Protein AF-A0A484MAP8-F1 (afdb_monomer)

pLDDT: mean 85.82, std 18.71, range [21.94, 98.81]

Secondary structure (DSSP, 8-state):
-HHHHHHHH-SS--EEEE----HHHHHHHHHHHHTTS-SS-TTHHHHHHHHHHHHHHTTPEEEE-TTTT-HHHHHHHHHHHHHHHT----EEEE-PPPPPGGGGTTT-S-TT-EEEE-B-SHHHHHHHHHH--SEEEESSB-HHHHHHHHHHHHHT--TT-HHHHHHHHHHHHHH-STTTTTTTTT--TT-SSS---TGGGTTBPPPEEEE-TT--EEEE--TTSBS--SHHHHHHHHTTT-S-TTSEE-SS-EEE-TT-EEEEEETTEEEEE--EE-SS-S-SS--EEEE--------------STTHHHHHHHHHHHHSSTT--------PPP-------------------PPPP-----PPP--SPPPPPSSSEEEGGGTEE--EEEETTEEEEEEEESSGGGHHHHTTT--HHHHHHHHGGGG-SSSS--HHHHHHHHHHHHHH--EEEEEEGGGTEEEEEETT-SSSHHHH--SSSTT-TTHHHHHHTSEEE---

Sequence (501 aa):
MAALKLLQRVKELDYLVLECLAERTLAEHYRSMTSGGKGYDPRISEWMQLLLPLAVERGVCIITNMGAKNPCGARNEVLRIASRLGISITVGLAYQHKVLKSDLKDVLRDDDADVSVYLGAAPIVECLERYRPNIVITSRVADASLFLGPMVYELGWNWDETKLLAQGSLAGHLLECGCQLTGGYYMHPGDKYRDMSFQDLLDLSLPFVEIKYDGSVCVAKDDSSGGLLNSSTCAEQLLYEVGDPGKYITPDVIVDFQDVVFQPMSKNKVLCTGAKPHVEVIPDMLLLLASKDHGWKGWGEISYGGYECVKRAEAAEFLVRREDVQWGISAMGVITSSAQTASLHKTVGASISPSISKDEETIKEPQLYSSPAPSGTKVPLYNIAHSRAGDKGNDLNFSIIPHFPPDIERIKTFITPDWVKQALSPLLNHTSFPSPTDIEQRNKWIAENVKVEIYEVRGIRSLNVVVRDILDGGVNCSRRIDRHGKTISDLILSQHVLLPP

Nearest PDB structures (foldseek):
  1e51-assembly1_B  TM=2.250E-01  e=6.991E+00  Homo sapiens
  5fo1-assembly1_A  TM=1.207E-01  e=1.566E+00  Corynebacterium ammoniagenes

Mean predicted aligned error: 8.25 Å

Organism: NCBI:txid132261

InterPro domains:
  IPR010839 Acyclic terpene utilisation, N-terminal [PF07287] (3-323)
  IPR056362 AtuA-like, ferredoxin-fold domain [PF23544] (379-497)

Foldseek 3Di:
DQQLVCLVQVLPAQEREDEDDDLVVLLVLVVLVVLVHQSFQPCLLVCLLRPVVSLVVSNYAYEYQRCARNVVSSVVSSVVSCVVVVHDWFEAEQEDDDDDLVVCVVPDPDSPWDKDFAAALVSLLVRCVPPVTSYYYYHHHPQLRSQLNVVCNVLVDDLVPLFLSQLSSLLSLCQPDFLQQQCLPVADDPDPLRHFDLVLNLFRHRKDWDAHSVSWIKIFGRPPHGGFHFLQSSVQSLQAPADALCFRAHQSWGKRQLQWAWDDPDRTIITIDDIGGHPRTHDPDTDMRIHDDDDDDDDDDDDFDADPSVVVVVSVVVNCPDPPHDDDDDDDDSDDDDDDDDDDDDDDDDDDDDDDDDDDDDDDDDPQADDADDAPDWDQLLNFFAKWWFDDFQKIKMKTAGSHLVLLVQVVVPPDFVNLLVLLLVLQQPDPDDDPVSSVVSSVCSVVPKDWDWHRSNNRSMIMIMIPRSLCRADVHHPDDPSRCRCVSSSNSNDIDHGHD

Radius of gyration: 23.87 Å; Cα contacts (8 Å, |Δi|>4): 903; chains: 1; bounding box: 60×69×73 Å

Structure (mmCIF, N/CA/C/O backbone):
data_AF-A0A484MAP8-F1
#
_entry.id   AF-A0A484MAP8-F1
#
loop_
_atom_site.group_PDB
_atom_site.id
_atom_site.type_symbol
_atom_site.label_atom_id
_atom_site.label_alt_id
_atom_site.label_comp_id
_atom_site.label_asym_id
_atom_site.label_entity_id
_atom_site.label_seq_id
_atom_site.pdbx_PDB_ins_code
_atom_site.Cartn_x
_atom_site.Cartn_y
_atom_site.Cartn_z
_atom_site.occupancy
_atom_site.B_iso_or_equiv
_atom_site.auth_seq_id
_atom_site.auth_comp_id
_atom_site.auth_asym_id
_atom_site.auth_atom_id
_atom_site.pdbx_PDB_model_num
ATOM 1 N N . MET A 1 1 ? 2.158 11.199 13.907 1.00 82.25 1 MET A N 1
ATOM 2 C CA . MET A 1 1 ? 1.235 12.362 13.893 1.00 82.25 1 MET A CA 1
ATOM 3 C C . MET A 1 1 ? 0.272 12.399 12.706 1.00 82.25 1 MET A C 1
ATOM 5 O O . MET A 1 1 ? -0.810 12.939 12.882 1.00 82.25 1 MET A O 1
ATOM 9 N N . ALA A 1 2 ? 0.595 11.840 11.530 1.00 89.06 2 ALA A N 1
ATOM 10 C CA . ALA A 1 2 ? -0.269 11.944 10.342 1.00 89.06 2 ALA A CA 1
ATOM 11 C C . ALA A 1 2 ? -1.719 11.447 10.556 1.00 89.06 2 ALA A C 1
ATOM 13 O O . ALA A 1 2 ? -2.651 12.148 10.183 1.00 89.06 2 ALA A O 1
ATOM 14 N N . ALA A 1 3 ? -1.922 10.321 11.256 1.00 93.75 3 ALA A N 1
ATOM 15 C CA . ALA A 1 3 ? -3.265 9.824 11.589 1.00 93.75 3 ALA A CA 1
ATOM 16 C C . ALA A 1 3 ? -4.075 10.794 12.469 1.00 93.75 3 ALA A C 1
ATOM 18 O O . ALA A 1 3 ? -5.257 11.008 12.222 1.00 93.75 3 ALA A O 1
ATOM 19 N N . LEU A 1 4 ? -3.434 11.443 13.453 1.00 94.94 4 LEU A N 1
ATOM 20 C CA . LEU A 1 4 ? -4.098 12.469 14.263 1.00 94.94 4 LEU A CA 1
ATOM 21 C C . LEU A 1 4 ? -4.475 13.683 13.407 1.00 94.94 4 LEU A C 1
ATOM 23 O O . LEU A 1 4 ? -5.577 14.196 13.547 1.00 94.94 4 LEU A O 1
ATOM 27 N N . LYS A 1 5 ? -3.588 14.125 12.506 1.00 94.38 5 LYS A N 1
ATOM 28 C CA . LYS A 1 5 ? -3.882 15.238 11.590 1.00 94.38 5 LYS A CA 1
ATOM 29 C C . LYS A 1 5 ? -5.070 14.911 10.685 1.00 94.38 5 LYS A C 1
ATOM 31 O O . LYS A 1 5 ? -5.965 15.741 10.569 1.00 94.38 5 LYS A O 1
ATOM 36 N N . LEU A 1 6 ? -5.126 13.702 10.122 1.00 95.50 6 LEU A N 1
ATOM 37 C CA . LEU A 1 6 ? -6.275 13.239 9.339 1.00 95.50 6 LEU A CA 1
ATOM 38 C C . LEU A 1 6 ? -7.565 13.310 10.173 1.00 95.50 6 LEU A C 1
ATOM 40 O O . LEU A 1 6 ? -8.523 13.971 9.776 1.00 95.50 6 LEU A O 1
ATOM 44 N N . LEU A 1 7 ? -7.535 12.742 11.384 1.00 96.69 7 LEU A N 1
ATOM 45 C CA . LEU A 1 7 ? -8.643 12.776 12.343 1.00 96.69 7 LEU A CA 1
ATOM 46 C C . LEU A 1 7 ? -8.984 14.191 12.845 1.00 96.69 7 LEU A C 1
ATOM 48 O O . LEU A 1 7 ? -10.057 14.400 13.390 1.00 96.69 7 LEU A O 1
ATOM 52 N N . GLN A 1 8 ? -8.122 15.193 12.703 1.00 95.75 8 GLN A N 1
ATOM 53 C CA . GLN A 1 8 ? -8.434 16.579 13.075 1.00 95.75 8 GLN A CA 1
ATOM 54 C C . GLN A 1 8 ? -9.044 17.367 11.915 1.00 95.75 8 GLN A C 1
ATOM 56 O O . GLN A 1 8 ? -9.938 18.197 12.128 1.00 95.75 8 GLN A O 1
ATOM 61 N N . ARG A 1 9 ? -8.538 17.129 10.703 1.00 95.19 9 ARG A N 1
ATOM 62 C CA . ARG A 1 9 ? -8.799 17.961 9.526 1.00 95.19 9 ARG A CA 1
ATOM 63 C C . ARG A 1 9 ? -9.981 17.465 8.698 1.00 95.19 9 ARG A C 1
ATOM 65 O O . ARG A 1 9 ? -10.815 18.279 8.318 1.00 95.19 9 ARG A O 1
ATOM 72 N N . VAL A 1 10 ? -10.131 16.152 8.522 1.00 95.25 10 VAL A N 1
ATOM 73 C CA . VAL A 1 10 ? -11.264 15.564 7.787 1.00 95.25 10 VAL A CA 1
ATOM 74 C C . VAL A 1 10 ? -12.455 15.439 8.730 1.00 95.25 10 VAL A C 1
ATOM 76 O O . VAL A 1 10 ? -12.430 14.608 9.636 1.00 95.25 10 VAL A O 1
ATOM 79 N N . LYS A 1 11 ? -13.470 16.301 8.581 1.00 91.44 11 LYS A N 1
ATOM 80 C CA . LYS A 1 11 ? -14.602 16.434 9.528 1.00 91.44 11 LYS A CA 1
ATOM 81 C C . LYS A 1 11 ? -15.672 15.347 9.411 1.00 91.44 11 LYS A C 1
ATOM 83 O O . LYS A 1 11 ? -16.312 15.038 10.412 1.00 91.44 11 LYS A O 1
ATOM 88 N N . GLU A 1 12 ? -15.792 14.726 8.251 1.00 92.56 12 GLU A N 1
ATOM 89 C CA . GLU A 1 12 ? -16.757 13.659 7.964 1.00 92.56 12 GLU A CA 1
ATOM 90 C C . GLU A 1 12 ? -15.995 12.340 7.795 1.00 92.56 12 GLU A C 1
ATOM 92 O O . GLU A 1 12 ? -15.876 11.808 6.701 1.00 92.56 12 GLU A O 1
ATOM 97 N N . LEU A 1 13 ? -15.351 11.884 8.872 1.00 96.75 13 LEU A N 1
ATOM 98 C CA . LEU A 1 13 ? -14.604 10.628 8.881 1.00 96.75 13 LEU A CA 1
ATOM 99 C C . LEU A 1 13 ? -15.348 9.640 9.773 1.00 96.75 13 LEU A C 1
ATOM 101 O O . LEU A 1 13 ? -15.434 9.885 10.971 1.00 96.75 13 LEU A O 1
ATOM 105 N N . ASP A 1 14 ? -15.839 8.544 9.206 1.00 97.62 14 ASP A N 1
ATOM 106 C CA . ASP A 1 14 ? -16.573 7.517 9.957 1.00 97.62 14 ASP A CA 1
ATOM 107 C C . ASP A 1 14 ? -15.626 6.477 10.579 1.00 97.62 14 ASP A C 1
ATOM 109 O O . ASP A 1 14 ? -15.803 6.038 11.719 1.00 97.62 14 ASP A O 1
ATOM 113 N N . TYR A 1 15 ? -14.556 6.136 9.853 1.00 98.50 15 TYR A N 1
ATOM 114 C CA . TYR A 1 15 ? -13.580 5.117 10.239 1.00 98.50 15 TYR A CA 1
ATOM 115 C C . TYR A 1 15 ? -12.145 5.618 10.103 1.00 98.50 15 TYR A C 1
ATOM 117 O O . TYR A 1 15 ? -11.784 6.278 9.130 1.00 98.50 15 TYR A O 1
ATOM 125 N N . LEU A 1 16 ? -11.294 5.239 11.058 1.00 98.31 16 LEU A N 1
ATOM 126 C CA . LEU A 1 16 ? -9.846 5.412 10.980 1.00 98.31 16 LEU A CA 1
ATOM 127 C C . LEU A 1 16 ? -9.163 4.045 11.054 1.00 98.31 16 LEU A C 1
ATOM 129 O O . LEU A 1 16 ? -9.132 3.408 12.107 1.00 98.31 16 LEU A O 1
ATOM 133 N N . VAL A 1 17 ? -8.582 3.610 9.940 1.00 98.12 17 VAL A N 1
ATOM 134 C CA . VAL A 1 17 ? -7.862 2.336 9.862 1.00 98.12 17 VAL A CA 1
ATOM 135 C C . VAL A 1 17 ? -6.373 2.558 10.132 1.00 98.12 17 VAL A C 1
ATOM 137 O O . VAL A 1 17 ? -5.731 3.408 9.517 1.00 98.12 17 VAL A O 1
ATOM 140 N N . LEU A 1 18 ? -5.818 1.783 11.061 1.00 96.88 18 LEU A N 1
ATOM 141 C CA . LEU A 1 18 ? -4.392 1.714 11.370 1.00 96.88 18 LEU A CA 1
ATOM 142 C C . LEU A 1 18 ? -3.864 0.334 10.957 1.00 96.88 18 LEU A C 1
ATOM 144 O O . LEU A 1 18 ? -3.799 -0.588 11.779 1.00 96.88 18 LEU A O 1
ATOM 148 N N . GLU A 1 19 ? -3.505 0.206 9.680 1.00 93.81 19 GLU A N 1
ATOM 149 C CA . GLU A 1 19 ? -2.725 -0.917 9.145 1.00 93.81 19 GLU A CA 1
ATOM 150 C C . GLU A 1 19 ? -1.271 -0.743 9.610 1.00 93.81 19 GLU A C 1
ATOM 152 O O . GLU A 1 19 ? -0.644 0.290 9.368 1.00 93.81 19 GLU A O 1
ATOM 157 N N . CYS A 1 20 ? -0.776 -1.682 10.412 1.00 92.19 20 CYS A N 1
ATOM 158 C CA . CYS A 1 20 ? 0.509 -1.583 11.096 1.00 92.19 20 CYS A CA 1
ATOM 159 C C . CYS A 1 20 ? 1.302 -2.896 11.122 1.00 92.19 20 CYS A C 1
ATOM 161 O O . CYS A 1 20 ? 2.307 -2.972 11.840 1.00 92.19 20 CYS A O 1
ATOM 163 N N . LEU A 1 21 ? 0.889 -3.915 10.363 1.00 90.12 21 LEU A N 1
ATOM 164 C CA . LEU A 1 21 ? 1.568 -5.203 10.296 1.00 90.12 21 LEU A CA 1
ATOM 165 C C . LEU A 1 21 ? 2.075 -5.516 8.891 1.00 90.12 21 LEU A C 1
ATOM 167 O O . LEU A 1 21 ? 1.310 -5.647 7.947 1.00 90.12 21 LEU A O 1
ATOM 171 N N . ALA A 1 22 ? 3.363 -5.825 8.807 1.00 84.00 22 ALA A N 1
ATOM 172 C CA . ALA A 1 22 ? 3.962 -6.498 7.664 1.00 84.00 22 ALA A CA 1
ATOM 173 C C . ALA A 1 22 ? 4.368 -7.927 8.057 1.00 84.00 22 ALA A C 1
ATOM 175 O O . ALA A 1 22 ? 4.431 -8.270 9.243 1.00 84.00 22 ALA A O 1
ATOM 176 N N . GLU A 1 23 ? 4.730 -8.755 7.078 1.00 80.25 23 GLU A N 1
ATOM 177 C CA . GLU A 1 23 ? 5.228 -10.120 7.291 1.00 80.25 23 GLU A CA 1
ATOM 178 C C . GLU A 1 23 ? 6.354 -10.151 8.345 1.00 80.25 23 GLU A C 1
ATOM 180 O O . GLU A 1 23 ? 6.374 -11.007 9.233 1.00 80.25 23 GLU A O 1
ATOM 185 N N . ARG A 1 24 ? 7.265 -9.167 8.299 1.00 79.06 24 ARG A N 1
ATOM 186 C CA . ARG A 1 24 ? 8.387 -9.044 9.242 1.00 79.06 24 ARG A CA 1
ATOM 187 C C . ARG A 1 24 ? 7.932 -8.742 10.670 1.00 79.06 24 ARG A C 1
ATOM 189 O O . ARG A 1 24 ? 8.397 -9.393 11.604 1.00 79.06 24 ARG A O 1
ATOM 196 N N . THR A 1 25 ? 7.044 -7.764 10.855 1.00 82.06 25 THR A N 1
ATOM 197 C CA . THR A 1 25 ? 6.624 -7.359 12.207 1.00 82.06 25 THR A CA 1
ATOM 198 C C . THR A 1 25 ? 5.842 -8.479 12.886 1.00 82.06 25 THR A C 1
ATOM 200 O O . THR A 1 25 ? 5.966 -8.684 14.091 1.00 82.06 25 THR A O 1
ATOM 203 N N . LEU A 1 26 ? 5.119 -9.298 12.118 1.00 82.19 26 LEU A N 1
ATOM 204 C CA . LEU A 1 26 ? 4.427 -10.465 12.652 1.00 82.19 26 LEU A CA 1
ATOM 205 C C . LEU A 1 26 ? 5.394 -11.518 13.222 1.00 82.19 26 LEU A C 1
ATOM 207 O O . LEU A 1 26 ? 5.143 -12.050 14.308 1.00 82.19 26 LEU A O 1
ATOM 211 N N . ALA A 1 27 ? 6.515 -11.773 12.538 1.00 79.69 27 ALA A N 1
ATOM 212 C CA . ALA A 1 27 ? 7.577 -12.649 13.037 1.00 79.69 27 ALA A CA 1
ATOM 213 C C . ALA A 1 27 ? 8.265 -12.068 14.289 1.00 79.69 27 ALA A C 1
ATOM 215 O O . ALA A 1 27 ? 8.540 -12.794 15.248 1.00 79.69 27 ALA A O 1
ATOM 216 N N . GLU A 1 28 ? 8.488 -10.749 14.329 1.00 81.31 28 GLU A N 1
ATOM 217 C CA . GLU A 1 28 ? 9.017 -10.050 15.510 1.00 81.31 28 GLU A CA 1
ATOM 218 C C . GLU A 1 28 ? 8.080 -10.183 16.723 1.00 81.31 28 GLU A C 1
ATOM 220 O O . GLU A 1 28 ? 8.532 -10.470 17.835 1.00 81.31 28 GLU A O 1
ATOM 225 N N . HIS A 1 29 ? 6.767 -10.031 16.525 1.00 84.88 29 HIS A N 1
ATOM 226 C CA . HIS A 1 29 ? 5.775 -10.169 17.592 1.00 84.88 29 HIS A CA 1
ATOM 227 C C . HIS A 1 29 ? 5.636 -11.612 18.083 1.00 84.88 29 HIS A C 1
ATOM 229 O O . HIS A 1 29 ? 5.525 -11.822 19.293 1.00 84.88 29 HIS A O 1
ATOM 235 N N . TYR A 1 30 ? 5.715 -12.601 17.187 1.00 81.31 30 TYR A N 1
ATOM 236 C CA . TYR A 1 30 ? 5.795 -14.010 17.580 1.00 81.31 30 TYR A CA 1
ATOM 237 C C . TYR A 1 30 ? 6.999 -14.260 18.489 1.00 81.31 30 TYR A C 1
ATOM 239 O O . TYR A 1 30 ? 6.860 -14.758 19.609 1.00 81.31 30 TYR A O 1
ATOM 247 N N . ARG A 1 31 ? 8.183 -13.825 18.054 1.00 80.81 31 ARG A N 1
ATOM 248 C CA . ARG A 1 31 ? 9.405 -13.960 18.841 1.00 80.81 31 ARG A CA 1
ATOM 249 C C . ARG A 1 31 ? 9.283 -13.279 20.203 1.00 80.81 31 ARG A C 1
ATOM 251 O O . ARG A 1 31 ? 9.608 -13.887 21.221 1.00 80.81 31 ARG A O 1
ATOM 258 N N . SER A 1 32 ? 8.769 -12.048 20.228 1.00 83.12 32 SER A N 1
ATOM 259 C CA . SER A 1 32 ? 8.511 -11.316 21.468 1.00 83.12 32 SER A CA 1
ATOM 260 C C . SER A 1 32 ? 7.633 -12.139 22.411 1.00 83.12 32 SER A C 1
ATOM 262 O O . SER A 1 32 ? 8.017 -12.341 23.557 1.00 83.12 32 SER A O 1
ATOM 264 N N . MET A 1 33 ? 6.517 -12.689 21.923 1.00 83.25 33 MET A N 1
ATOM 265 C CA . MET A 1 33 ? 5.597 -13.515 22.711 1.00 83.25 33 MET A CA 1
ATOM 266 C C . MET A 1 33 ? 6.269 -14.772 23.278 1.00 83.25 33 MET A C 1
ATOM 268 O O . MET A 1 33 ? 6.156 -15.037 24.472 1.00 83.25 33 MET A O 1
ATOM 272 N N . THR A 1 34 ? 7.005 -15.525 22.452 1.00 81.81 34 THR A N 1
ATOM 273 C CA . THR A 1 34 ? 7.694 -16.756 22.897 1.00 81.81 34 THR A CA 1
ATOM 274 C C . THR A 1 34 ? 8.772 -16.495 23.950 1.00 81.81 34 THR A C 1
ATOM 276 O O . THR A 1 34 ? 9.048 -17.358 24.776 1.00 81.81 34 THR A O 1
ATOM 279 N N . SER A 1 35 ? 9.336 -15.284 23.974 1.00 82.56 35 SER A N 1
ATOM 280 C CA . SER A 1 35 ? 10.298 -14.833 24.987 1.00 82.56 35 SER A CA 1
ATOM 281 C C . SER A 1 35 ? 9.640 -14.113 26.179 1.00 82.56 35 SER A C 1
ATOM 283 O O . SER A 1 35 ? 10.321 -13.405 26.918 1.00 82.56 35 SER A O 1
ATOM 285 N N . GLY A 1 36 ? 8.321 -14.256 26.371 1.00 83.94 36 GLY A N 1
ATOM 286 C CA . GLY A 1 36 ? 7.572 -13.663 27.491 1.00 83.94 36 GLY A CA 1
ATOM 287 C C . GLY A 1 36 ? 7.184 -12.188 27.316 1.00 83.94 36 GLY A C 1
ATOM 288 O O . GLY A 1 36 ? 6.768 -11.538 28.273 1.00 83.94 36 GLY A O 1
ATOM 289 N N . GLY A 1 37 ? 7.333 -11.639 26.111 1.00 87.88 37 GLY A N 1
ATOM 290 C CA . GLY A 1 37 ? 6.906 -10.294 25.732 1.00 87.88 37 GLY A CA 1
ATOM 291 C C . GLY A 1 37 ? 5.414 -10.188 25.393 1.00 87.88 37 GLY A C 1
ATOM 292 O O . GLY A 1 37 ? 4.619 -11.095 25.625 1.00 87.88 37 GLY A O 1
ATOM 293 N N . LYS A 1 38 ? 5.014 -9.039 24.833 1.00 90.12 38 LYS A N 1
ATOM 294 C CA . LYS A 1 38 ? 3.599 -8.652 24.664 1.00 90.12 38 LYS A CA 1
ATOM 295 C C . LYS A 1 38 ? 2.843 -9.461 23.602 1.00 90.12 38 LYS A C 1
ATOM 297 O O . LYS A 1 38 ? 1.657 -9.734 23.784 1.00 90.12 38 LYS A O 1
ATOM 302 N N . GLY A 1 39 ? 3.494 -9.802 22.488 1.00 90.00 39 GLY A N 1
ATOM 303 C CA . GLY A 1 39 ? 2.880 -10.497 21.343 1.00 90.00 39 GLY A CA 1
ATOM 304 C C . GLY A 1 39 ? 1.925 -9.663 20.473 1.00 90.00 39 GLY A C 1
ATOM 305 O O . GLY A 1 39 ? 1.517 -10.123 19.411 1.00 90.00 39 GLY A O 1
ATOM 306 N N . TYR A 1 40 ? 1.594 -8.441 20.887 1.00 94.12 40 TYR A N 1
ATOM 307 C CA . TYR A 1 40 ? 0.884 -7.429 20.100 1.00 94.12 40 TYR A CA 1
ATOM 308 C C . TYR A 1 40 ? 1.808 -6.236 19.811 1.00 94.12 40 TYR A C 1
ATOM 310 O O . TYR A 1 40 ? 2.866 -6.111 20.440 1.00 94.12 40 TYR A O 1
ATOM 318 N N . ASP A 1 41 ? 1.414 -5.350 18.895 1.00 94.38 41 ASP A N 1
ATOM 319 C CA . ASP A 1 41 ? 2.207 -4.165 18.563 1.00 94.38 41 ASP A CA 1
ATOM 320 C C . ASP A 1 41 ? 2.215 -3.165 19.738 1.00 94.38 41 ASP A C 1
ATOM 322 O O . ASP A 1 41 ? 1.166 -2.624 20.106 1.00 94.38 41 ASP A O 1
ATOM 326 N N . PRO A 1 42 ? 3.378 -2.877 20.352 1.00 91.69 42 PRO A N 1
ATOM 327 C CA . PRO A 1 42 ? 3.452 -1.998 21.515 1.00 91.69 42 PRO A CA 1
ATOM 328 C C . PRO A 1 42 ? 3.033 -0.551 21.216 1.00 91.69 42 PRO A C 1
ATOM 330 O O . PRO A 1 42 ? 2.605 0.145 22.143 1.00 91.69 42 PRO A O 1
ATOM 333 N N . ARG A 1 43 ? 3.094 -0.109 19.950 1.00 92.69 43 ARG A N 1
ATOM 334 C CA . ARG A 1 43 ? 2.695 1.240 19.516 1.00 92.69 43 ARG A CA 1
ATOM 335 C C . ARG A 1 43 ? 1.198 1.482 19.673 1.00 92.69 43 ARG A C 1
ATOM 337 O O . ARG A 1 43 ? 0.785 2.640 19.695 1.00 92.69 43 ARG A O 1
ATOM 344 N N . ILE A 1 44 ? 0.389 0.431 19.860 1.00 96.25 44 ILE A N 1
ATOM 345 C CA . ILE A 1 44 ? -1.040 0.576 20.164 1.00 96.25 44 ILE A CA 1
ATOM 346 C C . ILE A 1 44 ? -1.258 1.499 21.365 1.00 96.25 44 ILE A C 1
ATOM 348 O O . ILE A 1 44 ? -2.212 2.270 21.381 1.00 96.25 44 ILE A O 1
ATOM 352 N N . SER A 1 45 ? -0.340 1.496 22.341 1.00 95.94 45 SER A N 1
ATOM 353 C CA . SER A 1 45 ? -0.479 2.363 23.505 1.00 95.94 45 SER A CA 1
ATOM 354 C C . SER A 1 45 ? -0.360 3.843 23.156 1.00 95.94 45 SER A C 1
ATOM 356 O O . SER A 1 45 ? -1.141 4.661 23.641 1.00 95.94 45 SER A O 1
ATOM 358 N N . GLU A 1 46 ? 0.634 4.193 22.346 1.00 94.56 46 GLU A N 1
ATOM 359 C CA . GLU A 1 46 ? 0.906 5.575 21.947 1.00 94.56 46 GLU A CA 1
ATOM 360 C C . GLU A 1 46 ? -0.202 6.096 21.035 1.00 94.56 46 GLU A C 1
ATOM 362 O O . GLU A 1 46 ? -0.733 7.184 21.261 1.00 94.56 46 GLU A O 1
ATOM 367 N N . TRP A 1 47 ? -0.621 5.284 20.060 1.00 96.56 47 TRP A N 1
ATOM 368 C CA . TRP A 1 47 ? -1.715 5.643 19.165 1.00 96.56 47 TRP A CA 1
ATOM 369 C C . TRP A 1 47 ? -3.034 5.810 19.897 1.00 96.56 47 TRP A C 1
ATOM 371 O O . TRP A 1 47 ? -3.711 6.809 19.678 1.00 96.56 47 TRP A O 1
ATOM 381 N N . MET A 1 48 ? -3.393 4.891 20.796 1.00 97.88 48 MET A N 1
ATOM 382 C CA . MET A 1 48 ? -4.641 5.022 21.543 1.00 97.88 48 MET A CA 1
ATOM 383 C C . MET A 1 48 ? -4.605 6.217 22.489 1.00 97.88 48 MET A C 1
ATOM 385 O O . MET A 1 48 ? -5.599 6.922 22.596 1.00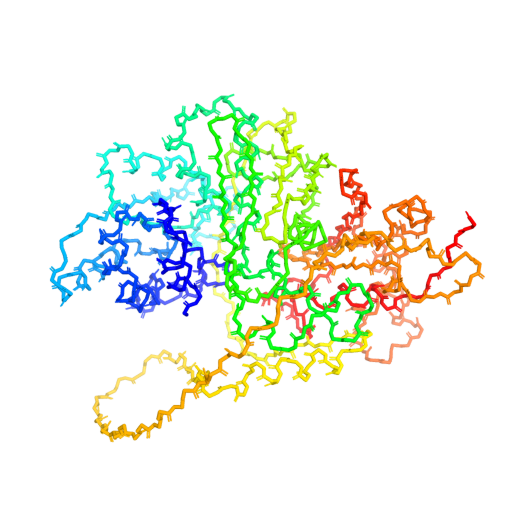 97.88 48 MET A O 1
ATOM 389 N N . GLN A 1 49 ? -3.466 6.513 23.123 1.00 97.56 49 GLN A N 1
ATOM 390 C CA . GLN A 1 49 ? -3.341 7.719 23.943 1.00 97.56 49 GLN A CA 1
ATOM 391 C C . GLN A 1 49 ? -3.550 9.004 23.127 1.00 97.56 49 GLN A C 1
ATOM 393 O O . GLN A 1 49 ? -4.104 9.970 23.647 1.00 97.56 49 GLN A O 1
ATOM 398 N N . LEU A 1 50 ? -3.118 9.004 21.865 1.00 97.00 50 LEU A N 1
ATOM 399 C CA . LEU A 1 50 ? -3.212 10.149 20.967 1.00 97.00 50 LEU A CA 1
ATOM 400 C C . LEU A 1 50 ? -4.596 10.298 20.312 1.00 97.00 50 LEU A C 1
ATOM 402 O O . LEU A 1 50 ? -5.086 11.414 20.168 1.00 97.00 50 LEU A O 1
ATOM 406 N N . LEU A 1 51 ? -5.197 9.191 19.873 1.00 98.25 51 LEU A N 1
ATOM 407 C CA . LEU A 1 51 ? -6.356 9.188 18.976 1.00 98.25 51 LEU A CA 1
ATOM 408 C C . LEU A 1 51 ? -7.688 9.000 19.707 1.00 98.25 51 LEU A C 1
ATOM 410 O O . LEU A 1 51 ? -8.676 9.599 19.289 1.00 98.25 51 LEU A O 1
ATOM 414 N N . LEU A 1 52 ? -7.730 8.212 20.793 1.00 98.06 52 LEU A N 1
ATOM 415 C CA . LEU A 1 52 ? -8.985 7.867 21.477 1.00 98.06 52 LEU A CA 1
ATOM 416 C C . LEU A 1 52 ? -9.837 9.073 21.885 1.00 98.06 52 LEU A C 1
ATOM 418 O O . LEU A 1 52 ? -11.041 9.010 21.639 1.00 98.06 52 LEU A O 1
ATOM 422 N N . PRO A 1 53 ? -9.278 10.147 22.490 1.00 98.12 53 PRO A N 1
ATOM 423 C CA . PRO A 1 53 ? -10.095 11.272 22.937 1.00 98.12 53 PRO A CA 1
ATOM 424 C C . PRO A 1 53 ? -10.924 11.871 21.802 1.00 98.12 53 PRO A C 1
ATOM 426 O O . PRO A 1 53 ? -12.140 11.987 21.919 1.00 98.12 53 PRO A O 1
ATOM 429 N N . LEU A 1 54 ? -10.268 12.164 20.677 1.00 98.19 54 LEU A N 1
ATOM 430 C CA . LEU A 1 54 ? -10.912 12.796 19.532 1.00 98.19 54 LEU A CA 1
ATOM 431 C C . LEU A 1 54 ? -11.768 11.809 18.730 1.00 98.19 54 LEU A C 1
ATOM 433 O O . LEU A 1 54 ? -12.817 12.192 18.225 1.00 98.19 54 LEU A O 1
ATOM 437 N N . ALA A 1 55 ? -11.347 10.545 18.616 1.00 98.31 55 ALA A N 1
ATOM 438 C CA . ALA A 1 55 ? -12.115 9.525 17.906 1.00 98.31 55 ALA A CA 1
ATOM 439 C C . ALA A 1 55 ? -13.466 9.276 18.589 1.00 98.31 55 ALA A C 1
ATOM 441 O O . ALA A 1 55 ? -14.494 9.280 17.922 1.00 98.31 55 ALA A O 1
ATOM 442 N N . VAL A 1 56 ? -13.485 9.152 19.921 1.00 98.12 56 VAL A N 1
ATOM 443 C CA . VAL A 1 56 ? -14.727 8.951 20.683 1.00 98.12 56 VAL A CA 1
ATOM 444 C C . VAL A 1 56 ? -15.609 10.197 20.660 1.00 98.12 56 VAL A C 1
ATOM 446 O O . VAL A 1 56 ? -16.808 10.068 20.431 1.00 98.12 56 VAL A O 1
ATOM 449 N N . GLU A 1 57 ? -15.034 11.392 20.837 1.00 97.50 57 GLU A N 1
ATOM 450 C CA . GLU A 1 57 ? -15.771 12.663 20.734 1.00 97.50 57 GLU A CA 1
ATOM 451 C C . GLU A 1 57 ? -16.494 12.795 19.387 1.00 97.50 57 GLU A C 1
ATOM 453 O O . GLU A 1 57 ? -17.638 13.241 19.328 1.00 97.50 57 GLU A O 1
ATOM 458 N N . ARG A 1 58 ? -15.830 12.378 18.307 1.00 97.56 58 ARG A N 1
ATOM 459 C CA . ARG A 1 58 ? -16.341 12.477 16.940 1.00 97.56 58 ARG 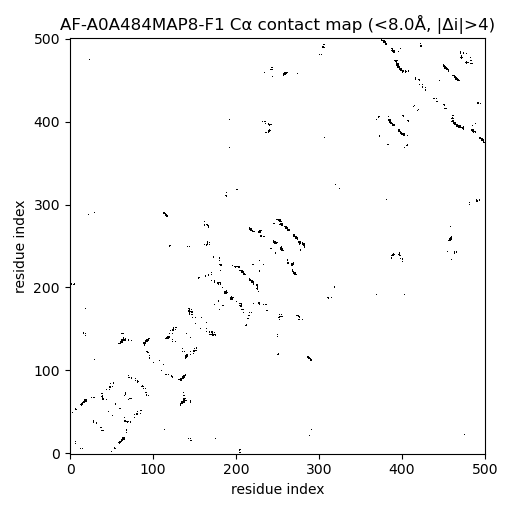A CA 1
ATOM 460 C C . ARG A 1 58 ? -17.135 11.260 16.465 1.00 97.56 58 ARG A C 1
ATOM 462 O O . ARG A 1 58 ? -17.622 11.282 15.342 1.00 97.56 58 ARG A O 1
ATOM 469 N N . GLY A 1 59 ? -17.243 10.209 17.277 1.00 97.31 59 GLY A N 1
ATOM 470 C CA . GLY A 1 59 ? -17.891 8.959 16.879 1.00 97.31 59 GLY A CA 1
ATOM 471 C C . GLY A 1 59 ? -17.147 8.163 15.797 1.00 97.31 59 GLY A C 1
ATOM 472 O O . GLY A 1 59 ? -17.764 7.329 15.150 1.00 97.31 59 GLY A O 1
ATOM 473 N N . VAL A 1 60 ? -15.843 8.392 15.607 1.00 98.56 60 VAL A N 1
ATOM 474 C CA . VAL A 1 60 ? -15.020 7.668 14.624 1.00 98.56 60 VAL A CA 1
ATOM 475 C C . VAL A 1 60 ? -14.614 6.307 15.181 1.00 98.56 60 VAL A C 1
ATOM 477 O O . VAL A 1 60 ? -13.986 6.230 16.242 1.00 98.56 60 VAL A O 1
ATOM 480 N N . CYS A 1 61 ? -14.916 5.231 14.455 1.00 98.69 61 CYS A N 1
ATOM 481 C CA . CYS A 1 61 ? -14.471 3.887 14.819 1.00 98.69 61 CYS A CA 1
ATOM 482 C C . CYS A 1 61 ? -13.018 3.660 14.373 1.00 98.69 61 CYS A C 1
ATOM 484 O O . CYS A 1 61 ? -12.666 3.893 13.215 1.00 98.69 61 CYS A O 1
ATOM 486 N N . ILE A 1 62 ? -12.156 3.188 15.278 1.00 98.81 62 ILE A N 1
ATOM 487 C CA . ILE A 1 62 ? -10.774 2.825 14.930 1.00 98.81 62 ILE A CA 1
ATOM 488 C C . ILE A 1 62 ? -10.698 1.329 14.618 1.00 98.81 62 ILE A C 1
ATOM 490 O O . ILE A 1 62 ? -11.095 0.504 15.436 1.00 98.81 62 ILE A O 1
ATOM 494 N N . ILE A 1 63 ? -10.109 0.958 13.483 1.00 98.69 63 ILE A N 1
ATOM 495 C CA . ILE A 1 63 ? -9.845 -0.444 13.126 1.00 98.69 63 ILE A CA 1
ATOM 496 C C . ILE A 1 63 ? -8.337 -0.643 13.014 1.00 98.69 63 ILE A C 1
ATOM 498 O O . ILE A 1 63 ? -7.653 0.158 12.386 1.00 98.69 63 ILE A O 1
ATOM 502 N N . THR A 1 64 ? -7.781 -1.688 13.627 1.00 98.25 64 THR A N 1
ATOM 503 C CA . THR A 1 64 ? -6.333 -1.929 13.564 1.00 98.25 64 THR A CA 1
ATOM 504 C C . THR A 1 64 ? -5.951 -3.398 13.645 1.00 98.25 64 THR A C 1
ATOM 506 O O . THR A 1 64 ? -6.524 -4.150 14.429 1.00 98.25 64 THR A O 1
ATOM 509 N N . ASN A 1 65 ? -4.908 -3.789 12.910 1.00 96.81 65 ASN A N 1
ATOM 510 C CA . ASN A 1 65 ? -4.300 -5.119 12.991 1.00 96.81 65 ASN A CA 1
ATOM 511 C C . ASN A 1 65 ? -3.189 -5.238 14.047 1.00 96.81 65 ASN A C 1
ATOM 513 O O . ASN A 1 65 ? -2.571 -6.291 14.186 1.00 96.81 65 ASN A O 1
ATOM 517 N N . MET A 1 66 ? -2.979 -4.211 14.876 1.00 96.94 66 MET A N 1
ATOM 518 C CA . MET A 1 66 ? -1.985 -4.208 15.959 1.00 96.94 66 MET A CA 1
ATOM 519 C C . MET A 1 66 ? -2.158 -5.317 17.013 1.00 96.94 66 MET A C 1
ATOM 521 O O . MET A 1 66 ? -1.279 -5.490 17.859 1.00 96.94 66 MET A O 1
ATOM 525 N N . GLY A 1 67 ? -3.250 -6.089 16.987 1.00 95.81 67 GLY A N 1
ATOM 526 C CA . GLY A 1 67 ? -3.412 -7.267 17.838 1.00 95.81 67 GLY A CA 1
ATOM 527 C C . GLY A 1 67 ? -2.382 -8.363 17.556 1.00 95.81 67 GLY A C 1
ATOM 528 O O . GLY A 1 67 ? -2.015 -9.087 18.480 1.00 95.81 67 GLY A O 1
ATOM 529 N N . ALA A 1 68 ? -1.873 -8.452 16.322 1.00 93.75 68 ALA A N 1
ATOM 530 C CA . ALA A 1 68 ? -0.841 -9.401 15.897 1.00 93.75 68 ALA A CA 1
ATOM 531 C C . ALA A 1 68 ? -1.078 -10.830 16.430 1.00 93.75 68 ALA A C 1
ATOM 533 O O . ALA A 1 68 ? -2.055 -11.472 16.041 1.00 93.75 68 ALA A O 1
ATOM 534 N N . LYS A 1 69 ? -0.204 -11.329 17.317 1.00 90.75 69 LYS A N 1
ATOM 535 C CA . LYS A 1 69 ? -0.292 -12.667 17.928 1.00 90.75 69 LYS A CA 1
ATOM 536 C C . LYS A 1 69 ? -1.054 -12.681 19.256 1.00 90.75 69 LYS A C 1
ATOM 538 O O . LYS A 1 69 ? -1.426 -13.750 19.726 1.00 90.75 69 LYS A O 1
ATOM 543 N N . ASN A 1 70 ? -1.318 -11.519 19.856 1.00 93.44 70 ASN A N 1
ATOM 544 C CA . ASN A 1 70 ? -2.045 -11.402 21.119 1.00 93.44 70 ASN A CA 1
ATOM 545 C C . ASN A 1 70 ? -3.131 -10.300 21.098 1.00 93.44 70 ASN A C 1
ATOM 547 O O . ASN A 1 70 ? -3.024 -9.309 21.834 1.00 93.44 70 ASN A O 1
ATOM 551 N N . PRO A 1 71 ? -4.219 -10.471 20.319 1.00 95.50 71 PRO A N 1
ATOM 552 C CA . PRO A 1 71 ? -5.316 -9.499 20.265 1.00 95.50 71 PRO A CA 1
ATOM 553 C C . PRO A 1 71 ? -5.970 -9.232 21.631 1.00 95.50 71 PRO A C 1
ATOM 555 O O . PRO A 1 71 ? -6.336 -8.099 21.943 1.00 95.50 71 PRO A O 1
ATOM 558 N N . CYS A 1 72 ? -6.060 -10.246 22.497 1.00 95.94 72 CYS A N 1
ATOM 559 C CA . CYS A 1 72 ? -6.580 -10.095 23.860 1.00 95.94 72 CYS A CA 1
ATOM 560 C C . CYS A 1 72 ? -5.697 -9.185 24.730 1.00 95.94 72 CYS A C 1
ATOM 562 O O . CYS A 1 72 ? -6.214 -8.363 25.489 1.00 95.94 72 CYS A O 1
ATOM 564 N N . GLY A 1 73 ? -4.372 -9.312 24.618 1.00 96.62 73 GLY A N 1
ATOM 565 C CA . GLY A 1 73 ? -3.415 -8.433 25.290 1.00 96.62 73 GLY A CA 1
ATOM 566 C C . GLY A 1 73 ? -3.530 -6.990 24.805 1.00 96.62 73 GLY A C 1
ATOM 567 O O . GLY A 1 73 ? -3.602 -6.077 25.628 1.00 96.62 73 GLY A O 1
ATOM 568 N N . ALA A 1 74 ? -3.652 -6.798 23.489 1.00 97.75 74 ALA A N 1
ATOM 569 C CA . ALA A 1 74 ? -3.892 -5.489 22.889 1.00 97.75 74 ALA A CA 1
ATOM 570 C C . ALA A 1 74 ? -5.179 -4.847 23.431 1.00 97.75 74 ALA A C 1
ATOM 572 O O . ALA A 1 74 ? -5.140 -3.719 23.916 1.00 97.75 74 ALA A O 1
ATOM 573 N N . ARG A 1 75 ? -6.300 -5.585 23.461 1.00 98.25 75 ARG A N 1
ATOM 574 C CA . ARG A 1 75 ? -7.569 -5.121 24.051 1.00 98.25 75 ARG A CA 1
ATOM 575 C C . ARG A 1 75 ? -7.399 -4.642 25.488 1.00 98.25 75 ARG A C 1
ATOM 577 O O . ARG A 1 75 ? -7.879 -3.567 25.836 1.00 98.25 75 ARG A O 1
ATOM 584 N N . ASN A 1 76 ? -6.745 -5.439 26.330 1.00 98.38 76 ASN A N 1
ATOM 585 C CA . ASN A 1 76 ? -6.560 -5.093 27.739 1.00 98.38 76 ASN A CA 1
ATOM 586 C C . ASN A 1 76 ? -5.740 -3.801 27.889 1.00 98.38 76 ASN A C 1
ATOM 588 O O . ASN A 1 76 ? -6.055 -2.970 28.738 1.00 98.38 76 ASN A O 1
ATOM 592 N N . GLU A 1 77 ? -4.731 -3.606 27.038 1.00 98.44 77 GLU A N 1
ATOM 593 C CA . GLU A 1 77 ? -3.936 -2.379 27.017 1.00 98.44 77 GLU A CA 1
ATOM 594 C C . GLU A 1 77 ? -4.756 -1.162 26.572 1.00 98.44 77 GLU A C 1
ATOM 596 O O . GLU A 1 77 ? -4.697 -0.111 27.211 1.00 98.44 77 GLU A O 1
ATOM 601 N N . VAL A 1 78 ? -5.580 -1.310 25.533 1.00 98.56 78 VAL A N 1
ATOM 602 C CA . VAL A 1 78 ? -6.502 -0.259 25.077 1.00 98.56 78 VAL A CA 1
ATOM 603 C C . VAL A 1 78 ? -7.492 0.131 26.180 1.00 98.56 78 VAL A C 1
ATOM 605 O O . VAL A 1 78 ? -7.645 1.317 26.472 1.00 98.56 78 VAL A O 1
ATOM 608 N N . LEU A 1 79 ? -8.104 -0.846 26.858 1.00 98.62 79 LEU A N 1
ATOM 609 C CA . LEU A 1 79 ? -9.016 -0.596 27.982 1.00 98.62 79 LEU A CA 1
ATOM 610 C C . LEU A 1 79 ? -8.313 0.109 29.152 1.00 98.62 79 LEU A C 1
ATOM 612 O O . LEU A 1 79 ? -8.872 1.028 29.751 1.00 98.62 79 LEU A O 1
ATOM 616 N N . ARG A 1 80 ? -7.064 -0.268 29.455 1.00 98.56 80 ARG A N 1
ATOM 617 C CA . ARG A 1 80 ? -6.245 0.400 30.478 1.00 98.56 80 ARG A CA 1
ATOM 618 C C . ARG A 1 80 ? -5.997 1.870 30.129 1.00 98.56 80 ARG A C 1
ATOM 620 O O . ARG A 1 80 ? -6.069 2.733 31.004 1.00 98.56 80 ARG A O 1
ATOM 627 N N . ILE A 1 81 ? -5.698 2.169 28.865 1.00 98.50 81 ILE A N 1
ATOM 628 C CA . ILE A 1 81 ? -5.463 3.540 28.391 1.00 98.50 81 ILE A CA 1
ATOM 629 C C . ILE A 1 81 ? -6.745 4.358 28.441 1.00 98.50 81 ILE A C 1
ATOM 631 O O . ILE A 1 81 ? -6.712 5.473 28.954 1.00 98.50 81 ILE A O 1
ATOM 635 N N . ALA A 1 82 ? -7.861 3.800 27.974 1.00 98.44 82 ALA A N 1
ATOM 636 C CA . ALA A 1 82 ? -9.161 4.455 28.025 1.00 98.44 82 ALA A CA 1
ATOM 637 C C . ALA A 1 82 ? -9.564 4.795 29.468 1.00 98.44 82 ALA A C 1
ATOM 639 O O . ALA A 1 82 ? -9.905 5.940 29.756 1.00 98.44 82 ALA A O 1
ATOM 640 N N . SER A 1 83 ? -9.382 3.854 30.404 1.00 98.31 83 SER A N 1
ATOM 641 C CA . SER A 1 83 ? -9.602 4.089 31.837 1.00 98.31 83 SER A CA 1
ATOM 642 C C . SER A 1 83 ? -8.737 5.232 32.383 1.00 98.31 83 SER A C 1
ATOM 644 O O . SER A 1 83 ? -9.251 6.109 33.074 1.00 98.31 83 SER A O 1
ATOM 646 N N . ARG A 1 84 ? -7.447 5.287 32.023 1.00 98.31 84 ARG A N 1
ATOM 647 C CA . ARG A 1 84 ? -6.540 6.383 32.416 1.00 98.31 84 ARG A CA 1
ATOM 648 C C . ARG A 1 84 ? -6.956 7.740 31.836 1.00 98.31 84 ARG A C 1
ATOM 650 O O . ARG A 1 84 ? -6.715 8.761 32.469 1.00 98.31 84 ARG A O 1
ATOM 657 N N . LEU A 1 85 ? -7.540 7.748 30.641 1.00 98.12 85 LEU A N 1
ATOM 658 C CA . LEU A 1 85 ? -8.070 8.951 29.995 1.00 98.12 85 LEU A CA 1
ATOM 659 C C . LEU A 1 85 ? -9.468 9.337 30.510 1.00 98.12 85 LEU A C 1
ATOM 661 O O . LEU A 1 85 ? -9.967 10.395 30.144 1.00 98.12 85 LEU A O 1
ATOM 665 N N . GLY A 1 86 ? -10.103 8.504 31.343 1.00 98.12 86 GLY A N 1
ATOM 666 C CA . GLY A 1 86 ? -11.472 8.721 31.812 1.00 98.12 86 GLY A CA 1
ATOM 667 C C . GLY A 1 86 ? -12.537 8.490 30.734 1.00 98.12 86 GLY A C 1
ATOM 668 O O . GLY A 1 86 ? -13.630 9.039 30.837 1.00 98.12 86 GLY A O 1
ATOM 669 N N . ILE A 1 87 ? -12.229 7.700 29.701 1.00 97.75 87 ILE A N 1
ATOM 670 C CA . ILE A 1 87 ? -13.113 7.439 28.559 1.00 97.75 87 ILE A CA 1
ATOM 671 C C . ILE A 1 87 ? -13.660 6.014 28.666 1.00 97.75 87 ILE A C 1
ATOM 673 O O . ILE A 1 87 ? -12.900 5.057 28.821 1.00 97.75 87 ILE A O 1
ATOM 677 N N . SER A 1 88 ? -14.980 5.865 28.557 1.00 97.25 88 SER A N 1
ATOM 678 C CA . SER A 1 88 ? -15.626 4.555 28.431 1.00 97.25 88 SER A CA 1
ATOM 679 C C . SER A 1 88 ? -15.690 4.158 26.961 1.00 97.25 88 SER A C 1
ATOM 681 O O . SER A 1 88 ? -16.160 4.942 26.140 1.00 97.25 88 SER A O 1
ATOM 683 N N . ILE A 1 89 ? -15.224 2.954 26.633 1.00 98.25 89 ILE A N 1
ATOM 684 C CA . ILE A 1 89 ? -15.204 2.438 25.261 1.00 98.25 89 ILE A CA 1
ATOM 685 C C . ILE A 1 89 ? -15.593 0.962 25.210 1.00 98.25 89 ILE A C 1
ATOM 687 O O . ILE A 1 89 ? -15.388 0.215 26.169 1.00 98.25 89 ILE A O 1
ATOM 691 N N . THR A 1 90 ? -16.059 0.532 24.042 1.00 98.38 90 THR A N 1
ATOM 692 C CA . THR A 1 90 ? -16.207 -0.880 23.675 1.00 98.38 90 THR A CA 1
ATOM 693 C C . THR A 1 90 ? -15.113 -1.270 22.685 1.00 98.38 90 THR A C 1
ATOM 695 O O . THR A 1 90 ? -14.861 -0.545 21.721 1.00 98.38 90 THR A O 1
ATOM 698 N N . VAL A 1 91 ? -14.472 -2.421 22.910 1.00 98.56 91 VAL A N 1
ATOM 699 C CA . VAL A 1 91 ? -13.419 -2.962 22.036 1.00 98.56 91 VAL A CA 1
ATOM 700 C C . VAL A 1 91 ? -13.852 -4.322 21.487 1.00 98.56 91 VAL A C 1
ATOM 702 O O . VAL A 1 91 ? -14.009 -5.275 22.251 1.00 98.56 91 VAL A O 1
ATOM 705 N N . GLY A 1 92 ? -14.027 -4.406 20.169 1.00 98.19 92 GLY A N 1
ATOM 706 C CA . GLY A 1 92 ? -14.287 -5.638 19.426 1.00 98.19 92 GLY A CA 1
ATOM 707 C C . GLY A 1 92 ? -12.991 -6.339 19.018 1.00 98.19 92 GLY A C 1
ATOM 708 O O . GLY A 1 92 ? -11.968 -5.690 18.795 1.00 98.19 92 GLY A O 1
ATOM 709 N N . LEU A 1 93 ? -13.029 -7.670 18.927 1.00 97.81 93 LEU A N 1
ATOM 710 C CA . LEU A 1 93 ? -11.891 -8.495 18.524 1.00 97.81 93 LEU A CA 1
ATOM 711 C C . LEU A 1 93 ? -12.257 -9.371 17.327 1.00 97.81 93 LEU A C 1
ATOM 713 O O . LEU A 1 93 ? -13.115 -10.240 17.455 1.00 97.81 93 LEU A O 1
ATOM 717 N N . ALA A 1 94 ? -11.543 -9.199 16.217 1.00 96.44 94 ALA A N 1
ATOM 718 C CA . ALA A 1 94 ? -11.709 -9.975 14.988 1.00 96.44 94 ALA A CA 1
ATOM 719 C C . ALA A 1 94 ? -10.400 -10.712 14.669 1.00 96.44 94 ALA A C 1
ATOM 721 O O . ALA A 1 94 ? -9.487 -10.155 14.063 1.00 96.44 94 ALA A O 1
ATOM 722 N N . TYR A 1 95 ? -10.250 -11.947 15.148 1.00 94.44 95 TYR A N 1
ATOM 723 C CA . TYR A 1 95 ? -8.963 -12.640 15.097 1.00 94.44 95 TYR A CA 1
ATOM 724 C C . TYR A 1 95 ? -9.074 -14.125 14.781 1.00 94.44 95 TYR A C 1
ATOM 726 O O . TYR A 1 95 ? -10.099 -14.763 15.013 1.00 94.44 95 TYR A O 1
ATOM 734 N N . GLN A 1 96 ? -7.971 -14.665 14.269 1.00 88.12 96 GLN A N 1
ATOM 735 C CA . GLN A 1 96 ? -7.821 -16.075 13.940 1.00 88.12 96 GLN A CA 1
ATOM 736 C C . GLN A 1 96 ? -8.041 -16.944 15.186 1.00 88.12 96 GLN A C 1
ATOM 738 O O . GLN A 1 96 ? -7.357 -16.791 16.202 1.00 88.12 96 GLN A O 1
ATOM 743 N N . HIS A 1 97 ? -8.961 -17.905 15.083 1.00 80.00 97 HIS A N 1
ATOM 744 C CA . HIS A 1 97 ? -9.064 -18.985 16.059 1.00 80.00 97 HIS A CA 1
ATOM 745 C C . HIS A 1 97 ? -7.909 -19.982 15.887 1.00 80.00 97 HIS A C 1
ATOM 747 O O . HIS A 1 97 ? -7.289 -20.059 14.827 1.00 80.00 97 HIS A O 1
ATOM 753 N N . LYS A 1 98 ? -7.606 -20.767 16.927 1.00 72.62 98 LYS A N 1
ATOM 754 C CA . LYS A 1 98 ? -6.508 -21.741 16.894 1.00 72.62 98 LYS A CA 1
ATOM 755 C C . LYS A 1 98 ? -6.658 -22.684 15.692 1.00 72.62 98 LYS A C 1
ATOM 757 O O . LYS A 1 98 ? -7.628 -23.431 15.621 1.00 72.62 98 LYS A O 1
ATOM 762 N N . VAL A 1 99 ? -5.682 -22.661 14.783 1.00 70.50 99 VAL A N 1
ATOM 763 C CA . VAL A 1 99 ? -5.627 -23.581 13.637 1.00 70.50 99 VAL A CA 1
ATOM 764 C C . VAL A 1 99 ? -5.139 -24.938 14.134 1.00 70.50 99 VAL A C 1
ATOM 766 O O . VAL A 1 99 ? -4.145 -25.016 14.866 1.00 70.50 99 VAL A O 1
ATOM 769 N N . LEU A 1 100 ? -5.859 -26.010 13.800 1.00 64.62 100 LEU A N 1
ATOM 770 C CA . LEU A 1 100 ? -5.472 -27.359 14.195 1.00 64.62 100 LEU A CA 1
ATOM 771 C C . LEU A 1 100 ? -4.342 -27.847 13.287 1.00 64.62 100 LEU A C 1
ATOM 773 O O . LEU A 1 100 ? -4.401 -27.727 12.068 1.00 64.62 100 LEU A O 1
ATOM 777 N N . LYS A 1 101 ? -3.306 -28.444 13.884 1.00 62.25 101 LYS A N 1
ATOM 778 C CA . LYS A 1 101 ? -2.142 -28.963 13.143 1.00 62.25 101 LYS A CA 1
ATOM 779 C C . LYS A 1 101 ? -2.517 -30.036 12.112 1.00 62.25 101 LYS A C 1
ATOM 781 O O . LYS A 1 101 ? -1.795 -30.213 11.140 1.00 62.25 101 LYS A O 1
ATOM 786 N N . SER A 1 102 ? -3.631 -30.748 12.315 1.00 60.28 102 SER A N 1
ATOM 787 C CA . SER A 1 102 ? -4.179 -31.712 11.349 1.00 60.28 102 SER A CA 1
ATOM 788 C C . SER A 1 102 ? -4.458 -31.093 9.987 1.00 60.28 102 SER A C 1
ATOM 790 O O . SER A 1 102 ? -4.281 -31.772 8.983 1.00 60.28 102 SER A O 1
ATOM 792 N N . ASP A 1 103 ? -4.835 -29.818 9.972 1.00 63.00 103 ASP A N 1
ATOM 793 C CA . ASP A 1 103 ? -5.344 -29.129 8.790 1.00 63.00 103 ASP A CA 1
ATOM 794 C C . ASP A 1 103 ? -4.197 -28.578 7.927 1.00 63.00 103 ASP A C 1
ATOM 796 O O . ASP A 1 103 ? -4.415 -28.119 6.812 1.00 63.00 103 ASP A O 1
ATOM 800 N N . LEU A 1 104 ? -2.959 -28.635 8.441 1.00 67.06 104 LEU A N 1
ATOM 801 C CA . LEU A 1 104 ? -1.758 -28.073 7.818 1.00 67.06 104 LEU A CA 1
ATOM 802 C C . LEU A 1 104 ? -0.670 -29.115 7.520 1.00 67.06 104 LEU A C 1
ATOM 804 O O . LEU A 1 104 ? 0.418 -28.735 7.089 1.00 67.06 104 LEU A O 1
ATOM 808 N N . LYS A 1 105 ? -0.933 -30.413 7.735 1.00 60.34 105 LYS A N 1
ATOM 809 C CA . LYS A 1 105 ? 0.070 -31.487 7.577 1.00 60.34 105 LYS A CA 1
ATOM 810 C C . LYS A 1 105 ? 0.690 -31.556 6.181 1.00 60.34 105 LYS A C 1
ATOM 812 O O . LYS A 1 105 ? 1.858 -31.906 6.059 1.00 60.34 105 LYS A O 1
ATOM 817 N N . ASP A 1 106 ? -0.071 -31.192 5.153 1.00 61.06 106 ASP A N 1
ATOM 818 C CA . ASP A 1 106 ? 0.400 -31.201 3.763 1.00 61.06 106 ASP A CA 1
ATOM 819 C C . ASP A 1 106 ? 1.116 -29.894 3.364 1.00 61.06 106 ASP A C 1
ATOM 821 O O . ASP A 1 106 ? 1.763 -29.830 2.319 1.00 61.06 106 ASP A O 1
ATO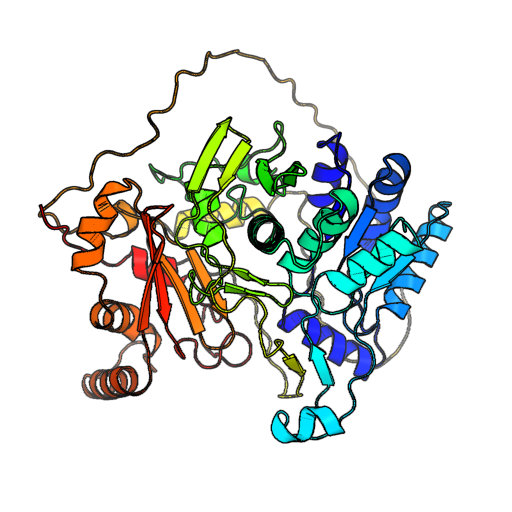M 825 N N . VAL A 1 107 ? 1.025 -28.849 4.198 1.00 62.41 107 VAL A N 1
ATOM 826 C CA . VAL A 1 107 ? 1.539 -27.495 3.918 1.00 62.41 107 VAL A CA 1
ATOM 827 C C . VAL A 1 107 ? 2.800 -27.185 4.730 1.00 62.41 107 VAL A C 1
ATOM 829 O O . VAL A 1 107 ? 3.718 -26.529 4.235 1.00 62.41 107 VAL A O 1
ATOM 832 N N . LEU A 1 108 ? 2.886 -27.670 5.970 1.00 62.53 108 LEU A N 1
ATOM 833 C CA . LEU A 1 108 ? 4.025 -27.445 6.856 1.00 62.53 108 LEU A CA 1
ATOM 834 C C . LEU A 1 108 ? 4.907 -28.692 6.932 1.00 62.53 108 LEU A C 1
ATOM 836 O O . LEU A 1 108 ? 4.461 -29.769 7.304 1.00 62.53 108 LEU A O 1
ATOM 840 N N . ARG A 1 109 ? 6.199 -28.526 6.627 1.00 57.88 109 ARG A N 1
ATOM 841 C CA . ARG A 1 109 ? 7.216 -29.586 6.774 1.00 57.88 109 ARG A CA 1
ATOM 842 C C . ARG A 1 109 ? 7.744 -29.732 8.208 1.00 57.88 109 ARG A C 1
ATOM 844 O O . ARG A 1 109 ? 8.559 -30.614 8.455 1.00 57.88 109 ARG A O 1
ATOM 851 N N . ASP A 1 110 ? 7.353 -28.834 9.109 1.00 57.47 110 ASP A N 1
ATOM 852 C CA . ASP A 1 110 ? 7.911 -28.688 10.453 1.00 57.47 110 ASP A CA 1
ATOM 853 C C . ASP A 1 110 ? 6.777 -28.492 11.470 1.00 57.47 110 ASP A C 1
ATOM 855 O O . ASP A 1 110 ? 5.937 -27.604 11.303 1.00 57.47 110 ASP A O 1
ATOM 859 N N . ASP A 1 111 ? 6.752 -29.332 12.505 1.00 53.62 111 ASP A N 1
ATOM 860 C CA . ASP A 1 111 ? 5.661 -29.424 13.481 1.00 53.62 111 ASP A CA 1
ATOM 861 C C . ASP A 1 111 ? 5.623 -28.245 14.477 1.00 53.62 111 ASP A C 1
ATOM 863 O O . ASP A 1 111 ? 4.613 -28.071 15.170 1.00 53.62 111 ASP A O 1
ATOM 867 N N . ASP A 1 112 ? 6.675 -27.420 14.543 1.00 55.09 112 ASP A N 1
ATOM 868 C CA . ASP A 1 112 ? 6.839 -26.346 15.540 1.00 55.09 112 ASP A CA 1
ATOM 869 C C . ASP A 1 112 ? 6.586 -24.918 15.009 1.00 55.09 112 ASP A C 1
ATOM 871 O O . ASP A 1 112 ? 6.777 -23.939 15.736 1.00 55.09 112 ASP A O 1
ATOM 875 N N . ALA A 1 113 ? 6.138 -24.760 13.759 1.00 62.22 113 ALA A N 1
ATOM 876 C CA . ALA A 1 113 ? 5.927 -23.437 13.169 1.00 62.22 113 ALA A CA 1
ATOM 877 C C . ALA A 1 113 ? 4.635 -22.759 13.669 1.00 62.22 113 ALA A C 1
ATOM 879 O O . ALA A 1 113 ? 3.542 -23.320 13.581 1.00 62.22 113 ALA A O 1
ATOM 880 N N . ASP A 1 114 ? 4.751 -21.517 14.148 1.00 74.94 114 ASP A N 1
ATOM 881 C CA . ASP A 1 114 ? 3.598 -20.661 14.437 1.00 74.94 114 ASP A CA 1
ATOM 882 C C . ASP A 1 114 ? 3.063 -20.016 13.161 1.00 74.94 114 ASP A C 1
ATOM 884 O O . ASP A 1 114 ? 3.827 -19.572 12.298 1.00 74.94 114 ASP A O 1
ATOM 888 N N . VAL A 1 115 ? 1.738 -19.952 13.062 1.00 81.81 115 VAL A N 1
ATOM 889 C CA . VAL A 1 115 ? 1.026 -19.710 11.811 1.00 81.81 115 VAL A CA 1
ATOM 890 C C . VAL A 1 115 ? 0.094 -18.518 11.935 1.00 81.81 115 VAL A C 1
ATOM 892 O O . VAL A 1 115 ? -0.703 -18.424 12.868 1.00 81.81 115 VAL A O 1
ATOM 895 N N . SER A 1 116 ? 0.134 -17.636 10.943 1.00 87.25 116 SER A N 1
ATOM 896 C CA . SER A 1 116 ? -0.877 -16.604 10.741 1.00 87.25 116 SER A CA 1
ATOM 897 C C . SER A 1 116 ? -1.479 -16.689 9.354 1.00 87.25 116 SER A C 1
ATOM 899 O O . SER A 1 116 ? -0.766 -16.631 8.358 1.00 87.25 116 SER A O 1
ATOM 901 N N . VAL A 1 117 ? -2.800 -16.781 9.309 1.00 89.06 117 VAL A N 1
ATOM 902 C CA . VAL A 1 117 ? -3.587 -16.746 8.081 1.00 89.06 117 VAL A CA 1
ATOM 903 C C . VAL A 1 117 ? -4.009 -15.307 7.811 1.00 89.06 117 VAL A C 1
ATOM 905 O O . VAL A 1 117 ? -4.362 -14.570 8.732 1.00 89.06 117 VAL A O 1
ATOM 908 N N . TYR A 1 118 ? -3.961 -14.898 6.548 1.00 91.88 118 TYR A N 1
ATOM 909 C CA . TYR A 1 118 ? -4.488 -13.614 6.103 1.00 91.88 118 TYR A CA 1
ATOM 910 C C . TYR A 1 118 ? -6.007 -13.742 5.997 1.00 91.88 118 TYR A C 1
ATOM 912 O O . TYR A 1 118 ? -6.527 -14.273 5.019 1.00 91.88 118 TYR A O 1
ATOM 920 N N . LEU A 1 119 ? -6.710 -13.314 7.045 1.00 94.56 119 LEU A N 1
ATOM 921 C CA . LEU A 1 119 ? -8.171 -13.309 7.068 1.00 94.56 119 LEU A CA 1
ATOM 922 C C . LEU A 1 119 ? -8.740 -12.208 6.163 1.00 94.56 119 LEU A C 1
ATOM 924 O O . LEU A 1 119 ? -8.059 -11.221 5.885 1.00 94.56 119 LEU A O 1
ATOM 928 N N . GLY A 1 120 ? -9.994 -12.380 5.746 1.00 96.44 120 GLY A N 1
ATOM 929 C CA . GLY A 1 120 ? -10.772 -11.357 5.047 1.00 96.44 120 GLY A CA 1
ATOM 930 C C . GLY A 1 120 ? -11.499 -10.390 5.982 1.00 96.44 120 GLY A C 1
ATOM 931 O O . GLY A 1 120 ? -11.270 -10.360 7.193 1.00 96.44 120 GLY A O 1
ATOM 932 N N . ALA A 1 121 ? -12.410 -9.619 5.402 1.00 98.00 121 ALA A N 1
ATOM 933 C CA . ALA A 1 121 ? -13.189 -8.568 6.042 1.00 98.00 121 ALA A CA 1
ATOM 934 C C . ALA A 1 121 ? -14.347 -9.099 6.910 1.00 98.00 121 ALA A C 1
ATOM 936 O O . ALA A 1 121 ? -14.783 -8.415 7.838 1.00 98.00 121 ALA A O 1
ATOM 937 N N . ALA A 1 122 ? -14.833 -10.320 6.665 1.00 97.19 122 ALA A N 1
ATOM 938 C CA . ALA A 1 122 ? -16.027 -10.856 7.331 1.00 97.19 122 ALA A CA 1
ATOM 939 C C . ALA A 1 122 ? -15.990 -10.827 8.878 1.00 97.19 122 ALA A C 1
ATOM 941 O O . ALA A 1 122 ? -16.969 -10.381 9.479 1.00 97.19 122 ALA A O 1
ATOM 942 N N . PRO A 1 123 ? -14.884 -11.191 9.562 1.00 97.25 123 PRO A N 1
ATOM 943 C CA . PRO A 1 123 ? -14.817 -11.102 11.024 1.00 97.25 123 PRO A CA 1
ATOM 944 C C . PRO A 1 123 ? -14.902 -9.664 11.565 1.00 97.25 123 PRO A C 1
ATOM 946 O O . PRO A 1 123 ? -15.338 -9.452 12.699 1.00 97.25 123 PRO A O 1
ATOM 949 N N . ILE A 1 124 ? -14.478 -8.669 10.775 1.00 98.50 124 ILE A N 1
ATOM 950 C CA . ILE A 1 124 ? -14.602 -7.246 11.121 1.00 98.50 124 ILE A CA 1
ATOM 951 C C . ILE A 1 124 ? -16.071 -6.835 11.032 1.00 98.50 124 ILE A C 1
ATOM 953 O O . ILE A 1 124 ? -16.585 -6.248 11.982 1.00 98.50 124 ILE A O 1
ATOM 957 N N . VAL A 1 125 ? -16.753 -7.202 9.941 1.00 98.56 125 VAL A N 1
ATOM 958 C CA . VAL A 1 125 ? -18.191 -6.946 9.748 1.00 98.56 125 VAL A CA 1
ATOM 959 C C . VAL A 1 125 ? -19.006 -7.551 10.892 1.00 98.56 125 VAL A C 1
ATOM 961 O O . VAL A 1 125 ? -19.772 -6.836 11.530 1.00 98.56 125 VAL A O 1
ATOM 964 N N . GLU A 1 126 ? -18.753 -8.813 11.261 1.00 97.50 126 GLU A N 1
ATOM 965 C CA . GLU A 1 126 ? -19.440 -9.472 12.386 1.00 97.50 126 GLU A CA 1
ATOM 966 C C . GLU A 1 126 ? -19.248 -8.713 13.716 1.00 97.50 126 GLU A C 1
ATOM 968 O O . GLU A 1 126 ? -20.176 -8.603 14.525 1.00 97.50 126 GLU A O 1
ATOM 973 N N . CYS A 1 127 ? -18.054 -8.158 13.958 1.00 97.06 127 CYS A N 1
ATOM 974 C CA . CYS A 1 127 ? -17.801 -7.328 15.137 1.00 97.06 127 CYS A CA 1
ATOM 975 C C . CYS A 1 127 ? -18.598 -6.018 15.113 1.00 97.06 127 CYS A C 1
ATOM 977 O O . CYS A 1 127 ? -19.144 -5.619 16.147 1.00 97.06 127 CYS A O 1
ATOM 979 N N . LEU A 1 128 ? -18.645 -5.346 13.961 1.00 98.38 128 LEU A N 1
ATOM 980 C CA . LEU A 1 128 ? -19.360 -4.083 13.783 1.00 98.38 128 LEU A CA 1
ATOM 981 C C . LEU A 1 128 ? -20.873 -4.279 13.951 1.00 98.38 128 LEU A C 1
ATOM 983 O O . LEU A 1 128 ? -21.487 -3.569 14.750 1.00 98.38 128 LEU A O 1
ATOM 987 N N . GLU A 1 129 ? -21.444 -5.299 13.308 1.00 97.50 129 GLU A N 1
ATOM 988 C CA . GLU A 1 129 ? -22.872 -5.636 13.375 1.00 97.50 129 GLU A CA 1
ATOM 989 C C . GLU A 1 129 ? -23.347 -5.927 14.798 1.00 97.50 129 GLU A C 1
ATOM 991 O O . GLU A 1 129 ? -24.400 -5.449 15.224 1.00 97.50 129 GLU A O 1
ATOM 996 N N . ARG A 1 130 ? -22.576 -6.719 15.551 1.00 96.31 130 ARG A N 1
ATOM 997 C CA . ARG A 1 130 ? -22.999 -7.183 16.877 1.00 96.31 130 ARG A CA 1
ATOM 998 C C . ARG A 1 130 ? -22.806 -6.152 17.973 1.00 96.31 130 ARG A C 1
ATOM 1000 O O . ARG A 1 130 ? -23.586 -6.136 18.924 1.00 96.31 130 ARG A O 1
ATOM 1007 N N . TYR A 1 131 ? -21.748 -5.348 17.887 1.00 95.69 131 TYR A N 1
ATOM 1008 C CA . TYR A 1 131 ? -21.283 -4.579 19.042 1.00 95.69 131 TYR A CA 1
ATOM 1009 C C . TYR A 1 131 ? -21.123 -3.085 18.790 1.00 95.69 131 TYR A C 1
ATOM 1011 O O . TYR A 1 131 ? -21.029 -2.353 19.773 1.00 95.69 131 TYR A O 1
ATOM 1019 N N . ARG A 1 132 ? -21.063 -2.629 17.528 1.00 96.38 132 ARG A N 1
ATOM 1020 C CA . ARG A 1 132 ? -20.737 -1.236 17.159 1.00 96.38 132 ARG A CA 1
ATOM 1021 C C . ARG A 1 132 ? -19.621 -0.644 18.038 1.00 96.38 132 ARG A C 1
ATOM 1023 O O . ARG A 1 132 ? -19.832 0.355 18.731 1.00 96.38 132 ARG A O 1
ATOM 1030 N N . PRO A 1 133 ? -18.457 -1.314 18.112 1.00 98.06 133 PRO A N 1
ATOM 1031 C CA . PRO A 1 133 ? -17.419 -0.942 19.055 1.00 98.06 133 PRO A CA 1
ATOM 1032 C C . PRO A 1 133 ? -16.765 0.386 18.657 1.00 98.06 133 PRO A C 1
ATOM 1034 O O . PRO A 1 133 ? -16.715 0.748 17.485 1.00 98.06 133 PRO A O 1
ATOM 1037 N N . ASN A 1 134 ? -16.174 1.082 19.629 1.00 98.56 134 ASN A N 1
ATOM 1038 C CA . ASN A 1 134 ? -15.337 2.249 19.341 1.00 98.56 134 ASN A CA 1
ATOM 1039 C C . ASN A 1 134 ? -14.021 1.840 18.666 1.00 98.56 134 ASN A C 1
ATOM 1041 O O . ASN A 1 134 ? -13.420 2.635 17.946 1.00 98.56 134 ASN A O 1
ATOM 1045 N N . ILE A 1 135 ? -13.554 0.615 18.939 1.00 98.62 135 ILE A N 1
ATOM 1046 C CA . ILE A 1 135 ? -12.332 0.060 18.359 1.00 98.62 135 ILE A CA 1
ATOM 1047 C C . ILE A 1 135 ? -12.548 -1.400 17.960 1.00 98.62 135 ILE A C 1
ATOM 1049 O O . ILE A 1 135 ? -13.013 -2.192 18.778 1.00 98.62 135 ILE A O 1
ATOM 1053 N N . VAL A 1 136 ? -12.120 -1.782 16.758 1.00 98.75 136 VAL A N 1
ATOM 1054 C CA . VAL A 1 136 ? -11.919 -3.181 16.355 1.00 98.75 136 VAL A CA 1
ATOM 1055 C C . VAL A 1 136 ? -10.421 -3.476 16.300 1.00 98.75 136 VAL A C 1
ATOM 1057 O O . VAL A 1 136 ? -9.671 -2.804 15.594 1.00 98.75 136 VAL A O 1
ATOM 1060 N N . ILE A 1 137 ? -9.975 -4.493 17.038 1.00 98.62 137 ILE A N 1
ATOM 1061 C CA . ILE A 1 137 ? -8.591 -4.979 16.987 1.00 98.62 137 ILE A CA 1
ATOM 1062 C C . ILE A 1 137 ? -8.576 -6.352 16.323 1.00 98.62 137 ILE A C 1
ATOM 1064 O O . ILE A 1 137 ? -9.285 -7.268 16.749 1.00 98.62 137 ILE A O 1
ATOM 1068 N N . THR A 1 138 ? -7.730 -6.508 15.313 1.00 97.88 138 THR A N 1
ATOM 1069 C CA . THR A 1 138 ? -7.589 -7.748 14.556 1.00 97.88 138 THR A CA 1
ATOM 1070 C C . THR A 1 138 ? -6.248 -8.433 14.811 1.00 97.88 138 THR A C 1
ATOM 1072 O O . THR A 1 138 ? -5.289 -7.817 15.283 1.00 97.88 138 THR A O 1
ATOM 1075 N N . SER A 1 139 ? -6.172 -9.732 14.501 1.00 94.06 139 SER A N 1
ATOM 1076 C CA . SER A 1 139 ? -4.890 -10.396 14.202 1.00 94.06 139 SER A CA 1
ATOM 1077 C C . SER A 1 139 ? -4.447 -10.047 12.772 1.00 94.06 139 SER A C 1
ATOM 1079 O O . SER A 1 139 ? -4.826 -8.995 12.253 1.00 94.06 139 SER A O 1
ATOM 1081 N N . ARG A 1 140 ? -3.688 -10.923 12.091 1.00 93.50 140 ARG A N 1
ATOM 1082 C CA . ARG A 1 140 ? -3.437 -10.748 10.655 1.00 93.50 140 ARG A CA 1
ATOM 1083 C C . ARG A 1 140 ? -4.751 -10.846 9.872 1.00 93.50 140 ARG A C 1
ATOM 1085 O O . ARG A 1 140 ? -5.502 -11.807 10.013 1.00 93.50 140 ARG A O 1
ATOM 1092 N N . VAL A 1 141 ? -4.987 -9.819 9.076 1.00 94.62 141 VAL A N 1
ATOM 1093 C CA . VAL A 1 141 ? -6.057 -9.646 8.092 1.00 94.62 141 VAL A CA 1
ATOM 1094 C C . VAL A 1 141 ? -5.345 -9.107 6.850 1.00 94.62 141 VAL A C 1
ATOM 1096 O O . VAL A 1 141 ? -4.299 -8.465 6.997 1.00 94.62 141 VAL A O 1
ATOM 1099 N N . ALA A 1 142 ? -5.829 -9.415 5.649 1.00 94.56 142 ALA A N 1
ATOM 1100 C CA . ALA A 1 142 ? -5.277 -8.794 4.450 1.00 94.56 142 ALA A CA 1
ATOM 1101 C C . ALA A 1 142 ? -5.472 -7.272 4.504 1.00 94.56 142 ALA A C 1
ATOM 1103 O O . ALA A 1 142 ? -6.460 -6.779 5.045 1.00 94.56 142 ALA A O 1
ATOM 1104 N N . ASP A 1 143 ? -4.509 -6.531 3.973 1.00 95.00 143 ASP A N 1
ATOM 1105 C CA . ASP A 1 143 ? -4.408 -5.096 4.233 1.00 95.00 143 ASP A CA 1
ATOM 1106 C C . ASP A 1 143 ? -5.637 -4.353 3.668 1.00 95.00 143 ASP A C 1
ATOM 1108 O O . ASP A 1 143 ? -6.330 -3.662 4.419 1.00 95.00 143 ASP A O 1
ATOM 1112 N N . ALA A 1 144 ? -6.041 -4.664 2.431 1.00 96.25 144 ALA A N 1
ATOM 1113 C CA . ALA A 1 144 ? -7.254 -4.128 1.810 1.00 96.25 144 ALA A CA 1
ATOM 1114 C C . ALA A 1 144 ? -8.535 -4.513 2.569 1.00 96.25 144 ALA A C 1
ATOM 1116 O O . ALA A 1 144 ? -9.482 -3.728 2.649 1.00 96.25 144 ALA A O 1
ATOM 1117 N N . SER A 1 145 ? -8.564 -5.702 3.176 1.00 97.56 145 SER A N 1
ATOM 1118 C CA . SER A 1 145 ? -9.724 -6.217 3.910 1.00 97.56 145 SER A CA 1
ATOM 1119 C C . SER A 1 145 ? -10.012 -5.428 5.193 1.00 97.56 145 SER A C 1
ATOM 1121 O O . SER A 1 145 ? -11.167 -5.354 5.617 1.00 97.56 145 SER A O 1
ATOM 1123 N N . LEU A 1 146 ? -9.000 -4.782 5.792 1.00 97.75 146 LEU A N 1
ATOM 1124 C CA . LEU A 1 146 ? -9.200 -3.866 6.926 1.00 97.75 146 LEU A CA 1
ATOM 1125 C C . LEU A 1 146 ? -10.059 -2.656 6.544 1.00 97.75 146 LEU A C 1
ATOM 1127 O O . LEU A 1 146 ? -10.824 -2.164 7.373 1.00 97.75 146 LEU A O 1
ATOM 1131 N N . PHE A 1 147 ? -9.931 -2.193 5.300 1.00 98.25 147 PHE A N 1
ATOM 1132 C CA . PHE A 1 147 ? -10.712 -1.090 4.748 1.00 98.25 147 PHE A CA 1
ATOM 1133 C C . PHE A 1 147 ? -12.036 -1.571 4.151 1.00 98.25 147 PHE A C 1
ATOM 1135 O O . PHE A 1 147 ? -13.037 -0.873 4.279 1.00 98.25 147 PHE A O 1
ATOM 1142 N N . LEU A 1 148 ? -12.076 -2.766 3.553 1.00 98.50 148 LEU A N 1
ATOM 1143 C CA . LEU A 1 148 ? -13.304 -3.334 2.991 1.00 98.50 148 LEU A CA 1
ATOM 1144 C C . LEU A 1 148 ? -14.358 -3.631 4.071 1.00 98.50 148 LEU A C 1
ATOM 1146 O O . LEU A 1 148 ? -15.540 -3.396 3.845 1.00 98.50 148 LEU A O 1
ATOM 1150 N N . GLY A 1 149 ? -13.946 -4.101 5.254 1.00 98.38 149 GLY A N 1
ATOM 1151 C CA . GLY A 1 149 ? -14.847 -4.406 6.374 1.00 98.38 149 GLY A CA 1
ATOM 1152 C C . GLY A 1 149 ? -15.856 -3.298 6.709 1.00 98.38 149 GLY A C 1
ATOM 1153 O O . GLY A 1 149 ? -17.059 -3.549 6.634 1.00 98.38 149 GLY A O 1
ATOM 1154 N N . PRO A 1 150 ? -15.420 -2.072 7.052 1.00 98.31 150 PRO A N 1
ATOM 1155 C CA . PRO A 1 150 ? -16.351 -0.982 7.328 1.00 98.31 150 PRO A CA 1
ATOM 1156 C C . PRO A 1 150 ? -17.188 -0.569 6.108 1.00 98.31 150 P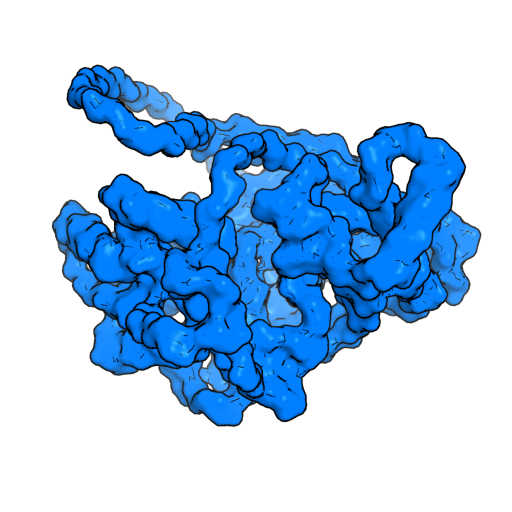RO A C 1
ATOM 1158 O O . PRO A 1 150 ? -18.337 -0.183 6.289 1.00 98.31 150 PRO A O 1
ATOM 1161 N N . MET A 1 151 ? -16.671 -0.695 4.878 1.00 98.19 151 MET A N 1
ATOM 1162 C CA . MET A 1 151 ? -17.445 -0.395 3.661 1.00 98.19 151 MET A CA 1
ATOM 1163 C C . MET A 1 151 ? -18.629 -1.351 3.508 1.00 98.19 151 MET A C 1
ATOM 1165 O O . MET A 1 151 ? -19.752 -0.905 3.298 1.00 98.19 151 MET A O 1
ATOM 1169 N N . VAL A 1 152 ? -18.384 -2.657 3.664 1.00 98.50 152 VAL A N 1
ATOM 1170 C CA . VAL A 1 152 ? -19.426 -3.691 3.594 1.00 98.50 152 VAL A CA 1
ATOM 1171 C C . VAL A 1 152 ? -20.489 -3.458 4.667 1.00 98.50 152 VAL A C 1
ATOM 1173 O O . VAL A 1 152 ? -21.680 -3.500 4.365 1.00 98.50 152 VAL A O 1
ATOM 1176 N N . TYR A 1 153 ? -20.065 -3.159 5.899 1.00 98.31 153 TYR A N 1
ATOM 1177 C CA . TYR A 1 153 ? -20.974 -2.917 7.020 1.00 98.31 153 TYR A CA 1
ATOM 1178 C C . TYR A 1 153 ? -21.830 -1.650 6.842 1.00 98.31 153 TYR A C 1
ATOM 1180 O O . TYR A 1 153 ? -23.053 -1.733 6.937 1.00 98.31 153 TYR A O 1
ATOM 1188 N N . GLU A 1 154 ? -21.224 -0.488 6.576 1.00 97.62 154 GLU A N 1
ATOM 1189 C CA . GLU A 1 154 ? -21.967 0.782 6.506 1.00 97.62 154 GLU A CA 1
ATOM 1190 C C . GLU A 1 154 ? -22.859 0.893 5.273 1.00 97.62 154 GLU A C 1
ATOM 1192 O O . GLU A 1 154 ? -23.954 1.451 5.334 1.00 97.62 154 GLU A O 1
ATOM 1197 N N . LEU A 1 155 ? -22.394 0.371 4.135 1.00 97.69 155 LEU A N 1
ATOM 1198 C CA . LEU A 1 155 ? -23.124 0.467 2.874 1.00 97.69 155 LEU A CA 1
ATOM 1199 C C . LEU A 1 155 ? -24.121 -0.682 2.679 1.00 97.69 155 LEU A C 1
ATOM 1201 O O . LEU A 1 155 ? -24.892 -0.655 1.720 1.00 97.69 155 LEU A O 1
ATOM 1205 N N . GLY A 1 156 ? -24.126 -1.665 3.586 1.00 97.25 156 GLY A N 1
ATOM 1206 C CA . GLY A 1 156 ? -25.047 -2.800 3.563 1.00 97.25 156 GLY A CA 1
ATOM 1207 C C . GLY A 1 156 ? -24.840 -3.728 2.368 1.00 97.25 156 GLY A C 1
ATOM 1208 O O . GLY A 1 156 ? -25.814 -4.263 1.841 1.00 97.25 156 GLY A O 1
ATOM 1209 N N . TRP A 1 157 ? -23.595 -3.881 1.912 1.00 98.06 157 TRP A N 1
ATOM 1210 C CA . TRP A 1 157 ? -23.269 -4.741 0.775 1.00 98.06 157 TRP A CA 1
ATOM 1211 C C . TRP A 1 157 ? -23.346 -6.217 1.150 1.00 98.06 157 TRP A C 1
ATOM 1213 O O . TRP A 1 157 ? -22.901 -6.633 2.220 1.00 98.06 157 TRP A O 1
ATOM 1223 N N . ASN A 1 158 ? -23.860 -7.028 0.234 1.00 97.00 158 ASN A N 1
ATOM 1224 C CA . ASN A 1 158 ? -23.889 -8.475 0.376 1.00 97.00 158 ASN A CA 1
ATOM 1225 C C . ASN A 1 158 ? -22.603 -9.104 -0.176 1.00 97.00 158 ASN A C 1
ATOM 1227 O O . ASN A 1 158 ? -21.980 -8.602 -1.113 1.00 97.00 158 ASN A O 1
ATOM 1231 N N . TRP A 1 159 ? -22.215 -10.254 0.378 1.00 96.38 159 TRP A N 1
ATOM 1232 C CA . TRP A 1 159 ? -20.990 -10.961 -0.019 1.00 96.38 159 TRP A CA 1
ATOM 1233 C C . TRP A 1 159 ? -21.031 -11.535 -1.446 1.00 96.38 159 TRP A C 1
ATOM 1235 O O . TRP A 1 159 ? -19.992 -11.877 -2.005 1.00 96.38 159 TRP A O 1
ATOM 1245 N N . ASP A 1 160 ? -22.213 -11.637 -2.054 1.00 95.75 160 ASP A N 1
ATOM 1246 C CA . ASP A 1 160 ? -22.407 -12.030 -3.451 1.00 95.75 160 ASP A CA 1
ATOM 1247 C C . ASP A 1 160 ? -22.424 -10.833 -4.425 1.00 95.75 160 ASP A C 1
ATOM 1249 O O . ASP A 1 160 ? -22.322 -11.024 -5.642 1.00 95.75 160 ASP A O 1
ATOM 1253 N N . GLU A 1 161 ? -22.425 -9.590 -3.925 1.00 96.94 161 GLU A N 1
ATOM 1254 C CA . GLU A 1 161 ? -22.269 -8.359 -4.714 1.00 96.94 161 GLU A CA 1
ATOM 1255 C C . GLU A 1 161 ? -20.795 -8.105 -5.063 1.00 96.94 161 GLU A C 1
ATOM 1257 O O . GLU A 1 161 ? -20.192 -7.068 -4.793 1.00 96.94 161 GLU A O 1
ATOM 1262 N N . THR A 1 162 ? -20.199 -9.085 -5.730 1.00 97.31 162 THR A N 1
ATOM 1263 C CA . THR A 1 162 ? -18.758 -9.202 -6.008 1.00 97.31 162 THR A CA 1
ATOM 1264 C C . THR A 1 162 ? -18.158 -8.027 -6.781 1.00 97.31 162 THR A C 1
ATOM 1266 O O . THR A 1 162 ? -16.968 -7.749 -6.656 1.00 97.31 162 THR A O 1
ATOM 1269 N N . LYS A 1 163 ? -18.969 -7.290 -7.551 1.00 97.75 163 LYS A N 1
ATOM 1270 C CA . LYS A 1 163 ? -18.554 -6.027 -8.185 1.00 97.75 163 LYS A CA 1
ATOM 1271 C C . LYS A 1 163 ? -18.301 -4.923 -7.162 1.00 97.75 163 LYS A C 1
ATOM 1273 O O . LYS A 1 163 ? -17.310 -4.213 -7.291 1.00 97.75 163 LYS A O 1
ATOM 1278 N N . LEU A 1 164 ? -19.165 -4.804 -6.154 1.00 98.31 164 LEU A N 1
ATOM 1279 C CA . LEU A 1 164 ? -18.991 -3.851 -5.059 1.00 98.31 164 LEU A CA 1
ATOM 1280 C C . LEU A 1 164 ? -17.789 -4.253 -4.206 1.00 98.31 164 LE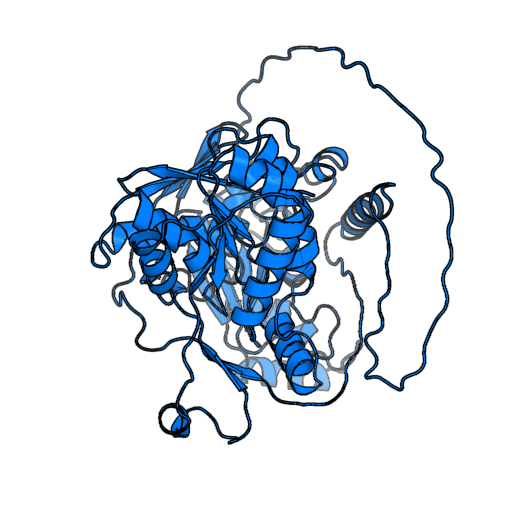U A C 1
ATOM 1282 O O . LEU A 1 164 ? -16.952 -3.406 -3.917 1.00 98.31 164 LEU A O 1
ATOM 1286 N N . LEU A 1 165 ? -17.628 -5.551 -3.917 1.00 98.25 165 LEU A N 1
ATOM 1287 C CA . LEU A 1 165 ? -16.449 -6.054 -3.204 1.00 98.25 165 LEU A CA 1
ATOM 1288 C C . LEU A 1 165 ? -15.148 -5.759 -3.958 1.00 98.25 165 LEU A C 1
ATOM 1290 O O . LEU A 1 165 ? -14.212 -5.241 -3.365 1.00 98.25 165 LEU A O 1
ATOM 1294 N N . ALA A 1 166 ? -15.088 -6.020 -5.268 1.00 98.31 166 ALA A N 1
ATOM 1295 C CA . ALA A 1 166 ? -13.907 -5.730 -6.083 1.00 98.31 166 ALA A CA 1
ATOM 1296 C C . ALA A 1 166 ? -13.552 -4.233 -6.084 1.00 98.31 166 ALA A C 1
ATOM 1298 O O . ALA A 1 166 ? -12.385 -3.855 -5.964 1.00 98.31 166 ALA A O 1
ATOM 1299 N N . GLN A 1 167 ? -14.566 -3.377 -6.185 1.00 98.12 167 GLN A N 1
ATOM 1300 C CA . GLN A 1 167 ? -14.408 -1.929 -6.174 1.00 98.12 167 GLN A CA 1
ATOM 1301 C C . GLN A 1 167 ? -14.034 -1.397 -4.773 1.00 98.12 167 GLN A C 1
ATOM 1303 O O . GLN A 1 167 ? -13.206 -0.495 -4.661 1.00 98.12 167 GLN A O 1
ATOM 1308 N N . GLY A 1 168 ? -14.554 -1.995 -3.698 1.00 98.38 168 GLY A N 1
ATOM 1309 C CA . GLY A 1 168 ? -14.135 -1.728 -2.320 1.00 98.38 168 GLY A CA 1
ATOM 1310 C C . GLY A 1 168 ? -12.708 -2.204 -2.028 1.00 98.38 168 GLY A C 1
ATOM 1311 O O . GLY A 1 168 ? -11.937 -1.482 -1.402 1.00 98.38 168 GLY A O 1
ATOM 1312 N N . SER A 1 169 ? -12.301 -3.361 -2.553 1.00 98.25 169 SER A N 1
ATOM 1313 C CA . SER A 1 169 ? -10.920 -3.850 -2.456 1.00 98.25 169 SER A CA 1
ATOM 1314 C C . SER A 1 169 ? -9.934 -2.950 -3.202 1.00 98.25 169 SER A C 1
ATOM 1316 O O . SER A 1 169 ? -8.828 -2.743 -2.711 1.00 98.25 169 SER A O 1
ATOM 1318 N N . LEU A 1 170 ? -10.331 -2.350 -4.336 1.00 98.56 170 LEU A N 1
ATOM 1319 C CA . LEU A 1 170 ? -9.550 -1.282 -4.974 1.00 98.56 170 LEU A CA 1
ATOM 1320 C C . LEU A 1 170 ? -9.358 -0.096 -4.020 1.00 98.56 170 LEU A C 1
ATOM 1322 O O . LEU A 1 170 ? -8.244 0.403 -3.888 1.00 98.56 170 LEU A O 1
ATOM 1326 N N . ALA A 1 171 ? -10.426 0.357 -3.354 1.00 98.31 171 ALA A N 1
ATOM 1327 C CA . ALA A 1 171 ? -10.325 1.443 -2.383 1.00 98.31 171 ALA A CA 1
ATOM 1328 C C . ALA A 1 171 ? -9.380 1.081 -1.228 1.00 98.31 171 ALA A C 1
ATOM 1330 O O . ALA A 1 171 ? -8.521 1.888 -0.885 1.00 98.31 171 ALA A O 1
ATOM 1331 N N . GLY A 1 172 ? -9.494 -0.132 -0.679 1.00 97.88 172 GLY A N 1
ATOM 1332 C CA . GLY A 1 172 ? -8.588 -0.635 0.354 1.00 97.88 172 GLY A CA 1
ATOM 1333 C C . GLY A 1 172 ? -7.129 -0.616 -0.092 1.00 97.88 172 GLY A C 1
ATOM 1334 O O . GLY A 1 172 ? -6.321 0.055 0.544 1.00 97.88 172 GLY A O 1
ATOM 1335 N N . HIS A 1 173 ? -6.826 -1.225 -1.241 1.00 97.69 173 HIS A N 1
ATOM 1336 C CA . HIS A 1 173 ? -5.476 -1.268 -1.821 1.00 97.69 173 HIS A CA 1
ATOM 1337 C C . HIS A 1 173 ? -4.867 0.131 -2.030 1.00 97.69 173 HIS A C 1
ATOM 1339 O O . HIS A 1 173 ? -3.681 0.365 -1.791 1.00 97.69 173 HIS A O 1
ATOM 1345 N N . LEU A 1 174 ? -5.679 1.112 -2.443 1.00 97.94 174 LEU A N 1
ATOM 1346 C CA . LEU A 1 174 ? -5.214 2.490 -2.638 1.00 97.94 174 LEU A CA 1
ATOM 1347 C C . LEU A 1 174 ? -4.929 3.240 -1.325 1.00 97.94 174 LEU A C 1
ATOM 1349 O O . LEU A 1 174 ? -4.125 4.171 -1.336 1.00 97.94 174 LEU A O 1
ATOM 1353 N N . LEU A 1 175 ? -5.566 2.867 -0.212 1.00 97.12 175 LEU A N 1
ATOM 1354 C CA . LEU A 1 175 ? -5.381 3.511 1.097 1.00 97.12 175 LEU A CA 1
ATOM 1355 C C . LEU A 1 175 ? -4.192 2.961 1.898 1.00 97.12 175 LEU A C 1
ATOM 1357 O O . LEU A 1 175 ? -3.814 3.536 2.923 1.00 97.12 175 LEU A O 1
ATOM 1361 N N . GLU A 1 176 ? -3.603 1.861 1.444 1.00 92.44 176 GLU A N 1
ATOM 1362 C CA . GLU A 1 176 ? -2.450 1.229 2.074 1.00 92.44 176 GLU A CA 1
ATOM 1363 C C . GLU A 1 176 ? -1.155 2.054 1.933 1.00 92.44 176 GLU A C 1
ATOM 1365 O O . GLU A 1 176 ? -1.062 3.052 1.216 1.00 92.44 176 GLU A O 1
ATOM 1370 N N . CYS A 1 177 ? -0.106 1.618 2.639 1.00 89.69 177 CYS A N 1
ATOM 1371 C CA . CYS A 1 177 ? 1.261 2.145 2.518 1.00 89.69 177 CYS A CA 1
ATOM 1372 C C . CYS A 1 177 ? 1.441 3.634 2.892 1.00 89.69 177 CYS A C 1
ATOM 1374 O O . CYS A 1 177 ? 2.419 4.279 2.499 1.00 89.69 177 CYS A O 1
ATOM 1376 N N . GLY A 1 178 ? 0.546 4.182 3.719 1.00 91.31 178 GLY A N 1
ATOM 1377 C CA . GLY A 1 178 ? 0.694 5.505 4.324 1.00 91.31 178 GLY A CA 1
ATOM 1378 C C . GLY A 1 178 ? 0.475 6.643 3.327 1.00 91.31 178 GLY A C 1
ATOM 1379 O O . GLY A 1 178 ? -0.579 6.748 2.717 1.00 91.31 178 GLY A O 1
ATOM 1380 N N . CYS A 1 179 ? 1.452 7.541 3.173 1.00 93.19 179 CYS A N 1
ATOM 1381 C CA . CYS A 1 179 ? 1.322 8.719 2.302 1.00 93.19 179 CYS A CA 1
ATOM 1382 C C . CYS A 1 179 ? 1.702 8.444 0.832 1.00 93.19 179 CYS A C 1
ATOM 1384 O O . CYS A 1 179 ? 2.020 9.377 0.097 1.00 93.19 179 CYS A O 1
ATOM 1386 N N . GLN A 1 180 ? 1.743 7.182 0.388 1.00 92.50 180 GLN A N 1
ATOM 1387 C CA . GLN A 1 180 ? 2.172 6.842 -0.974 1.00 92.50 180 GLN A CA 1
ATOM 1388 C C . GLN A 1 180 ? 1.220 7.420 -2.027 1.00 92.50 180 GLN A C 1
ATOM 1390 O O . GLN A 1 180 ? 1.673 8.119 -2.935 1.00 92.50 180 GLN A O 1
ATOM 1395 N N . LEU A 1 181 ? -0.090 7.220 -1.848 1.00 95.50 181 LEU A N 1
ATOM 1396 C CA . LEU A 1 181 ? -1.122 7.739 -2.751 1.00 95.50 181 LEU A CA 1
ATOM 1397 C C . LEU A 1 181 ? -1.093 9.275 -2.872 1.00 95.50 181 LEU A C 1
ATOM 1399 O O . LEU A 1 181 ? -1.430 9.833 -3.916 1.00 95.50 181 LEU A O 1
ATOM 1403 N N . THR A 1 182 ? -0.650 9.956 -1.812 1.00 94.81 182 THR A N 1
ATOM 1404 C CA . THR A 1 182 ? -0.524 11.419 -1.718 1.00 94.81 182 THR A CA 1
ATOM 1405 C C . THR A 1 182 ? 0.887 11.925 -2.043 1.00 94.81 182 THR A C 1
ATOM 1407 O O . THR A 1 182 ? 1.235 13.072 -1.748 1.00 94.81 182 THR A O 1
ATOM 1410 N N . GLY A 1 183 ? 1.702 11.085 -2.690 1.00 90.69 183 GLY A N 1
ATOM 1411 C CA . GLY A 1 183 ? 2.954 11.477 -3.331 1.00 90.69 183 GLY A CA 1
ATOM 1412 C C . GLY A 1 183 ? 4.220 11.270 -2.499 1.00 90.69 183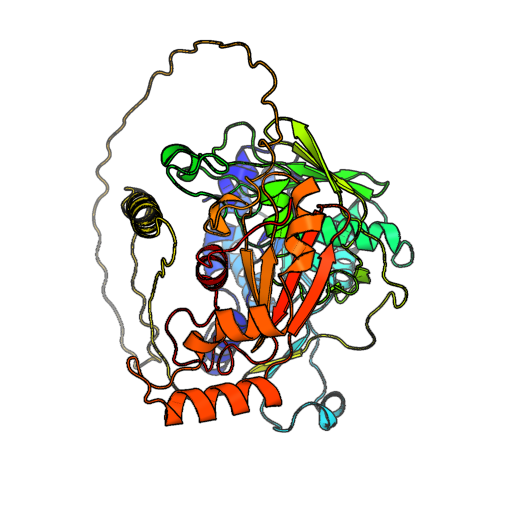 GLY A C 1
ATOM 1413 O O . GLY A 1 183 ? 5.304 11.627 -2.957 1.00 90.69 183 GLY A O 1
ATOM 1414 N N . GLY A 1 184 ? 4.126 10.644 -1.322 1.00 89.25 184 GLY A N 1
ATOM 1415 C CA . GLY A 1 184 ? 5.264 10.429 -0.420 1.00 89.25 184 GLY A CA 1
ATOM 1416 C C . GLY A 1 184 ? 6.416 9.609 -1.012 1.00 89.25 184 GLY A C 1
ATOM 1417 O O . GLY A 1 184 ? 7.560 9.813 -0.621 1.00 89.25 184 GLY A O 1
ATOM 1418 N N . TYR A 1 185 ? 6.130 8.735 -1.983 1.00 85.38 185 TYR A N 1
ATOM 1419 C CA . TYR A 1 185 ? 7.140 7.992 -2.753 1.00 85.38 185 TYR A CA 1
ATOM 1420 C C . TYR A 1 185 ? 7.200 8.375 -4.240 1.00 85.38 185 TYR A C 1
ATOM 1422 O O . TYR A 1 185 ? 8.016 7.823 -4.972 1.00 85.38 185 TYR A O 1
ATOM 1430 N N . TYR A 1 186 ? 6.362 9.321 -4.671 1.00 88.12 186 TYR A N 1
ATOM 1431 C CA . TYR A 1 186 ? 6.333 9.831 -6.045 1.00 88.12 186 TYR A CA 1
ATOM 1432 C C . TYR A 1 186 ? 7.310 10.992 -6.248 1.00 88.12 186 TYR A C 1
ATOM 1434 O O . TYR A 1 186 ? 7.821 11.196 -7.350 1.00 88.12 186 TYR A O 1
ATOM 1442 N N . MET A 1 187 ? 7.546 11.760 -5.177 1.00 81.00 187 MET A N 1
ATOM 1443 C CA . MET A 1 187 ? 8.414 12.931 -5.159 1.00 81.00 187 MET A CA 1
ATOM 1444 C C . MET A 1 187 ? 9.741 12.677 -5.871 1.00 81.00 187 MET A C 1
ATOM 1446 O O . MET A 1 187 ? 10.505 11.774 -5.514 1.00 81.00 187 MET A O 1
ATOM 1450 N N . HIS A 1 188 ? 10.056 13.565 -6.809 1.00 81.62 188 HIS A N 1
ATOM 1451 C CA . HIS A 1 188 ? 11.364 13.607 -7.420 1.00 81.62 188 HIS A CA 1
ATOM 1452 C C . HIS A 1 188 ? 11.829 15.058 -7.632 1.00 81.62 188 HIS A C 1
ATOM 1454 O O . HIS A 1 188 ? 11.390 15.718 -8.573 1.00 81.62 188 HIS A O 1
ATOM 1460 N N . PRO A 1 189 ? 12.772 15.559 -6.817 1.00 72.75 189 PRO A N 1
ATOM 1461 C CA . PRO A 1 189 ? 13.201 16.953 -6.887 1.00 72.75 189 PRO A CA 1
ATOM 1462 C C . PRO A 1 189 ? 13.824 17.317 -8.240 1.00 72.75 189 PRO A C 1
ATOM 1464 O O . PRO A 1 189 ? 14.710 16.611 -8.732 1.00 72.75 189 PRO A O 1
ATOM 1467 N N . GLY A 1 190 ? 13.389 18.435 -8.830 1.00 67.94 190 GLY A N 1
ATOM 1468 C CA . GLY A 1 190 ? 13.896 18.921 -10.118 1.00 67.94 190 GLY A CA 1
ATOM 1469 C C . GLY A 1 190 ? 13.454 18.091 -11.328 1.00 67.94 190 GLY A C 1
ATOM 1470 O O . GLY A 1 190 ? 14.040 18.222 -12.404 1.00 67.94 190 GLY A O 1
ATOM 1471 N N . ASP A 1 191 ? 12.450 17.229 -11.159 1.00 79.38 191 ASP A N 1
ATOM 1472 C CA . ASP A 1 191 ? 11.829 16.486 -12.246 1.00 79.38 191 ASP A CA 1
ATOM 1473 C C . ASP A 1 191 ? 10.702 17.288 -12.902 1.00 79.38 191 ASP A C 1
ATOM 1475 O O . ASP A 1 191 ? 9.804 17.767 -12.225 1.00 79.38 191 ASP A O 1
ATOM 1479 N N . LYS A 1 192 ? 10.690 17.379 -14.234 1.00 81.31 192 LYS A N 1
ATOM 1480 C CA . LYS A 1 192 ? 9.657 18.135 -14.969 1.00 81.31 192 LYS A CA 1
ATOM 1481 C C . LYS A 1 192 ? 8.239 17.546 -14.881 1.00 81.31 192 LYS A C 1
ATOM 1483 O O . LYS A 1 192 ? 7.291 18.243 -15.227 1.00 81.31 192 LYS A O 1
ATOM 1488 N N . TYR A 1 193 ? 8.088 16.279 -14.494 1.00 83.44 193 TYR A N 1
ATOM 1489 C CA . TYR A 1 193 ? 6.808 15.560 -14.449 1.00 83.44 193 TYR A CA 1
ATOM 1490 C C . TYR A 1 193 ? 6.312 15.306 -13.019 1.00 83.44 193 TYR A C 1
ATOM 1492 O O . TYR A 1 193 ? 5.133 15.020 -12.802 1.00 83.44 193 TYR A O 1
ATOM 1500 N N . ARG A 1 194 ? 7.218 15.389 -12.044 1.00 83.06 194 ARG A N 1
ATOM 1501 C CA . ARG A 1 194 ? 7.006 15.033 -10.636 1.00 83.06 194 ARG A CA 1
ATOM 1502 C C . ARG A 1 194 ? 7.486 16.124 -9.689 1.00 83.06 194 ARG A C 1
ATOM 1504 O O . ARG A 1 194 ? 7.826 15.831 -8.541 1.00 83.06 194 ARG A O 1
ATOM 1511 N N . ASP A 1 195 ? 7.527 17.358 -10.187 1.00 75.06 195 ASP A N 1
ATOM 1512 C CA . ASP A 1 195 ? 7.985 18.501 -9.415 1.00 75.06 195 ASP A CA 1
ATOM 1513 C C . ASP A 1 195 ? 7.084 18.695 -8.198 1.00 75.06 195 ASP A C 1
ATOM 1515 O O . ASP A 1 195 ? 5.873 18.905 -8.298 1.00 75.06 195 ASP A O 1
ATOM 1519 N N . MET A 1 196 ? 7.692 18.572 -7.032 1.00 82.06 196 MET A N 1
ATOM 1520 C CA . MET A 1 196 ? 7.071 18.813 -5.747 1.00 82.06 196 MET A CA 1
ATOM 1521 C C . MET A 1 196 ? 8.153 19.470 -4.888 1.00 82.06 196 MET A C 1
ATOM 1523 O O . MET A 1 196 ? 9.334 19.107 -4.958 1.00 82.06 196 MET A O 1
ATOM 1527 N N . SER A 1 197 ? 7.779 20.455 -4.076 1.00 81.50 197 SER A N 1
ATOM 1528 C CA . SER A 1 197 ? 8.756 21.144 -3.237 1.00 81.50 197 SER A CA 1
ATOM 1529 C C . SER A 1 197 ? 9.085 20.322 -1.989 1.00 81.50 197 SER A C 1
ATOM 1531 O O . SER A 1 197 ? 8.274 19.532 -1.503 1.00 81.50 197 SER A O 1
ATOM 1533 N N . PHE A 1 198 ? 10.261 20.544 -1.396 1.00 83.38 198 PHE A N 1
ATOM 1534 C CA . PHE A 1 198 ? 10.601 19.931 -0.103 1.00 83.38 198 PHE A CA 1
ATOM 1535 C C . PHE A 1 198 ? 9.604 20.323 0.993 1.00 83.38 198 PHE A C 1
ATOM 1537 O O . PHE A 1 198 ? 9.343 19.540 1.905 1.00 83.38 198 PHE A O 1
ATOM 1544 N N . GLN A 1 199 ? 9.012 21.513 0.886 1.00 82.88 199 GLN A N 1
ATOM 1545 C CA . GLN A 1 199 ? 8.050 22.010 1.857 1.00 82.88 199 GLN A CA 1
ATOM 1546 C C . GLN A 1 199 ? 6.736 21.225 1.823 1.00 82.88 199 GLN A C 1
ATOM 1548 O O . GLN A 1 199 ? 6.155 20.964 2.877 1.00 82.88 199 GLN A O 1
ATOM 1553 N N . ASP A 1 200 ? 6.316 20.766 0.640 1.00 84.44 200 ASP A N 1
ATOM 1554 C CA . ASP A 1 200 ? 5.122 19.931 0.476 1.00 84.44 200 ASP A CA 1
ATOM 1555 C C . ASP A 1 200 ? 5.259 18.575 1.185 1.00 84.44 200 ASP A C 1
ATOM 1557 O O . ASP A 1 200 ? 4.259 17.989 1.602 1.00 84.44 200 ASP A O 1
ATOM 1561 N N . LEU A 1 201 ? 6.490 18.088 1.373 1.00 85.50 201 LEU A N 1
ATOM 1562 C CA . LEU A 1 201 ? 6.765 16.826 2.062 1.00 85.50 201 LEU A CA 1
ATOM 1563 C C . LEU A 1 201 ? 6.646 16.924 3.589 1.00 85.50 201 LEU A C 1
ATOM 1565 O O . LEU A 1 201 ? 6.507 15.903 4.267 1.00 85.50 201 LEU A O 1
ATOM 1569 N N . LEU A 1 202 ? 6.719 18.129 4.162 1.00 87.19 202 LEU A N 1
ATOM 1570 C CA . LEU A 1 202 ? 6.710 18.298 5.619 1.00 87.19 202 LEU A CA 1
ATOM 1571 C C . LEU A 1 202 ? 5.357 17.948 6.247 1.00 87.19 202 LEU A C 1
ATOM 1573 O O . LEU A 1 202 ? 5.310 17.535 7.415 1.00 87.19 202 LEU A O 1
ATOM 1577 N N . ASP A 1 203 ? 4.282 18.101 5.473 1.00 89.19 203 ASP A N 1
ATOM 1578 C CA . ASP A 1 203 ? 2.900 17.894 5.898 1.00 89.19 203 ASP A CA 1
ATOM 1579 C C . ASP A 1 203 ? 2.084 17.094 4.873 1.00 89.19 203 ASP A C 1
ATOM 1581 O O . ASP A 1 203 ? 1.013 17.518 4.438 1.00 89.19 203 ASP A O 1
ATOM 1585 N N . LEU A 1 204 ? 2.595 15.922 4.486 1.00 90.44 204 LEU A N 1
ATOM 1586 C CA . LEU A 1 204 ? 1.847 14.965 3.667 1.00 90.44 204 LEU A CA 1
ATOM 1587 C C . LEU A 1 204 ? 0.624 14.432 4.427 1.00 90.44 204 LEU A C 1
ATOM 1589 O O . LEU A 1 204 ? 0.741 13.945 5.556 1.00 90.44 204 LEU A O 1
ATOM 1593 N N . SER A 1 205 ? -0.540 14.465 3.779 1.00 91.69 205 SER A N 1
ATOM 1594 C CA . SER A 1 205 ? -1.751 13.814 4.288 1.00 91.69 205 SER A CA 1
ATOM 1595 C C . SER A 1 205 ? -1.690 12.310 4.063 1.00 91.69 205 SER A C 1
ATOM 1597 O O . SER A 1 205 ? -1.275 11.858 2.999 1.00 91.69 205 SER A O 1
ATOM 1599 N N . LEU A 1 206 ? -2.195 11.537 5.024 1.00 95.44 206 LEU A N 1
ATOM 1600 C CA . LEU A 1 206 ? -2.690 10.197 4.708 1.00 95.44 206 LEU A CA 1
ATOM 1601 C C . LEU A 1 206 ? -3.878 10.332 3.741 1.00 95.44 206 LEU A C 1
ATOM 1603 O O . LEU A 1 206 ? -4.623 11.313 3.851 1.00 95.44 206 LEU A O 1
ATOM 1607 N N . PRO A 1 207 ? -4.058 9.413 2.786 1.00 96.69 207 PRO A N 1
ATOM 1608 C CA . PRO A 1 207 ? -5.246 9.423 1.952 1.00 96.69 207 PRO A CA 1
ATOM 1609 C C . PRO A 1 207 ? -6.481 9.025 2.771 1.00 96.69 207 PRO A C 1
ATOM 1611 O O . PRO A 1 207 ? -6.383 8.339 3.789 1.00 96.69 207 PRO A O 1
ATOM 1614 N N . PHE A 1 208 ? -7.651 9.443 2.305 1.00 97.56 208 PHE A N 1
ATOM 1615 C CA . PHE A 1 208 ? -8.939 8.898 2.729 1.00 97.56 208 PHE A CA 1
ATOM 1616 C C . PHE A 1 208 ? -9.806 8.639 1.499 1.00 97.56 208 PHE A C 1
ATOM 1618 O O . PHE A 1 208 ? -9.465 9.056 0.391 1.00 97.56 208 PHE A O 1
ATOM 1625 N N . VAL A 1 209 ? -10.911 7.922 1.676 1.00 97.62 209 VAL A N 1
ATOM 1626 C CA . VAL A 1 209 ? -11.838 7.612 0.589 1.00 97.62 209 VAL A CA 1
ATOM 1627 C C . VAL A 1 209 ? -13.247 8.027 0.969 1.00 97.62 209 VAL A C 1
ATOM 1629 O O . VAL A 1 209 ? -13.693 7.787 2.087 1.00 97.62 209 VAL A O 1
ATOM 1632 N N . GLU A 1 210 ? -13.944 8.633 0.020 1.00 97.31 210 GLU A N 1
ATOM 1633 C CA . GLU A 1 210 ? -15.392 8.788 0.046 1.00 97.31 210 GLU A CA 1
ATOM 1634 C C . GLU A 1 210 ? -15.976 7.682 -0.829 1.00 97.31 210 GLU A C 1
ATOM 1636 O O . GLU A 1 210 ? -15.654 7.585 -2.020 1.00 97.31 210 GLU A O 1
ATOM 1641 N N . ILE A 1 211 ? -16.810 6.831 -0.235 1.00 96.12 211 ILE A N 1
ATOM 1642 C CA . ILE A 1 211 ? -17.424 5.702 -0.925 1.00 96.12 211 ILE A CA 1
ATOM 1643 C C . ILE A 1 211 ? -18.945 5.797 -0.855 1.00 96.12 211 ILE A C 1
ATOM 1645 O O . ILE A 1 211 ? -19.517 6.152 0.174 1.00 96.12 211 ILE A O 1
ATOM 1649 N N . LYS A 1 212 ? -19.608 5.528 -1.978 1.00 95.50 212 LYS A N 1
ATOM 1650 C CA . LYS A 1 212 ? -21.073 5.533 -2.071 1.00 95.50 212 LYS A CA 1
ATOM 1651 C C . LYS A 1 212 ? -21.619 4.112 -2.070 1.00 95.50 212 LYS A C 1
ATOM 1653 O O . LYS A 1 212 ? -20.918 3.172 -2.434 1.00 95.50 212 LYS A O 1
ATOM 1658 N N . TYR A 1 213 ? -22.906 3.981 -1.748 1.00 95.62 213 TYR A N 1
ATOM 1659 C CA . TYR A 1 213 ? -23.620 2.699 -1.737 1.00 95.62 213 TYR A CA 1
ATOM 1660 C C . TYR A 1 213 ? -23.531 1.936 -3.071 1.00 95.62 213 TYR A C 1
ATOM 1662 O O . TYR A 1 213 ? -23.562 0.712 -3.071 1.00 95.62 213 TYR A O 1
ATOM 1670 N N . ASP A 1 214 ? -23.388 2.648 -4.193 1.00 95.56 214 ASP A N 1
ATOM 1671 C CA . ASP A 1 214 ? -23.261 2.079 -5.540 1.00 95.56 214 ASP A CA 1
ATOM 1672 C C . ASP A 1 214 ? -21.838 1.595 -5.882 1.00 95.56 214 ASP A C 1
ATOM 1674 O O . ASP A 1 214 ? -21.591 1.151 -7.003 1.00 95.56 214 ASP A O 1
ATOM 1678 N N . GLY A 1 215 ? -20.896 1.692 -4.939 1.00 94.25 215 GLY A N 1
ATOM 1679 C CA . GLY A 1 215 ? -19.494 1.343 -5.144 1.00 94.25 215 GLY A CA 1
ATOM 1680 C C . GLY A 1 215 ? -18.652 2.461 -5.751 1.00 94.25 215 GLY A C 1
ATOM 1681 O O . GLY A 1 215 ? -17.478 2.238 -6.022 1.00 94.25 215 GLY A O 1
ATOM 1682 N N . SER A 1 216 ? -19.178 3.671 -5.967 1.00 96.19 216 SER A N 1
ATOM 1683 C CA . SER A 1 216 ? -18.352 4.788 -6.444 1.00 96.19 216 SER A CA 1
ATOM 1684 C C . SER A 1 216 ? -17.251 5.114 -5.433 1.00 96.19 216 SER A C 1
ATOM 1686 O O . SER A 1 216 ? -17.552 5.469 -4.294 1.00 96.19 216 SER A O 1
ATOM 1688 N N . VAL A 1 217 ? -15.989 5.040 -5.865 1.00 97.94 217 VAL A N 1
ATOM 1689 C CA . VAL A 1 217 ? -14.798 5.270 -5.032 1.00 97.94 217 VAL A CA 1
ATOM 1690 C C . VAL A 1 217 ? -14.141 6.585 -5.426 1.00 97.94 217 VAL A C 1
ATOM 1692 O O . VAL A 1 217 ? -13.663 6.728 -6.551 1.00 97.94 217 VAL A O 1
ATOM 1695 N N . CYS A 1 218 ? -14.074 7.538 -4.498 1.00 98.12 218 CYS A N 1
ATOM 1696 C CA . CYS A 1 218 ? -13.327 8.779 -4.674 1.00 98.12 218 CYS A CA 1
ATOM 1697 C C . CYS A 1 218 ? -12.234 8.876 -3.611 1.00 98.12 218 CYS A C 1
ATOM 1699 O O . CYS A 1 218 ? -12.518 9.143 -2.443 1.00 98.12 218 CYS A O 1
ATOM 1701 N N . VAL A 1 219 ? -10.979 8.677 -4.010 1.00 98.19 219 VAL A N 1
ATOM 1702 C CA . VAL A 1 219 ? -9.842 8.891 -3.110 1.00 98.19 219 VAL A CA 1
ATOM 1703 C C . VAL A 1 219 ? -9.564 10.381 -2.975 1.00 98.19 219 VAL A C 1
ATOM 1705 O O . VAL A 1 219 ? -9.719 11.153 -3.927 1.00 98.19 219 VAL A O 1
ATOM 1708 N N . ALA A 1 220 ? -9.156 10.787 -1.782 1.00 97.44 220 ALA A N 1
ATOM 1709 C CA . ALA A 1 220 ? -8.971 12.177 -1.429 1.00 97.44 220 ALA A CA 1
ATOM 1710 C C . ALA A 1 220 ? -7.794 12.374 -0.470 1.00 97.44 220 ALA A C 1
ATOM 1712 O O . ALA A 1 220 ? -7.333 11.449 0.205 1.00 97.44 220 ALA A O 1
ATOM 1713 N N . LYS A 1 221 ? -7.315 13.614 -0.404 1.00 95.50 221 LYS A N 1
ATOM 1714 C CA . LYS A 1 221 ? -6.376 14.076 0.620 1.00 95.50 221 LYS A CA 1
ATOM 1715 C C . LYS A 1 221 ? -6.903 15.341 1.281 1.00 95.50 221 LYS A C 1
ATOM 1717 O O . LYS A 1 221 ? -7.725 16.040 0.698 1.00 95.50 221 LYS A O 1
ATOM 1722 N N . ASP A 1 222 ? -6.414 15.644 2.479 1.00 92.81 222 ASP A N 1
ATOM 1723 C CA . ASP A 1 222 ? -6.751 16.896 3.156 1.00 92.81 222 ASP A CA 1
ATOM 1724 C C . ASP A 1 222 ? -6.385 18.120 2.289 1.00 92.81 222 ASP A C 1
ATOM 1726 O O . ASP A 1 222 ? -5.298 18.200 1.704 1.00 92.81 222 ASP A O 1
ATOM 1730 N N . ASP A 1 223 ? -7.303 19.086 2.215 1.00 89.38 223 ASP A N 1
ATOM 1731 C CA . ASP A 1 223 ? -7.149 20.279 1.377 1.00 89.38 223 ASP A CA 1
ATOM 1732 C C . ASP A 1 223 ? -6.038 21.203 1.886 1.00 89.38 223 ASP A C 1
ATOM 1734 O O . ASP A 1 223 ? -5.406 21.904 1.094 1.00 89.38 223 ASP A O 1
ATOM 1738 N N . SER A 1 224 ? -5.783 21.187 3.200 1.00 88.62 224 SER A N 1
ATOM 1739 C CA . SER A 1 224 ? -4.751 22.007 3.841 1.00 88.62 224 SER A CA 1
ATOM 1740 C C . SER A 1 224 ? -3.364 21.358 3.873 1.00 88.62 224 SER A C 1
ATOM 1742 O O . SER A 1 224 ? -2.403 21.994 4.304 1.00 88.62 224 SER A O 1
ATOM 1744 N N . SER A 1 225 ? -3.247 20.103 3.429 1.00 90.94 225 SER A N 1
ATOM 1745 C CA . SER A 1 225 ? -1.989 19.363 3.437 1.00 90.94 225 SER A CA 1
ATOM 1746 C C . SER A 1 225 ? -1.157 19.618 2.187 1.00 90.94 225 SER A C 1
ATOM 1748 O O . SER A 1 225 ? -1.682 19.857 1.091 1.00 90.94 225 SER A O 1
ATOM 1750 N N . GLY A 1 226 ? 0.149 19.399 2.330 1.00 89.31 226 GLY A N 1
ATOM 1751 C CA . GLY A 1 226 ? 1.040 19.212 1.192 1.00 89.31 226 GLY A CA 1
ATOM 1752 C C . GLY A 1 226 ? 0.774 17.896 0.452 1.00 89.31 226 GLY A C 1
ATOM 1753 O O . GLY A 1 226 ? -0.237 17.211 0.671 1.00 89.31 226 GLY A O 1
ATOM 1754 N N . GLY A 1 227 ? 1.707 17.538 -0.425 1.00 90.00 227 GLY A N 1
ATOM 1755 C CA . GLY A 1 227 ? 1.638 16.339 -1.255 1.00 90.00 227 GLY A CA 1
ATOM 1756 C C . GLY A 1 227 ? 0.829 16.513 -2.538 1.00 90.00 227 GLY A C 1
ATOM 1757 O O . GLY A 1 227 ? 0.240 17.561 -2.809 1.00 90.00 227 GLY A O 1
ATOM 1758 N N . LEU A 1 228 ? 0.801 15.448 -3.333 1.00 91.50 228 LEU A N 1
ATOM 1759 C CA . LEU A 1 228 ? 0.198 15.408 -4.660 1.00 91.50 228 LEU A CA 1
ATOM 1760 C C . LEU A 1 228 ? -0.718 14.194 -4.772 1.00 91.50 228 LEU A C 1
ATOM 1762 O O . LEU A 1 228 ? -0.311 13.082 -4.454 1.00 91.50 228 LEU A O 1
ATOM 1766 N N . LEU A 1 229 ? -1.940 14.410 -5.251 1.00 94.69 229 LEU A N 1
ATOM 1767 C CA . LEU A 1 229 ? -2.883 13.345 -5.564 1.00 94.69 229 LEU A CA 1
ATOM 1768 C C . LEU A 1 229 ? -3.351 13.517 -7.009 1.00 94.69 229 LEU A C 1
ATOM 1770 O O . LEU A 1 229 ? -4.036 14.485 -7.332 1.00 94.69 229 LEU A O 1
ATOM 1774 N N . ASN A 1 230 ? -2.945 12.607 -7.890 1.00 94.06 230 ASN A N 1
ATOM 1775 C CA . ASN A 1 230 ? -3.324 12.619 -9.302 1.00 94.06 230 ASN A CA 1
ATOM 1776 C C . ASN A 1 230 ? -3.307 11.195 -9.884 1.00 94.06 230 ASN A C 1
ATOM 1778 O O . ASN A 1 230 ? -3.034 10.225 -9.178 1.00 94.06 230 ASN A O 1
ATOM 1782 N N . SER A 1 231 ? -3.582 11.058 -11.184 1.00 95.62 231 SER A N 1
ATOM 1783 C CA . SER A 1 231 ? -3.591 9.751 -11.851 1.00 95.62 231 SER A CA 1
ATOM 1784 C C . SER A 1 231 ? -2.243 9.021 -11.775 1.00 95.62 231 SER A C 1
ATOM 1786 O O . SER A 1 231 ? -2.242 7.798 -11.697 1.00 95.62 231 SER A O 1
ATOM 1788 N N . SER A 1 232 ? -1.112 9.735 -11.745 1.00 94.88 232 SER A N 1
ATOM 1789 C CA . SER A 1 232 ? 0.227 9.137 -11.652 1.00 94.88 232 SER A CA 1
ATOM 1790 C C . SER A 1 232 ? 0.517 8.564 -10.265 1.00 94.88 232 SER A C 1
ATOM 1792 O O . SER A 1 232 ? 0.986 7.430 -10.172 1.00 94.88 232 SER A O 1
ATOM 1794 N N . THR A 1 233 ? 0.188 9.287 -9.186 1.00 95.62 233 THR A N 1
ATOM 1795 C CA . THR A 1 233 ? 0.345 8.758 -7.817 1.00 95.62 233 THR A CA 1
ATOM 1796 C C . THR A 1 233 ? -0.608 7.591 -7.560 1.00 95.62 233 THR A C 1
ATOM 1798 O O . THR A 1 233 ? -0.216 6.595 -6.952 1.00 95.62 233 THR A O 1
ATOM 1801 N N . CYS A 1 234 ? -1.830 7.660 -8.101 1.00 97.69 234 CYS A N 1
ATOM 1802 C CA . CYS A 1 234 ? -2.788 6.555 -8.057 1.00 97.69 234 CYS A CA 1
ATOM 1803 C C . CYS A 1 234 ? -2.300 5.334 -8.849 1.00 97.69 234 CYS A C 1
ATOM 1805 O O . CYS A 1 234 ? -2.428 4.213 -8.368 1.00 97.69 234 CYS A O 1
ATOM 1807 N N . ALA A 1 235 ? -1.702 5.529 -10.028 1.00 97.69 235 ALA A N 1
ATOM 1808 C CA . ALA A 1 235 ? -1.157 4.446 -10.844 1.00 97.69 235 ALA A CA 1
ATOM 1809 C C . ALA A 1 235 ? 0.041 3.745 -10.183 1.00 97.69 235 ALA A C 1
ATOM 1811 O O . ALA A 1 235 ? 0.138 2.520 -10.243 1.00 97.69 235 ALA A O 1
ATOM 1812 N N . GLU A 1 236 ? 0.935 4.490 -9.524 1.00 96.06 236 GLU A N 1
ATOM 1813 C CA . GLU A 1 236 ? 2.033 3.886 -8.759 1.00 96.06 236 GLU A CA 1
ATOM 1814 C C . GLU A 1 236 ? 1.535 3.089 -7.554 1.00 96.06 236 GLU A C 1
ATOM 1816 O O . GLU A 1 236 ? 2.055 2.003 -7.305 1.00 96.06 236 GLU A O 1
ATOM 1821 N N . GLN A 1 237 ? 0.525 3.586 -6.831 1.00 97.00 237 GLN A N 1
ATOM 1822 C CA . GLN A 1 237 ? -0.088 2.833 -5.736 1.00 97.00 237 GLN A CA 1
ATOM 1823 C C . GLN A 1 237 ? -0.832 1.593 -6.247 1.00 97.00 237 GLN A C 1
ATOM 1825 O O . GLN A 1 237 ? -0.658 0.514 -5.690 1.00 97.00 237 GLN A O 1
ATOM 1830 N N . LEU A 1 238 ? -1.601 1.713 -7.335 1.00 98.06 238 LEU A N 1
ATOM 1831 C CA . LEU A 1 238 ? -2.350 0.599 -7.921 1.00 98.06 238 LEU A CA 1
ATOM 1832 C C . LEU A 1 238 ? -1.446 -0.592 -8.244 1.00 98.06 238 LEU A C 1
ATOM 1834 O O . LEU A 1 238 ? -1.842 -1.724 -8.015 1.00 98.06 238 LEU A O 1
ATOM 1838 N N . LEU A 1 239 ? -0.245 -0.343 -8.768 1.00 97.38 239 LEU A N 1
ATOM 1839 C CA . LEU A 1 239 ? 0.674 -1.401 -9.195 1.00 97.38 239 LEU A CA 1
ATOM 1840 C C . LEU A 1 239 ? 1.718 -1.778 -8.141 1.00 97.38 239 LEU A C 1
ATOM 1842 O O . LEU A 1 239 ? 2.553 -2.641 -8.394 1.00 97.38 239 LEU A O 1
ATOM 1846 N N . TYR A 1 240 ? 1.701 -1.160 -6.964 1.00 95.25 240 TYR A N 1
ATOM 1847 C CA . TYR A 1 240 ? 2.625 -1.510 -5.893 1.00 95.25 240 TYR A CA 1
ATOM 1848 C C . TYR A 1 240 ? 2.291 -2.893 -5.315 1.00 95.25 240 TYR A C 1
ATOM 1850 O O . TYR A 1 240 ? 1.161 -3.134 -4.908 1.00 95.25 240 TYR A O 1
ATOM 1858 N N . GLU A 1 241 ? 3.274 -3.801 -5.302 1.00 92.62 241 GLU A N 1
ATOM 1859 C CA . GLU A 1 241 ? 3.143 -5.175 -4.775 1.00 92.62 241 GLU A CA 1
ATOM 1860 C C . GLU A 1 241 ? 2.035 -6.013 -5.440 1.00 92.62 241 GLU A C 1
ATOM 1862 O O . GLU A 1 241 ? 1.560 -7.013 -4.898 1.00 92.62 241 GLU A O 1
ATOM 1867 N N . VAL A 1 242 ? 1.666 -5.648 -6.671 1.00 95.06 242 VAL A N 1
ATOM 1868 C CA . VAL A 1 242 ? 0.726 -6.404 -7.497 1.00 95.06 242 VAL A CA 1
ATOM 1869 C C . VAL A 1 242 ? 1.487 -7.359 -8.411 1.00 95.06 242 VAL A C 1
ATOM 1871 O O . VAL A 1 242 ? 2.304 -6.948 -9.235 1.00 95.06 242 VAL A O 1
ATOM 1874 N N . GLY A 1 243 ? 1.190 -8.654 -8.274 1.00 94.75 243 GLY A N 1
ATOM 1875 C CA . GLY A 1 243 ? 1.651 -9.704 -9.180 1.00 94.75 243 GLY A CA 1
ATOM 1876 C C . GLY A 1 243 ? 0.923 -9.641 -10.525 1.00 94.75 243 GLY A C 1
ATOM 1877 O O . GLY A 1 243 ? 1.254 -8.834 -11.386 1.00 94.75 243 GLY A O 1
ATOM 1878 N N . ASP A 1 244 ? -0.080 -10.492 -10.723 1.00 96.81 244 ASP A N 1
ATOM 1879 C CA . ASP A 1 244 ? -0.956 -10.388 -11.894 1.00 96.81 244 ASP A CA 1
ATOM 1880 C C . ASP A 1 244 ? -2.057 -9.343 -11.618 1.00 96.81 244 ASP A C 1
ATOM 1882 O O . ASP A 1 244 ? -2.914 -9.590 -10.767 1.00 96.81 244 ASP A O 1
ATOM 1886 N N . PRO A 1 245 ? -2.075 -8.183 -12.305 1.00 97.81 245 PRO A N 1
ATOM 1887 C CA . PRO A 1 245 ? -3.118 -7.182 -12.116 1.00 97.81 245 PRO A CA 1
ATOM 1888 C C . PRO A 1 245 ? -4.495 -7.658 -12.592 1.00 97.81 245 PRO A C 1
ATOM 1890 O O . PRO A 1 245 ? -5.486 -7.085 -12.168 1.00 97.81 245 PRO A O 1
ATOM 1893 N N . GLY A 1 246 ? -4.593 -8.681 -13.447 1.00 97.88 246 GLY A N 1
ATOM 1894 C CA . GLY A 1 246 ? -5.869 -9.304 -13.813 1.00 97.88 246 GLY A CA 1
ATOM 1895 C C . GLY A 1 246 ? -6.375 -10.313 -12.781 1.00 97.88 246 GLY A C 1
ATOM 1896 O O . GLY A 1 246 ? -7.528 -10.729 -12.848 1.00 97.88 246 GLY A O 1
ATOM 1897 N N . LYS A 1 247 ? -5.521 -10.708 -11.831 1.00 96.81 247 LYS A N 1
ATOM 1898 C CA . LYS A 1 247 ? -5.800 -11.730 -10.821 1.00 96.81 247 LYS A CA 1
ATOM 1899 C C . LYS A 1 247 ? -5.165 -11.346 -9.480 1.00 96.81 247 LYS A C 1
ATOM 1901 O O . LYS A 1 247 ? -4.364 -12.093 -8.917 1.00 96.81 247 LYS A O 1
ATOM 1906 N N . TYR A 1 248 ? -5.514 -10.170 -8.962 1.00 96.00 248 TYR A N 1
ATOM 1907 C CA . TYR A 1 248 ? -5.083 -9.716 -7.643 1.00 96.00 248 TYR A CA 1
ATOM 1908 C C . TYR A 1 248 ? -5.878 -10.446 -6.556 1.00 96.00 248 TYR A C 1
ATOM 1910 O O . TYR A 1 248 ? -7.074 -10.223 -6.372 1.00 96.00 248 TYR A O 1
ATOM 1918 N N . ILE A 1 249 ? -5.224 -11.375 -5.863 1.00 94.94 249 ILE A N 1
ATOM 1919 C CA . ILE A 1 249 ? -5.882 -12.278 -4.917 1.00 94.94 249 ILE A CA 1
ATOM 1920 C C . ILE A 1 249 ? -5.983 -11.616 -3.541 1.00 94.94 249 ILE A C 1
ATOM 1922 O O . ILE A 1 249 ? -4.966 -11.383 -2.889 1.00 94.94 249 ILE A O 1
ATOM 1926 N N . THR A 1 250 ? -7.211 -11.409 -3.065 1.00 94.31 250 THR A N 1
ATOM 1927 C CA . THR A 1 250 ? -7.507 -11.094 -1.658 1.00 94.31 250 THR A CA 1
ATOM 1928 C C . THR A 1 250 ? -8.385 -12.193 -1.052 1.00 94.31 250 THR A C 1
ATOM 1930 O O . THR A 1 250 ? -9.038 -12.912 -1.810 1.00 94.31 250 THR A O 1
ATOM 1933 N N . PRO A 1 251 ? -8.437 -12.343 0.286 1.00 95.44 251 PRO A N 1
ATOM 1934 C CA . PRO A 1 251 ? -9.300 -13.335 0.934 1.00 95.44 251 PRO A CA 1
ATOM 1935 C C . PRO A 1 251 ? -10.792 -13.180 0.615 1.00 95.44 251 PRO A C 1
ATOM 1937 O O . PRO A 1 251 ? -11.520 -14.166 0.658 1.00 95.44 251 PRO A O 1
ATOM 1940 N N . ASP A 1 252 ? -11.243 -11.956 0.327 1.00 96.69 252 ASP A N 1
ATOM 1941 C CA . ASP A 1 252 ? -12.659 -11.639 0.120 1.00 96.69 252 ASP A CA 1
ATOM 1942 C C . ASP A 1 252 ? -13.078 -11.776 -1.349 1.00 96.69 252 ASP A C 1
ATOM 1944 O O . ASP A 1 252 ? -14.177 -12.236 -1.649 1.00 96.69 252 ASP A O 1
ATOM 1948 N N . VAL A 1 253 ? -12.203 -11.370 -2.273 1.00 97.38 253 VAL A N 1
ATOM 1949 C CA . VAL A 1 253 ? -12.458 -11.392 -3.718 1.00 97.38 253 VAL A CA 1
ATOM 1950 C C . VAL A 1 253 ? -11.144 -11.355 -4.506 1.00 97.38 253 VAL A C 1
ATOM 1952 O O . VAL A 1 253 ? -10.189 -10.668 -4.138 1.00 97.38 253 VAL A O 1
ATOM 1955 N N . ILE A 1 254 ? -11.081 -12.074 -5.621 1.00 97.88 254 ILE A N 1
ATOM 1956 C CA . ILE A 1 254 ? -10.015 -11.935 -6.612 1.00 97.88 254 ILE A CA 1
ATOM 1957 C C . ILE A 1 254 ? -10.403 -10.803 -7.563 1.00 97.88 254 ILE A C 1
ATOM 1959 O O . ILE A 1 254 ? -11.455 -10.845 -8.205 1.00 97.88 254 ILE A O 1
ATOM 1963 N N . VAL A 1 255 ? -9.551 -9.787 -7.652 1.00 98.19 255 VAL A N 1
ATOM 1964 C CA . VAL A 1 255 ? -9.833 -8.537 -8.361 1.00 98.19 255 VAL A CA 1
ATOM 1965 C C . VAL A 1 255 ? -9.035 -8.451 -9.657 1.00 98.19 255 VAL A C 1
ATOM 1967 O O . VAL A 1 255 ? -7.845 -8.753 -9.695 1.00 98.19 255 VAL A O 1
ATOM 1970 N N . ASP A 1 256 ? -9.692 -7.996 -10.717 1.00 98.56 256 ASP A N 1
ATOM 1971 C CA . ASP A 1 256 ? -9.067 -7.559 -11.960 1.00 98.56 256 ASP A CA 1
ATOM 1972 C C . ASP A 1 256 ? -8.968 -6.023 -11.958 1.00 98.56 256 ASP A C 1
ATOM 1974 O O . ASP A 1 256 ? -9.977 -5.308 -11.964 1.00 98.56 256 ASP A O 1
ATOM 1978 N N . PHE A 1 257 ? -7.732 -5.527 -11.937 1.00 98.56 257 PHE A N 1
ATOM 1979 C CA . PHE A 1 257 ? -7.355 -4.118 -11.998 1.00 98.56 257 PHE A CA 1
ATOM 1980 C C . PHE A 1 257 ? -6.997 -3.631 -13.412 1.00 98.56 257 PHE A C 1
ATOM 1982 O O . PHE A 1 257 ? -6.707 -2.447 -13.585 1.00 98.56 257 PHE A O 1
ATOM 1989 N N . GLN A 1 258 ? -7.001 -4.488 -14.440 1.00 98.44 258 GLN A N 1
ATOM 1990 C CA . GLN A 1 258 ? -6.502 -4.135 -15.778 1.00 98.44 258 GLN A CA 1
ATOM 1991 C C . GLN A 1 258 ? -7.253 -2.965 -16.420 1.00 98.44 258 GLN A C 1
ATOM 1993 O O . GLN A 1 258 ? -6.668 -2.226 -17.212 1.00 98.44 258 GLN A O 1
ATOM 1998 N N . ASP A 1 259 ? -8.530 -2.785 -16.087 1.00 98.38 259 ASP A N 1
ATOM 1999 C CA . ASP A 1 259 ? -9.384 -1.731 -16.640 1.00 98.38 259 ASP A CA 1
ATOM 2000 C C . ASP A 1 259 ? -9.624 -0.576 -15.652 1.00 98.38 259 ASP A C 1
ATOM 2002 O O . ASP A 1 259 ? -10.499 0.257 -15.887 1.00 98.38 259 ASP A O 1
ATOM 2006 N N . VAL A 1 260 ? -8.848 -0.495 -14.563 1.00 98.69 260 VAL A N 1
ATOM 2007 C CA . VAL A 1 260 ? -8.963 0.600 -13.590 1.00 98.69 260 VAL A CA 1
ATOM 2008 C C . VAL A 1 260 ? -8.545 1.930 -14.213 1.00 98.69 260 VAL A C 1
ATOM 2010 O O . VAL A 1 260 ? -7.473 2.038 -14.802 1.00 98.69 260 VAL A O 1
ATOM 2013 N N . VAL A 1 261 ? -9.374 2.959 -14.043 1.00 98.38 261 VAL A N 1
ATOM 2014 C CA . VAL A 1 261 ? -9.153 4.323 -14.539 1.00 98.38 261 VAL A CA 1
ATOM 2015 C C . VAL A 1 261 ? -9.199 5.318 -13.381 1.00 98.38 261 VAL A C 1
ATOM 2017 O O . VAL A 1 261 ? -10.043 5.217 -12.486 1.00 98.38 261 VAL A O 1
ATOM 2020 N N . PHE A 1 262 ? -8.317 6.318 -13.443 1.00 98.50 262 PHE A N 1
ATOM 2021 C CA . PHE A 1 262 ? -8.247 7.431 -12.499 1.00 98.50 262 PHE A CA 1
ATOM 2022 C C . PHE A 1 262 ? -8.621 8.745 -13.174 1.00 98.50 262 PHE A C 1
ATOM 2024 O O . PHE A 1 262 ? -7.891 9.228 -14.044 1.00 98.50 262 PHE A O 1
ATOM 2031 N N . GLN A 1 263 ? -9.731 9.338 -12.740 1.00 97.50 263 GLN A N 1
ATOM 2032 C CA . GLN A 1 263 ? -10.229 10.616 -13.236 1.00 97.50 263 GLN A CA 1
ATOM 2033 C C . GLN A 1 263 ? -10.072 11.695 -12.152 1.00 97.50 263 GLN A C 1
ATOM 2035 O O . GLN A 1 263 ? -10.821 11.690 -11.172 1.00 97.50 263 GLN A O 1
ATOM 2040 N N . PRO A 1 264 ? -9.124 12.639 -12.300 1.00 95.88 264 PRO A N 1
ATOM 2041 C CA . PRO A 1 264 ? -9.002 13.768 -11.385 1.00 95.88 264 PRO A CA 1
ATOM 2042 C C . PRO A 1 264 ? -10.293 14.593 -11.370 1.00 95.88 264 PRO A C 1
ATOM 2044 O O . PRO A 1 264 ? -10.775 15.021 -12.417 1.00 95.88 264 PRO A O 1
ATOM 2047 N N . MET A 1 265 ? -10.852 14.809 -10.180 1.00 96.19 265 MET A N 1
ATOM 2048 C CA . MET A 1 265 ? -12.032 15.657 -9.974 1.00 96.19 265 MET A CA 1
ATOM 2049 C C . MET A 1 265 ? -11.642 17.045 -9.462 1.00 96.19 265 MET A C 1
ATOM 2051 O O . MET A 1 265 ? -12.299 18.036 -9.767 1.00 96.19 265 MET A O 1
ATOM 2055 N N . SER A 1 266 ? -10.571 17.116 -8.673 1.00 94.88 266 SER A N 1
ATOM 2056 C CA . SER A 1 266 ? -9.964 18.350 -8.177 1.00 94.88 266 SER A CA 1
ATOM 2057 C C . SER A 1 266 ? -8.486 18.103 -7.855 1.00 94.88 266 SER A C 1
ATOM 2059 O O . SER A 1 266 ? -7.991 16.987 -8.005 1.00 94.88 266 SER A O 1
ATOM 2061 N N . LYS A 1 267 ? -7.776 19.121 -7.351 1.00 91.44 267 LYS A N 1
ATOM 2062 C CA . LYS A 1 267 ? -6.390 18.977 -6.862 1.00 91.44 267 LYS A CA 1
ATOM 2063 C C . LYS A 1 267 ? -6.242 17.911 -5.760 1.00 91.44 267 LYS A C 1
ATOM 2065 O O . LYS A 1 267 ? -5.156 17.370 -5.577 1.00 91.44 267 LYS A O 1
ATOM 2070 N N . ASN A 1 268 ? -7.315 17.636 -5.019 1.00 95.12 268 ASN A N 1
ATOM 2071 C CA . ASN A 1 268 ? -7.291 16.790 -3.827 1.00 95.12 268 ASN A CA 1
ATOM 2072 C C . ASN A 1 268 ? -8.280 15.618 -3.899 1.00 95.12 268 ASN A C 1
ATOM 2074 O O . ASN A 1 268 ? -8.478 14.959 -2.883 1.00 95.12 268 ASN A O 1
ATOM 2078 N N . LYS A 1 269 ? -8.902 15.356 -5.060 1.00 97.19 269 LYS A N 1
ATOM 2079 C CA . LYS A 1 269 ? -9.866 14.262 -5.255 1.00 97.19 269 LYS A CA 1
ATOM 2080 C C . LYS A 1 269 ? -9.697 13.589 -6.613 1.00 97.19 269 LYS A C 1
ATOM 2082 O O . LYS A 1 269 ? -9.636 14.267 -7.641 1.00 97.19 269 LYS A O 1
ATOM 2087 N N . VAL A 1 270 ? -9.691 12.259 -6.620 1.00 98.56 270 VAL A N 1
ATOM 2088 C CA . VAL A 1 270 ? -9.611 11.428 -7.827 1.00 98.56 270 VAL A CA 1
ATOM 2089 C C . VAL A 1 270 ? -10.691 10.353 -7.758 1.00 98.56 270 VAL A C 1
ATOM 2091 O O . VAL A 1 270 ? -10.764 9.592 -6.796 1.00 98.56 270 VAL A O 1
ATOM 2094 N N . LEU A 1 271 ? -11.524 10.285 -8.793 1.00 98.50 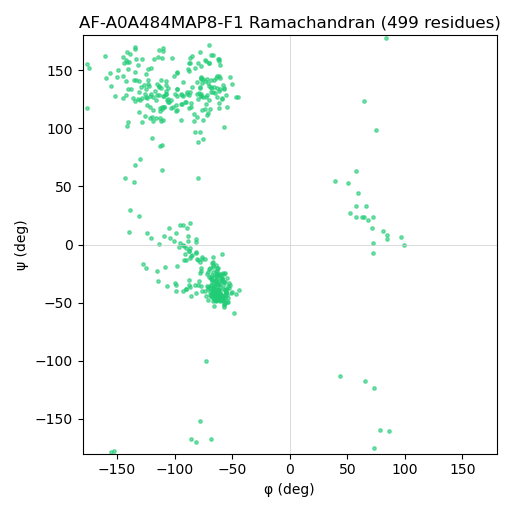271 LEU A N 1
ATOM 2095 C CA . LEU A 1 271 ? -12.493 9.212 -8.973 1.00 98.50 271 LEU A CA 1
ATOM 2096 C C . LEU A 1 271 ? -11.777 7.969 -9.514 1.00 98.50 271 LEU A C 1
ATOM 2098 O O . LEU A 1 271 ? -11.050 8.046 -10.508 1.00 98.50 271 LEU A O 1
ATOM 2102 N N . CYS A 1 272 ? -12.012 6.829 -8.875 1.00 98.44 272 CYS A N 1
ATOM 2103 C CA . CYS A 1 272 ? -11.423 5.539 -9.212 1.00 98.44 272 CYS A CA 1
ATOM 2104 C C . CYS A 1 272 ? -12.535 4.588 -9.656 1.00 98.44 272 CYS A C 1
ATOM 2106 O O . CYS A 1 272 ? -13.488 4.352 -8.917 1.00 98.44 272 CYS A O 1
ATOM 2108 N N . THR A 1 273 ? -12.426 4.016 -10.852 1.00 98.12 273 THR A N 1
ATOM 2109 C CA . THR A 1 273 ? -13.432 3.086 -11.404 1.00 98.12 273 THR A CA 1
ATOM 2110 C C . THR A 1 273 ? -12.755 1.959 -12.165 1.00 98.12 273 THR A C 1
ATOM 2112 O O . THR A 1 273 ? -11.582 2.080 -12.496 1.00 98.12 273 THR A O 1
ATOM 2115 N N . GLY A 1 274 ? -13.485 0.884 -12.468 1.00 97.38 274 GLY A N 1
ATOM 2116 C CA . GLY A 1 274 ? -13.037 -0.155 -13.401 1.00 97.38 274 GLY A CA 1
ATOM 2117 C C . GLY A 1 274 ? -12.457 -1.411 -12.753 1.00 97.38 274 GLY A C 1
ATOM 2118 O O . GLY A 1 274 ? -12.131 -2.350 -13.477 1.00 97.38 274 GLY A O 1
ATOM 2119 N N . ALA A 1 275 ? -12.383 -1.472 -11.419 1.00 98.25 275 ALA A N 1
ATOM 2120 C CA . ALA A 1 275 ? -12.113 -2.731 -10.735 1.00 98.25 275 ALA A CA 1
ATOM 2121 C C . ALA A 1 275 ? -13.331 -3.650 -10.857 1.00 98.25 275 ALA A C 1
ATOM 2123 O O . ALA A 1 275 ? -14.481 -3.226 -10.723 1.00 98.25 275 ALA A O 1
ATOM 2124 N N . LYS A 1 276 ? -13.079 -4.924 -11.138 1.00 97.50 276 LYS A N 1
ATOM 2125 C CA . LYS A 1 276 ? -14.124 -5.932 -11.339 1.00 97.50 276 LYS A CA 1
ATOM 2126 C C . LYS A 1 276 ? -13.664 -7.273 -10.770 1.00 97.50 276 LYS A C 1
ATOM 2128 O O . LYS A 1 276 ? -12.460 -7.488 -10.646 1.00 97.50 276 LYS A O 1
ATOM 2133 N N . PRO A 1 277 ? -14.585 -8.179 -10.410 1.00 97.81 277 PRO A N 1
ATOM 2134 C CA . PRO A 1 277 ? -14.192 -9.511 -9.986 1.00 97.81 277 PRO A CA 1
ATOM 2135 C C . PRO A 1 277 ? -13.556 -10.256 -11.162 1.00 97.81 277 PRO A C 1
ATOM 2137 O O . PRO A 1 277 ? -14.006 -10.145 -12.308 1.00 97.81 277 PRO A O 1
ATOM 2140 N N . HIS A 1 278 ? -12.520 -11.028 -10.865 1.00 97.31 278 HIS A N 1
ATOM 2141 C CA . HIS A 1 278 ? -11.986 -12.017 -11.788 1.00 97.31 278 HIS A CA 1
ATOM 2142 C C . HIS A 1 278 ? -13.011 -13.155 -12.005 1.00 97.31 278 HIS A C 1
ATOM 2144 O O . HIS A 1 278 ? -13.968 -13.307 -11.244 1.00 97.31 278 HIS A O 1
ATOM 2150 N N . VAL A 1 279 ? -12.836 -13.956 -13.066 1.00 93.38 279 VAL A N 1
ATOM 2151 C CA . VAL A 1 279 ? -13.752 -15.068 -13.409 1.00 93.38 279 VAL A CA 1
ATOM 2152 C C . VAL A 1 279 ? -13.826 -16.097 -12.276 1.00 93.38 279 VAL A C 1
ATOM 2154 O O . VAL A 1 279 ? -14.905 -16.554 -11.907 1.00 93.38 279 VAL A O 1
ATOM 2157 N N . GLU A 1 280 ? -12.672 -16.429 -11.703 1.00 93.75 280 GLU A N 1
ATOM 2158 C CA . GLU A 1 280 ? -12.572 -17.061 -10.386 1.00 93.75 280 GLU A CA 1
ATOM 2159 C C . GLU A 1 280 ? -12.719 -15.955 -9.343 1.00 93.75 280 GLU A C 1
ATOM 2161 O O . GLU A 1 280 ? -11.836 -15.106 -9.246 1.00 93.75 280 GLU A O 1
ATOM 2166 N N . VAL A 1 281 ? -13.843 -15.934 -8.629 1.00 90.88 281 VAL A N 1
ATOM 2167 C CA . VAL A 1 281 ? -14.229 -14.805 -7.770 1.00 90.88 281 VAL A CA 1
ATOM 2168 C C . VAL A 1 281 ? -13.617 -14.901 -6.377 1.00 90.88 281 VAL A C 1
ATOM 2170 O O . VAL A 1 281 ? -13.150 -13.900 -5.850 1.00 90.88 281 VAL A O 1
ATOM 2173 N N . ILE A 1 282 ? -13.642 -16.083 -5.767 1.00 90.31 282 ILE A N 1
ATOM 2174 C CA . ILE A 1 282 ? -13.167 -16.324 -4.400 1.00 90.31 282 ILE A CA 1
ATOM 2175 C C . ILE A 1 282 ? -11.942 -17.231 -4.502 1.00 90.31 282 ILE A C 1
ATOM 2177 O O . ILE A 1 282 ? -11.977 -18.184 -5.284 1.00 90.31 282 ILE A O 1
ATOM 2181 N N . PRO A 1 283 ? -10.857 -16.964 -3.758 1.00 90.19 283 PRO A N 1
ATOM 2182 C CA . PRO A 1 283 ? -9.700 -17.842 -3.785 1.00 90.19 283 PRO A CA 1
ATOM 2183 C C . PRO A 1 283 ? -9.971 -19.180 -3.093 1.00 90.19 283 PRO A C 1
ATOM 2185 O O . PRO A 1 283 ? -10.515 -19.229 -1.993 1.00 90.19 283 PRO A O 1
ATOM 2188 N N . ASP A 1 284 ? -9.479 -20.262 -3.695 1.00 87.19 284 ASP A N 1
ATOM 2189 C CA . ASP A 1 284 ? -9.514 -21.603 -3.092 1.00 87.19 284 ASP A CA 1
ATOM 2190 C C . ASP A 1 284 ? -8.566 -21.736 -1.888 1.00 87.19 284 ASP A C 1
ATOM 2192 O O . ASP A 1 284 ? -8.708 -22.633 -1.057 1.00 87.19 284 ASP A O 1
ATOM 2196 N N . MET A 1 285 ? -7.559 -20.862 -1.806 1.00 87.19 285 MET A N 1
ATOM 2197 C CA . MET A 1 285 ? -6.510 -20.898 -0.792 1.00 87.19 285 MET A CA 1
ATOM 2198 C C . MET A 1 285 ? -6.270 -19.514 -0.200 1.00 87.19 285 MET A C 1
ATOM 2200 O O . MET A 1 285 ? -6.223 -18.513 -0.913 1.00 87.19 285 MET A O 1
ATOM 2204 N N . LEU A 1 286 ? -6.032 -19.474 1.109 1.00 88.31 286 LEU A N 1
ATOM 2205 C CA . LEU A 1 286 ? -5.607 -18.267 1.809 1.00 88.31 286 LEU A CA 1
ATOM 2206 C C . LEU A 1 286 ? -4.095 -18.251 2.005 1.00 88.31 286 LEU A C 1
ATOM 2208 O O . LEU A 1 286 ? -3.460 -19.290 2.201 1.00 88.31 286 LEU A O 1
ATOM 2212 N N . LEU A 1 287 ? -3.525 -17.047 2.006 1.00 87.94 287 LEU A N 1
ATOM 2213 C CA . LEU A 1 287 ? -2.117 -16.863 2.318 1.00 87.94 287 LEU A CA 1
ATOM 2214 C C . LEU A 1 287 ? -1.860 -17.173 3.796 1.00 87.94 287 LEU A C 1
ATOM 2216 O O . LEU A 1 287 ? -2.532 -16.662 4.697 1.00 87.94 287 LEU A O 1
ATOM 2220 N N . LEU A 1 288 ? -0.838 -17.987 4.024 1.00 86.19 288 LEU A N 1
ATOM 2221 C CA . LEU A 1 288 ? -0.398 -18.433 5.331 1.00 86.19 288 LEU A CA 1
ATOM 2222 C C . LEU A 1 288 ? 1.059 -18.022 5.540 1.00 86.19 288 LEU A C 1
ATOM 2224 O O . LEU A 1 288 ? 1.921 -18.326 4.718 1.00 86.19 288 LEU A O 1
ATOM 2228 N N . LEU A 1 289 ? 1.340 -17.360 6.661 1.00 84.94 289 LEU A N 1
ATOM 2229 C CA . LEU A 1 289 ? 2.692 -17.037 7.103 1.00 84.94 289 LEU A CA 1
ATOM 2230 C C . LEU A 1 289 ? 3.094 -17.948 8.261 1.00 84.94 289 LEU A C 1
ATOM 2232 O O . LEU A 1 289 ? 2.446 -17.943 9.309 1.00 84.94 289 LEU A O 1
ATOM 2236 N N . ALA A 1 290 ? 4.192 -18.676 8.083 1.00 81.62 290 ALA A N 1
ATOM 2237 C CA . ALA A 1 290 ? 4.799 -19.516 9.106 1.00 81.62 290 ALA A CA 1
ATOM 2238 C C . ALA A 1 290 ? 6.120 -18.895 9.582 1.00 81.62 290 ALA A C 1
ATOM 2240 O O . ALA A 1 290 ? 6.979 -18.557 8.767 1.00 81.62 290 ALA A O 1
ATOM 2241 N N . SER A 1 291 ? 6.287 -18.729 10.895 1.00 77.44 291 SER A N 1
ATOM 2242 C CA . SER A 1 291 ? 7.517 -18.179 11.483 1.00 77.44 291 SER A CA 1
ATOM 2243 C C . SER A 1 291 ? 8.437 -19.295 11.973 1.00 77.44 291 SER A C 1
ATOM 2245 O O . SER A 1 291 ? 7.995 -20.203 12.674 1.00 77.44 291 SER A O 1
ATOM 2247 N N . LYS A 1 292 ? 9.730 -19.198 11.642 1.00 74.62 292 LYS A N 1
ATOM 2248 C CA . LYS A 1 292 ? 10.774 -20.140 12.065 1.00 74.62 292 LYS A CA 1
ATOM 2249 C C . LYS A 1 292 ? 12.018 -19.389 12.530 1.00 74.62 292 LYS A C 1
ATOM 2251 O O . LYS A 1 292 ? 12.393 -18.385 11.928 1.00 74.62 292 LYS A O 1
ATOM 2256 N N . ASP A 1 293 ? 12.658 -19.885 13.587 1.00 74.88 293 ASP A N 1
ATOM 2257 C CA . ASP A 1 293 ? 13.940 -19.345 14.038 1.00 74.88 293 ASP A CA 1
ATOM 2258 C C . ASP A 1 293 ? 15.059 -19.742 13.062 1.00 74.88 293 ASP A C 1
ATOM 2260 O O . ASP A 1 293 ? 15.226 -20.915 12.713 1.00 74.88 293 ASP A O 1
ATOM 2264 N N . HIS A 1 294 ? 15.807 -18.743 12.595 1.00 74.69 294 HIS A N 1
ATOM 2265 C CA . HIS A 1 294 ? 16.925 -18.910 11.669 1.00 74.69 294 HIS A CA 1
ATOM 2266 C C . HIS A 1 294 ? 18.129 -18.025 12.040 1.00 74.69 294 HIS A C 1
ATOM 2268 O O . HIS A 1 294 ? 18.903 -17.607 11.179 1.00 74.69 294 HIS A O 1
ATOM 2274 N N . GLY A 1 295 ? 18.296 -17.736 13.335 1.00 79.38 295 GLY A N 1
ATOM 2275 C CA . GLY A 1 295 ? 19.426 -16.971 13.856 1.00 79.38 295 GLY A CA 1
ATOM 2276 C C . GLY A 1 295 ? 19.217 -15.455 13.828 1.00 79.38 295 GLY A C 1
ATOM 2277 O O . GLY A 1 295 ? 18.096 -14.949 13.799 1.00 79.38 295 GLY A O 1
ATOM 2278 N N . TRP A 1 296 ? 20.321 -14.708 13.896 1.00 73.75 296 TRP A N 1
ATOM 2279 C CA . TRP A 1 296 ? 20.304 -13.254 14.075 1.00 73.75 296 TRP A CA 1
ATOM 2280 C C . TRP A 1 296 ? 20.881 -12.527 12.863 1.00 73.75 296 TRP A C 1
ATOM 2282 O O . TRP A 1 296 ? 21.930 -12.900 12.341 1.00 73.75 296 TRP A O 1
ATOM 2292 N N . LYS A 1 297 ? 20.223 -11.436 12.464 1.00 73.56 297 LYS A N 1
ATOM 2293 C CA . LYS A 1 297 ? 20.662 -10.531 11.397 1.00 73.56 297 LYS A CA 1
ATOM 2294 C C . LYS A 1 297 ? 20.334 -9.096 11.800 1.00 73.56 297 LYS A C 1
ATOM 2296 O O . LYS A 1 297 ? 19.202 -8.815 12.177 1.00 73.56 297 LYS A O 1
ATOM 2301 N N . GLY A 1 298 ? 21.317 -8.202 11.725 1.00 75.19 298 GLY A N 1
ATOM 2302 C CA . GLY A 1 298 ? 21.153 -6.775 12.011 1.00 75.19 298 GLY A CA 1
ATOM 2303 C C . GLY A 1 298 ? 21.579 -5.932 10.816 1.00 75.19 298 GLY A C 1
ATOM 2304 O O . GLY A 1 298 ? 22.574 -6.247 10.167 1.00 75.19 298 GLY A O 1
ATOM 2305 N N . TRP A 1 299 ? 20.812 -4.890 10.502 1.00 72.56 299 TRP A N 1
ATOM 2306 C CA . TRP A 1 299 ? 21.145 -3.920 9.460 1.00 72.56 299 TRP A CA 1
ATOM 2307 C C . TRP A 1 299 ? 20.361 -2.619 9.642 1.00 72.56 299 TRP A C 1
ATOM 2309 O O . TRP A 1 299 ? 19.315 -2.612 10.286 1.00 72.56 299 TRP A O 1
ATOM 2319 N N . GLY A 1 300 ? 20.829 -1.553 9.001 1.00 76.62 300 GLY A N 1
ATOM 2320 C CA . GLY A 1 300 ? 20.078 -0.320 8.799 1.00 76.62 300 GLY A CA 1
ATOM 2321 C C . GLY A 1 300 ? 20.580 0.350 7.527 1.00 76.62 300 GLY A C 1
ATOM 2322 O O . GLY A 1 300 ? 21.787 0.507 7.363 1.00 76.62 300 GLY A O 1
ATOM 2323 N N . GLU A 1 301 ? 19.673 0.684 6.613 1.00 80.00 301 GLU A N 1
ATOM 2324 C CA . GLU A 1 301 ? 20.004 1.362 5.360 1.00 80.00 301 GLU A CA 1
ATOM 2325 C C . GLU A 1 301 ? 18.840 2.248 4.905 1.00 80.00 301 GLU A C 1
ATOM 2327 O O . GLU A 1 301 ? 17.679 1.948 5.184 1.00 80.00 301 GLU A O 1
ATOM 2332 N N . ILE A 1 302 ? 19.167 3.333 4.204 1.00 80.19 302 ILE A N 1
ATOM 2333 C CA . ILE A 1 302 ? 18.239 4.094 3.366 1.00 80.19 302 ILE A CA 1
ATOM 2334 C C . ILE A 1 302 ? 18.955 4.262 2.026 1.00 80.19 302 ILE A C 1
ATOM 2336 O O . ILE A 1 302 ? 20.008 4.897 1.965 1.00 80.19 302 ILE A O 1
ATOM 2340 N N . SER A 1 303 ? 18.415 3.649 0.977 1.00 84.88 303 SER A N 1
ATOM 2341 C CA . SER A 1 303 ? 19.096 3.518 -0.313 1.00 84.88 303 SER A CA 1
ATOM 2342 C C . SER A 1 303 ? 18.458 4.429 -1.360 1.00 84.88 303 SER A C 1
ATOM 2344 O O . SER A 1 303 ? 17.242 4.415 -1.533 1.00 84.88 303 SER A O 1
ATOM 2346 N N . TYR A 1 304 ? 19.289 5.175 -2.093 1.00 87.38 304 TYR A N 1
ATOM 2347 C CA . TYR A 1 304 ? 18.893 5.978 -3.255 1.00 87.38 304 TYR A CA 1
ATOM 2348 C C . TYR A 1 304 ? 19.806 5.625 -4.433 1.00 87.38 304 TYR A C 1
ATOM 2350 O O . TYR A 1 304 ? 21.027 5.699 -4.305 1.00 87.38 304 TYR A O 1
ATOM 2358 N N . GLY A 1 305 ? 19.236 5.253 -5.582 1.00 85.62 305 GLY A N 1
ATOM 2359 C CA . GLY A 1 305 ? 19.990 4.837 -6.771 1.00 85.62 305 GLY A CA 1
ATOM 2360 C C . GLY A 1 305 ? 19.410 5.397 -8.070 1.00 85.62 305 GLY A C 1
ATOM 2361 O O . GLY A 1 305 ? 18.289 5.875 -8.093 1.00 85.62 305 GLY A O 1
ATOM 2362 N N . GLY A 1 306 ? 20.169 5.365 -9.164 1.00 86.31 306 GLY A N 1
ATOM 2363 C CA . GLY A 1 306 ? 19.702 5.833 -10.476 1.00 86.31 306 GLY A CA 1
ATOM 2364 C C . GLY A 1 306 ? 19.704 7.355 -10.654 1.00 86.31 306 GLY A C 1
ATOM 2365 O O . GLY A 1 306 ? 20.441 8.079 -9.985 1.00 86.31 306 GLY A O 1
ATOM 2366 N N . TYR A 1 307 ? 18.912 7.833 -11.617 1.00 83.88 307 TYR A N 1
ATOM 2367 C CA . TYR A 1 307 ? 18.897 9.234 -12.053 1.00 83.88 307 TYR A CA 1
ATOM 2368 C C . TYR A 1 307 ? 18.631 10.193 -10.881 1.00 83.88 307 TYR A C 1
ATOM 2370 O O . TYR A 1 307 ? 17.674 9.980 -10.145 1.00 83.88 307 TYR A O 1
ATOM 2378 N N . GLU A 1 308 ? 19.476 11.219 -10.695 1.00 85.25 308 GLU A N 1
ATOM 2379 C CA . GLU A 1 308 ? 19.333 12.276 -9.667 1.00 85.25 308 GLU A CA 1
ATOM 2380 C C . GLU A 1 308 ? 19.145 11.763 -8.219 1.00 85.25 308 GLU A C 1
ATOM 2382 O O . GLU A 1 308 ? 18.568 12.441 -7.364 1.00 85.25 308 GLU A O 1
ATOM 2387 N N . CYS A 1 309 ? 19.659 10.569 -7.906 1.00 88.62 309 CYS A N 1
ATOM 2388 C CA . CYS A 1 309 ? 19.506 9.948 -6.589 1.00 88.62 309 CYS A CA 1
ATOM 2389 C C . CYS A 1 309 ? 20.066 10.792 -5.431 1.00 88.62 309 CYS A C 1
ATOM 2391 O O . CYS A 1 309 ? 19.525 10.742 -4.329 1.00 88.62 309 CYS A O 1
ATOM 2393 N N . VAL A 1 310 ? 21.098 11.607 -5.684 1.00 89.81 310 VAL A N 1
ATOM 2394 C CA . VAL A 1 310 ? 21.683 12.524 -4.691 1.00 89.81 310 VAL A CA 1
ATOM 2395 C C . VAL A 1 310 ? 20.647 13.538 -4.207 1.00 89.81 310 VAL A C 1
ATOM 2397 O O . VAL A 1 310 ? 20.482 13.696 -3.004 1.00 89.81 310 VAL A O 1
ATOM 2400 N N . LYS A 1 311 ? 19.864 14.141 -5.110 1.00 86.38 311 LYS A N 1
ATOM 2401 C CA . LYS A 1 311 ? 18.806 15.092 -4.727 1.00 86.38 311 LYS A CA 1
ATOM 2402 C C . LYS A 1 311 ? 17.698 14.430 -3.913 1.00 86.38 311 LYS A C 1
ATOM 2404 O O . LYS A 1 311 ? 17.150 15.040 -2.998 1.00 86.38 311 LYS A O 1
ATOM 2409 N N . ARG A 1 312 ? 17.360 13.172 -4.226 1.00 87.75 312 ARG A N 1
ATOM 2410 C CA . ARG A 1 312 ? 16.402 12.394 -3.419 1.00 87.75 312 ARG A CA 1
ATOM 2411 C C . ARG A 1 312 ? 16.957 12.103 -2.021 1.00 87.75 312 ARG A C 1
ATOM 2413 O O . ARG A 1 312 ? 16.219 12.216 -1.046 1.00 87.75 312 ARG A O 1
ATOM 2420 N N . ALA A 1 313 ? 18.251 11.801 -1.915 1.00 89.31 313 ALA A N 1
ATOM 2421 C CA . ALA A 1 313 ? 18.920 11.621 -0.630 1.00 89.31 313 ALA A CA 1
ATOM 2422 C C . ALA A 1 313 ? 18.957 12.922 0.195 1.00 89.31 313 ALA A C 1
ATOM 2424 O O . ALA A 1 313 ? 18.664 12.885 1.387 1.00 89.31 313 ALA A O 1
ATOM 2425 N N . GLU A 1 314 ? 19.228 14.071 -0.431 1.00 87.88 314 GLU A N 1
ATOM 2426 C CA . GLU A 1 314 ? 19.168 15.397 0.208 1.00 87.88 314 GLU A CA 1
ATOM 2427 C C . GLU A 1 314 ? 17.748 15.741 0.691 1.00 87.88 314 GLU A C 1
ATOM 2429 O O . GLU A 1 314 ? 17.573 16.246 1.799 1.00 87.88 314 GLU A O 1
ATOM 2434 N N . ALA A 1 315 ? 16.712 15.416 -0.094 1.00 86.38 315 ALA A N 1
ATOM 2435 C CA . ALA A 1 315 ? 15.317 15.597 0.317 1.00 86.38 315 ALA A CA 1
ATOM 2436 C C . ALA A 1 315 ? 14.976 14.752 1.555 1.00 86.38 315 ALA A C 1
ATOM 2438 O O . ALA A 1 315 ? 14.310 15.216 2.482 1.00 86.38 315 ALA A O 1
ATOM 2439 N N . ALA A 1 316 ? 15.463 13.514 1.600 1.00 87.94 316 ALA A N 1
ATOM 2440 C CA . ALA A 1 316 ? 15.296 12.659 2.763 1.00 87.94 316 ALA A CA 1
ATOM 2441 C C . ALA A 1 316 ? 16.070 13.178 3.977 1.00 87.94 316 ALA A C 1
ATOM 2443 O O . ALA A 1 316 ? 15.526 13.191 5.077 1.00 87.94 316 ALA A O 1
ATOM 2444 N N . GLU A 1 317 ? 17.300 13.657 3.787 1.00 88.12 317 GLU A N 1
ATOM 2445 C CA . GLU A 1 317 ? 18.079 14.307 4.841 1.00 88.12 317 GLU A CA 1
ATOM 2446 C C . GLU A 1 317 ? 17.337 15.523 5.414 1.00 88.12 317 GLU A C 1
ATOM 2448 O O . GLU A 1 317 ? 17.232 15.655 6.635 1.00 88.12 317 GLU A O 1
ATOM 2453 N N . PHE A 1 318 ? 16.760 16.369 4.556 1.00 87.44 318 PHE A N 1
ATOM 2454 C CA . PHE A 1 318 ? 15.931 17.504 4.964 1.00 87.44 318 PHE A CA 1
ATOM 2455 C C . PHE A 1 318 ? 14.757 17.064 5.852 1.00 87.44 318 PHE A C 1
ATOM 2457 O O . PHE A 1 318 ? 14.539 17.633 6.924 1.00 87.44 318 PHE A O 1
ATOM 2464 N N . LEU A 1 319 ? 14.043 16.004 5.460 1.00 85.88 319 LEU A N 1
ATOM 2465 C CA . LEU A 1 319 ? 12.934 15.452 6.242 1.00 85.88 319 LEU A CA 1
ATOM 2466 C C . LEU A 1 319 ? 13.370 14.821 7.562 1.00 85.88 319 LEU A C 1
ATOM 2468 O O . LEU A 1 319 ? 12.617 14.836 8.528 1.00 85.88 319 LEU A O 1
ATOM 2472 N N . VAL A 1 320 ? 14.566 14.251 7.608 1.00 84.56 320 VAL A N 1
ATOM 2473 C CA . VAL A 1 320 ? 15.126 13.555 8.771 1.00 84.56 320 VAL A CA 1
ATOM 2474 C C . VAL A 1 320 ? 15.672 14.540 9.812 1.00 84.56 320 VAL A C 1
ATOM 2476 O O . VAL A 1 320 ? 15.624 14.262 11.011 1.00 84.56 320 VAL A O 1
ATOM 2479 N N . ARG A 1 321 ? 16.171 15.703 9.379 1.00 83.31 321 ARG A N 1
ATOM 2480 C CA . ARG A 1 321 ? 16.787 16.723 10.247 1.00 83.31 321 ARG A CA 1
ATOM 2481 C C . ARG A 1 321 ? 15.811 17.726 10.871 1.00 83.31 321 ARG A C 1
ATOM 2483 O O . ARG A 1 321 ? 16.253 18.582 11.634 1.00 83.31 321 ARG A O 1
ATOM 2490 N N . ARG A 1 322 ? 14.518 17.655 10.554 1.00 81.88 322 ARG A N 1
ATOM 2491 C CA . ARG A 1 322 ? 13.488 18.542 11.124 1.00 81.88 322 ARG A CA 1
ATOM 2492 C C . ARG A 1 322 ? 13.395 18.404 12.650 1.00 81.88 322 ARG A C 1
ATOM 2494 O O . ARG A 1 322 ? 13.525 17.309 13.192 1.00 81.88 322 ARG A O 1
ATOM 2501 N N . GLU A 1 323 ? 13.148 19.520 13.335 1.00 72.06 323 GLU A N 1
ATOM 2502 C CA . GLU A 1 323 ? 13.199 19.613 14.806 1.00 72.06 323 GLU A CA 1
ATOM 2503 C C . GLU A 1 323 ? 12.190 18.704 15.527 1.00 72.06 323 GLU A C 1
ATOM 2505 O O . GLU A 1 323 ? 12.414 18.298 16.666 1.00 72.06 323 GLU A O 1
ATOM 2510 N N . ASP A 1 324 ? 11.082 18.361 14.872 1.00 73.56 324 ASP A N 1
ATOM 2511 C CA . ASP A 1 324 ? 10.026 17.502 15.406 1.00 73.56 324 ASP A CA 1
ATOM 2512 C C . ASP A 1 324 ? 10.254 16.000 15.150 1.00 73.56 324 ASP A C 1
ATOM 2514 O O . ASP A 1 324 ? 9.420 15.180 15.543 1.00 73.56 324 ASP A O 1
ATOM 2518 N N . VAL A 1 325 ? 11.381 15.616 14.538 1.00 73.81 325 VAL A N 1
ATOM 2519 C CA . VAL A 1 325 ? 11.808 14.215 14.417 1.00 73.81 325 VAL A CA 1
ATOM 2520 C C . VAL A 1 325 ? 12.828 13.891 15.503 1.00 73.81 325 VAL A C 1
ATOM 2522 O O . VAL A 1 325 ? 13.940 14.414 15.537 1.00 73.81 325 VAL A O 1
ATOM 2525 N N . GLN A 1 326 ? 12.449 12.976 16.394 1.00 69.81 326 GLN A N 1
ATOM 2526 C CA . GLN A 1 326 ? 13.336 12.449 17.425 1.00 69.81 326 GLN A CA 1
ATOM 2527 C C . GLN A 1 326 ? 13.920 11.107 16.994 1.00 69.81 326 GLN A C 1
ATOM 2529 O O . GLN A 1 326 ? 13.195 10.177 16.638 1.00 69.81 326 GLN A O 1
ATOM 2534 N N . TRP A 1 327 ? 15.243 11.004 17.071 1.00 68.81 327 TRP A N 1
ATOM 2535 C CA . TRP A 1 327 ? 15.977 9.783 16.772 1.00 68.81 327 TRP A CA 1
ATOM 2536 C C . TRP A 1 327 ? 16.143 8.955 18.041 1.00 68.81 327 TRP A C 1
ATOM 2538 O O . TRP A 1 327 ? 16.711 9.418 19.028 1.00 68.81 327 TRP A O 1
ATOM 2548 N N . GLY A 1 328 ? 15.664 7.716 18.003 1.00 60.00 328 GLY A N 1
ATOM 2549 C CA . GLY A 1 328 ? 15.882 6.733 19.056 1.00 60.00 328 GLY A CA 1
ATOM 2550 C C . GLY A 1 328 ? 16.474 5.464 18.465 1.00 60.00 328 GLY A C 1
ATOM 2551 O O . GLY A 1 328 ? 15.942 4.920 17.501 1.00 60.00 328 GLY A O 1
ATOM 2552 N N . ILE A 1 329 ? 17.563 4.973 19.051 1.00 56.53 329 ILE A N 1
ATOM 2553 C CA . ILE A 1 329 ? 18.063 3.625 1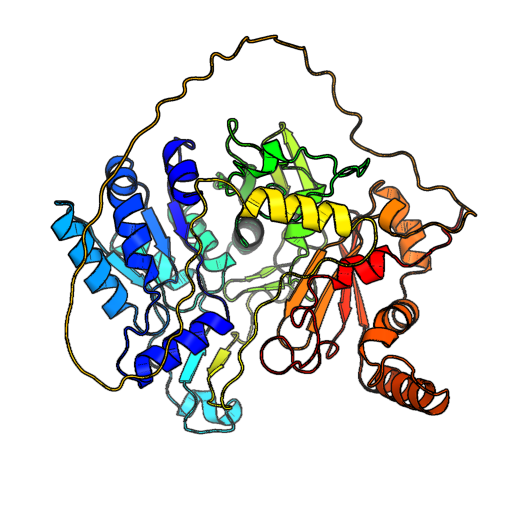8.780 1.00 56.53 329 ILE A CA 1
ATOM 2554 C C . ILE A 1 329 ? 17.621 2.758 19.951 1.00 56.53 329 ILE A C 1
ATOM 2556 O O . ILE A 1 329 ? 18.009 3.003 21.091 1.00 56.53 329 ILE A O 1
ATOM 2560 N N . SER A 1 330 ? 16.808 1.743 19.671 1.00 51.66 330 SER A N 1
ATOM 2561 C CA . SER A 1 330 ? 16.478 0.708 20.646 1.00 51.66 330 SER A CA 1
ATOM 2562 C C . SER A 1 330 ? 17.121 -0.603 20.208 1.00 51.66 330 SER A C 1
ATOM 2564 O O . SER A 1 330 ? 16.846 -1.125 19.131 1.00 51.66 330 SER A O 1
ATOM 2566 N N . ALA A 1 331 ? 18.023 -1.126 21.035 1.00 48.12 331 ALA A N 1
ATOM 2567 C CA . ALA A 1 331 ? 18.549 -2.473 20.876 1.00 48.12 331 ALA A CA 1
ATOM 2568 C C . ALA A 1 331 ? 17.710 -3.408 21.755 1.00 48.12 331 ALA A C 1
ATOM 2570 O O . ALA A 1 331 ? 17.819 -3.374 22.980 1.00 48.12 331 ALA A O 1
ATOM 2571 N N . MET A 1 332 ? 16.850 -4.231 21.150 1.00 43.19 332 MET A N 1
ATOM 2572 C CA . MET A 1 332 ? 16.141 -5.282 21.886 1.00 43.19 332 MET A CA 1
ATOM 2573 C C . MET A 1 332 ? 17.068 -6.486 22.097 1.00 43.19 332 MET A C 1
ATOM 2575 O O . MET A 1 332 ? 17.111 -7.409 21.286 1.00 43.19 332 MET A O 1
ATOM 2579 N N . GLY A 1 333 ? 17.832 -6.457 23.191 1.00 39.34 333 GLY A N 1
ATOM 2580 C CA . GLY A 1 333 ? 18.509 -7.627 23.750 1.00 39.34 333 GLY A CA 1
ATOM 2581 C C . GLY A 1 333 ? 17.567 -8.406 24.671 1.00 39.34 333 GLY A C 1
ATOM 2582 O O . GLY A 1 333 ? 16.855 -7.815 25.481 1.00 39.34 333 GLY A O 1
ATOM 2583 N N . VAL A 1 334 ? 17.551 -9.734 24.551 1.00 35.09 334 VAL A N 1
ATOM 2584 C CA . VAL A 1 334 ? 16.877 -10.619 25.513 1.00 35.09 334 VAL A CA 1
ATOM 2585 C C . VAL A 1 334 ? 17.564 -10.475 26.881 1.00 35.09 334 VAL A C 1
ATOM 2587 O O . VAL A 1 334 ? 18.787 -10.412 26.970 1.00 35.09 334 VAL A O 1
ATOM 2590 N N . ILE A 1 335 ? 16.746 -10.360 27.927 1.00 31.12 335 ILE A N 1
ATOM 2591 C CA . ILE A 1 335 ? 17.064 -9.910 29.290 1.00 31.12 335 ILE A CA 1
ATOM 2592 C C . ILE A 1 335 ? 18.174 -10.733 29.972 1.00 31.12 335 ILE A C 1
ATOM 2594 O O . ILE A 1 335 ? 18.060 -11.950 30.095 1.00 31.12 335 ILE A O 1
ATOM 2598 N N . THR A 1 336 ? 19.129 -10.046 30.605 1.00 23.06 336 THR A N 1
ATOM 2599 C CA . THR A 1 336 ? 19.515 -10.360 31.992 1.00 23.06 336 THR A CA 1
ATOM 2600 C C . THR A 1 336 ? 19.160 -9.166 32.879 1.00 23.06 336 THR A C 1
ATOM 2602 O O . THR A 1 336 ? 19.410 -8.008 32.556 1.00 23.06 336 THR A O 1
ATOM 2605 N N . SER A 1 337 ? 18.446 -9.453 33.962 1.00 26.00 337 SER A N 1
ATOM 2606 C CA . SER A 1 337 ? 17.802 -8.494 34.856 1.00 26.00 337 SER A CA 1
ATOM 2607 C C . SER A 1 337 ? 18.783 -7.799 35.801 1.00 26.00 337 SER A C 1
ATOM 2609 O O . SER A 1 337 ? 19.552 -8.493 36.458 1.00 26.00 337 SER A O 1
ATOM 2611 N N . SER A 1 338 ? 18.624 -6.490 36.015 1.00 22.64 338 SER A N 1
ATOM 2612 C CA . SER A 1 338 ? 18.446 -5.900 37.357 1.00 22.64 338 SER A CA 1
ATOM 2613 C C . SER A 1 338 ? 18.141 -4.397 37.282 1.00 22.64 338 SER A C 1
ATOM 2615 O O . SER A 1 338 ? 18.510 -3.713 36.336 1.00 22.64 338 SER A O 1
ATOM 2617 N N . ALA A 1 339 ? 17.415 -3.936 38.293 1.00 23.70 339 ALA A N 1
ATOM 2618 C CA . ALA A 1 339 ? 16.656 -2.699 38.433 1.00 23.70 339 ALA A CA 1
ATOM 2619 C C . ALA A 1 339 ? 17.401 -1.339 38.384 1.00 23.70 339 ALA A C 1
ATOM 2621 O O . ALA A 1 339 ? 18.562 -1.231 38.754 1.00 23.70 339 ALA A O 1
ATOM 2622 N N . GLN A 1 340 ? 16.580 -0.312 38.087 1.00 22.30 340 GLN A N 1
ATOM 2623 C CA . GLN A 1 340 ? 16.598 1.108 38.504 1.00 22.30 340 GLN A CA 1
ATOM 2624 C C . GLN A 1 340 ? 17.760 2.029 38.084 1.00 22.30 340 GLN A C 1
ATOM 2626 O O . GLN A 1 340 ? 18.888 1.878 38.531 1.00 22.30 340 GLN A O 1
ATOM 2631 N N . THR A 1 341 ? 17.426 3.142 37.412 1.00 21.94 341 THR A N 1
ATOM 2632 C CA . THR A 1 341 ? 17.409 4.503 38.011 1.00 21.94 341 THR A CA 1
ATOM 2633 C C . THR A 1 341 ? 16.893 5.567 37.026 1.00 21.94 341 THR A C 1
ATOM 2635 O O . THR A 1 341 ? 16.902 5.378 35.814 1.00 21.94 341 THR A O 1
ATOM 2638 N N . ALA A 1 342 ? 16.362 6.657 37.588 1.00 21.97 342 ALA A N 1
ATOM 2639 C CA . ALA A 1 342 ? 15.672 7.769 36.935 1.00 21.97 342 ALA A CA 1
ATOM 2640 C C . ALA A 1 342 ? 16.611 8.866 36.397 1.00 21.97 342 ALA A C 1
ATOM 2642 O O . ALA A 1 342 ? 17.708 9.040 36.922 1.00 21.97 342 ALA A O 1
ATOM 2643 N N . SER A 1 343 ? 16.115 9.717 35.488 1.00 22.25 343 SER A N 1
ATOM 2644 C CA . SER A 1 343 ? 16.521 11.131 35.426 1.00 22.25 343 SER A CA 1
ATOM 2645 C C . SER A 1 343 ? 15.460 12.034 34.771 1.00 22.25 343 SER A C 1
ATOM 2647 O O . SER A 1 343 ? 14.828 11.691 33.774 1.00 22.25 343 SER A O 1
ATOM 2649 N N . LEU A 1 344 ? 15.255 13.198 35.400 1.00 22.75 344 LEU A N 1
ATOM 2650 C CA . LEU A 1 344 ? 14.548 14.374 34.885 1.00 22.75 344 LEU A CA 1
ATOM 2651 C C . LEU A 1 344 ? 15.445 15.143 33.899 1.00 22.75 344 LEU A C 1
ATOM 2653 O O . LEU A 1 344 ? 16.650 15.159 34.112 1.00 22.75 344 LEU A O 1
ATOM 2657 N N . HIS A 1 345 ? 14.856 15.888 32.949 1.00 25.09 345 HIS A N 1
ATOM 2658 C CA . HIS A 1 345 ? 15.127 17.324 32.689 1.00 25.09 345 HIS A CA 1
ATOM 2659 C C . HIS A 1 345 ? 14.190 17.870 31.585 1.00 25.09 345 HIS A C 1
ATOM 2661 O O . HIS A 1 345 ? 14.038 17.265 30.535 1.00 25.09 345 HIS A O 1
ATOM 2667 N N . LYS A 1 346 ? 13.335 18.847 31.927 1.00 23.42 346 LYS A N 1
ATOM 2668 C CA . LYS A 1 346 ? 13.413 20.308 31.666 1.00 23.42 346 LYS A CA 1
ATOM 2669 C C . LYS A 1 346 ? 13.100 20.734 30.220 1.00 23.42 346 LYS A C 1
ATOM 2671 O O . LYS A 1 346 ? 13.959 20.766 29.352 1.00 23.42 346 LYS A O 1
ATOM 2676 N N . THR A 1 347 ? 11.853 21.162 30.049 1.00 25.05 347 THR A N 1
ATOM 2677 C CA . THR A 1 347 ? 11.301 21.915 28.920 1.00 25.05 347 THR A CA 1
ATOM 2678 C C . THR A 1 347 ? 11.875 23.334 28.873 1.00 25.05 347 THR A C 1
ATOM 2680 O O . THR A 1 347 ? 11.888 24.023 29.895 1.00 25.05 347 THR A O 1
ATOM 2683 N N . VAL A 1 348 ? 12.274 23.800 27.689 1.00 25.95 348 VAL A N 1
ATOM 2684 C CA . VAL A 1 348 ? 12.408 25.230 27.368 1.00 25.95 348 VAL A CA 1
ATOM 2685 C C . VAL A 1 348 ? 11.669 25.459 26.055 1.00 25.95 348 VAL A C 1
ATOM 2687 O O . VAL A 1 348 ? 11.898 24.743 25.086 1.00 25.95 348 VAL A O 1
ATOM 2690 N N . GLY A 1 349 ? 10.724 26.397 26.069 1.00 25.11 349 GLY A N 1
ATOM 2691 C CA . GLY A 1 349 ? 9.896 26.733 24.918 1.00 25.11 349 GLY A CA 1
ATOM 2692 C C . GLY A 1 349 ? 10.536 27.770 24.000 1.00 25.11 349 GLY A C 1
ATOM 2693 O O . GLY A 1 349 ? 11.379 28.558 24.423 1.00 25.11 349 GLY A O 1
ATOM 2694 N N . ALA A 1 350 ? 10.045 27.809 22.766 1.00 25.12 350 ALA A N 1
ATOM 2695 C CA . ALA A 1 350 ? 10.092 28.979 21.905 1.00 25.12 350 ALA A CA 1
ATOM 2696 C C . ALA A 1 350 ? 8.815 29.010 21.053 1.00 25.12 350 ALA A C 1
ATOM 2698 O O . ALA A 1 350 ? 8.450 28.031 20.408 1.00 25.12 350 ALA A O 1
ATOM 2699 N N . SER A 1 351 ? 8.110 30.136 21.112 1.00 23.73 351 SER A N 1
ATOM 2700 C CA . SER A 1 351 ? 6.950 30.473 20.290 1.00 23.73 351 SER A CA 1
ATOM 2701 C C . SER A 1 351 ? 7.415 31.169 19.015 1.00 23.73 351 SER A C 1
ATOM 2703 O O . SER A 1 351 ? 8.131 32.167 19.111 1.00 23.73 351 SER A O 1
ATOM 2705 N N . ILE A 1 352 ? 6.964 30.714 17.846 1.00 26.83 352 ILE A N 1
ATOM 2706 C CA . ILE A 1 352 ? 7.082 31.474 16.597 1.00 26.83 352 ILE A CA 1
ATOM 2707 C C . ILE A 1 352 ? 5.737 31.409 15.874 1.00 26.83 352 ILE A C 1
ATOM 2709 O O . ILE A 1 352 ? 5.216 30.332 15.594 1.00 26.83 352 ILE A O 1
ATOM 2713 N N . SER A 1 353 ? 5.180 32.582 15.590 1.00 26.78 353 SER A N 1
ATOM 2714 C CA . SER A 1 353 ? 3.984 32.777 14.770 1.00 26.78 353 SER A CA 1
ATOM 2715 C C . SER A 1 353 ? 4.414 33.146 13.349 1.00 26.78 353 SER A C 1
ATOM 2717 O O . SER A 1 353 ? 5.223 34.066 13.217 1.00 26.78 353 SER A O 1
ATOM 2719 N N . PRO A 1 354 ? 3.847 32.553 12.286 1.00 28.05 354 PRO A N 1
ATOM 2720 C CA . PRO A 1 354 ? 3.935 33.128 10.951 1.00 28.05 354 PRO A CA 1
ATOM 2721 C C . PRO A 1 354 ? 2.602 33.761 10.536 1.00 28.05 354 PRO A C 1
ATOM 2723 O O . PRO A 1 354 ? 1.550 33.124 10.536 1.00 28.05 354 PRO A O 1
ATOM 2726 N N . SER A 1 355 ? 2.666 35.035 10.159 1.00 24.05 355 SER A N 1
ATOM 2727 C CA . SER A 1 355 ? 1.636 35.745 9.401 1.00 24.05 355 SER A CA 1
ATOM 2728 C C . SER A 1 355 ? 1.687 35.315 7.932 1.00 24.05 355 SER A C 1
ATOM 2730 O O . SER A 1 355 ? 2.744 35.408 7.311 1.00 24.05 355 SER A O 1
ATOM 2732 N N . ILE A 1 356 ? 0.556 34.881 7.376 1.00 29.09 356 ILE A N 1
ATOM 2733 C CA . ILE A 1 356 ? 0.411 34.525 5.958 1.00 29.09 356 ILE A CA 1
ATOM 2734 C C . ILE A 1 356 ? -0.316 35.674 5.254 1.00 29.09 356 ILE A C 1
ATOM 2736 O O . ILE A 1 356 ? -1.464 35.978 5.583 1.00 29.09 356 ILE A O 1
ATOM 2740 N N . SER A 1 357 ? 0.350 36.312 4.292 1.00 25.05 357 SER A N 1
ATOM 2741 C CA . SER A 1 357 ? -0.290 37.168 3.292 1.00 25.05 357 SER A CA 1
ATOM 2742 C C . SER A 1 357 ? -0.958 36.285 2.240 1.00 25.05 357 SER A C 1
ATOM 2744 O O . SER A 1 357 ? -0.330 35.378 1.696 1.00 25.05 357 SER A O 1
ATOM 2746 N N . LYS A 1 358 ? -2.245 36.530 1.985 1.00 27.89 358 LYS A N 1
ATOM 2747 C CA . LYS A 1 358 ? -3.006 35.895 0.909 1.00 27.89 358 LYS A CA 1
ATOM 2748 C C . LYS A 1 358 ? -2.832 36.716 -0.362 1.00 27.89 358 LYS A C 1
ATOM 2750 O O . LYS A 1 358 ? -3.308 37.844 -0.387 1.00 27.89 358 LYS A O 1
ATOM 2755 N N . ASP A 1 359 ? -2.246 36.117 -1.389 1.00 27.33 359 ASP A N 1
ATOM 2756 C CA . ASP A 1 359 ? -2.466 36.537 -2.769 1.00 27.33 359 ASP A CA 1
ATOM 2757 C C . ASP A 1 359 ? -3.225 35.414 -3.485 1.00 27.33 359 ASP A C 1
ATOM 2759 O O . ASP A 1 359 ? -2.783 34.265 -3.545 1.00 27.33 359 ASP A O 1
ATOM 2763 N N . GLU A 1 360 ? -4.435 35.741 -3.936 1.00 29.12 360 GLU A N 1
ATOM 2764 C CA . GLU A 1 360 ? -5.306 34.875 -4.727 1.00 29.12 360 GLU A CA 1
ATOM 2765 C C . GLU A 1 360 ? -4.879 34.952 -6.198 1.00 29.12 360 GLU A C 1
ATOM 2767 O O . GLU A 1 360 ? -5.286 35.858 -6.924 1.00 29.12 360 GLU A O 1
ATOM 2772 N N . GLU A 1 361 ? -4.074 33.992 -6.659 1.00 30.88 361 GLU A N 1
ATOM 2773 C CA . GLU A 1 361 ? -3.870 33.773 -8.093 1.00 30.88 361 GLU A CA 1
ATOM 2774 C C . GLU A 1 361 ? -4.842 32.721 -8.636 1.00 30.88 361 GLU A C 1
ATOM 2776 O O . GLU A 1 361 ? -4.995 31.607 -8.133 1.00 30.88 361 GLU A O 1
ATOM 2781 N N . THR A 1 362 ? -5.531 33.125 -9.697 1.00 27.23 362 THR A N 1
ATOM 2782 C CA . THR A 1 362 ? -6.569 32.388 -10.408 1.00 27.23 362 THR A CA 1
ATOM 2783 C C . THR A 1 362 ? -5.938 31.230 -11.189 1.00 27.23 362 THR A C 1
ATOM 2785 O O . THR A 1 362 ? -5.189 31.447 -12.141 1.00 27.23 362 THR A O 1
ATOM 2788 N N . ILE A 1 363 ? -6.232 29.987 -10.798 1.00 32.84 363 ILE A N 1
ATOM 2789 C CA . ILE A 1 363 ? -5.662 28.784 -11.423 1.00 32.84 363 ILE A CA 1
ATOM 2790 C C . ILE A 1 363 ? -6.275 28.578 -12.817 1.00 32.84 363 ILE A C 1
ATOM 2792 O O . ILE A 1 363 ? -7.452 28.246 -12.951 1.00 32.84 363 ILE A O 1
ATOM 2796 N N . LYS A 1 364 ? -5.457 28.751 -13.862 1.00 28.44 364 LYS A N 1
ATOM 2797 C CA . LYS A 1 364 ? -5.706 28.189 -15.199 1.00 28.44 364 LYS A CA 1
ATOM 2798 C C . LYS A 1 364 ? -5.408 26.686 -15.181 1.00 28.44 364 LYS A C 1
ATOM 2800 O O . LYS A 1 364 ? -4.456 26.263 -14.531 1.00 28.44 364 LYS A O 1
ATOM 2805 N N . GLU A 1 365 ? -6.213 25.904 -15.900 1.00 33.09 365 GLU A N 1
ATOM 2806 C CA . GLU A 1 365 ? -6.059 24.450 -16.062 1.00 33.09 365 GLU A CA 1
ATOM 2807 C C . GLU A 1 365 ? -4.604 24.056 -16.392 1.00 33.09 365 GLU A C 1
ATOM 2809 O O . GLU A 1 365 ? -4.045 24.571 -17.367 1.00 33.09 365 GLU A O 1
ATOM 2814 N N . PRO A 1 366 ? -3.972 23.129 -15.646 1.00 38.16 366 PRO A N 1
ATOM 2815 C CA . PRO A 1 366 ? -2.707 22.558 -16.073 1.00 38.16 366 PRO A CA 1
ATOM 2816 C C . PRO A 1 366 ? -2.986 21.607 -17.241 1.00 38.16 366 PRO A C 1
ATOM 2818 O O . PRO A 1 366 ? -3.744 20.648 -17.100 1.00 38.16 366 PRO A O 1
ATOM 2821 N N . GLN A 1 367 ? -2.373 21.860 -18.398 1.00 38.12 367 GLN A N 1
ATOM 2822 C CA . GLN A 1 367 ? -2.327 20.902 -19.505 1.00 38.12 367 GLN A CA 1
ATOM 2823 C C . GLN A 1 367 ? -1.699 19.592 -18.996 1.00 38.12 367 GLN A C 1
ATOM 2825 O O . GLN A 1 367 ? -0.489 19.508 -18.815 1.00 38.12 367 GLN A O 1
ATOM 2830 N N . LEU A 1 368 ? -2.532 18.589 -18.706 1.00 47.94 368 LEU A N 1
ATOM 2831 C CA . LEU A 1 368 ? -2.152 17.433 -17.883 1.00 47.94 368 LEU A CA 1
ATOM 2832 C C . LEU A 1 368 ? -1.385 16.324 -18.628 1.00 47.94 368 LEU A C 1
ATOM 2834 O O . LEU A 1 368 ? -1.113 15.281 -18.041 1.00 47.94 368 LEU A O 1
ATOM 2838 N N . TYR A 1 369 ? -1.033 16.521 -19.901 1.00 52.81 369 TYR A N 1
ATOM 2839 C CA . TYR A 1 369 ? -0.274 15.539 -20.673 1.00 52.81 369 TYR A CA 1
ATOM 2840 C C . TYR A 1 369 ? 0.986 16.164 -21.250 1.00 52.81 369 TYR A C 1
ATOM 2842 O O . TYR A 1 369 ? 0.939 17.184 -21.939 1.00 52.81 369 TYR A O 1
ATOM 2850 N N . SER A 1 370 ? 2.121 15.521 -20.978 1.00 66.88 370 SER A N 1
ATOM 2851 C CA . SER A 1 370 ? 3.386 15.867 -21.606 1.00 66.88 370 SER A CA 1
ATOM 2852 C C . SER A 1 370 ? 3.315 15.689 -23.122 1.00 66.88 370 SER A C 1
ATOM 2854 O O . SER A 1 370 ? 2.512 14.912 -23.630 1.00 66.88 370 SER A O 1
ATOM 2856 N N . SER A 1 371 ? 4.189 16.362 -23.866 1.00 80.38 371 SER A N 1
ATOM 2857 C CA . SER A 1 371 ? 4.394 16.042 -25.280 1.00 80.38 371 SER A CA 1
ATOM 2858 C C . SER A 1 371 ? 4.888 14.594 -25.448 1.00 80.38 371 SER A C 1
ATOM 2860 O O . SER A 1 371 ? 5.558 14.093 -24.536 1.00 80.38 371 SER A O 1
ATOM 2862 N N . PRO A 1 372 ? 4.641 13.948 -26.604 1.00 88.00 372 PRO A N 1
ATOM 2863 C CA . PRO A 1 372 ? 5.212 12.639 -26.909 1.00 88.00 372 PRO A CA 1
ATOM 2864 C C . PRO A 1 372 ? 6.729 12.623 -26.711 1.00 88.00 372 PRO A C 1
ATOM 2866 O O . PRO A 1 372 ? 7.415 13.606 -27.017 1.00 88.00 372 PRO A O 1
ATOM 2869 N N . ALA A 1 373 ? 7.265 11.504 -26.229 1.00 87.38 373 ALA A N 1
ATOM 2870 C CA . ALA A 1 373 ? 8.704 11.332 -26.121 1.00 87.38 373 ALA A CA 1
ATOM 2871 C C . ALA A 1 373 ? 9.372 11.336 -27.514 1.00 87.38 373 ALA A C 1
ATOM 2873 O O . ALA A 1 373 ? 8.811 10.797 -28.476 1.00 87.38 373 ALA A O 1
ATOM 2874 N N . PRO A 1 374 ? 10.582 11.908 -27.658 1.00 86.50 374 PRO A N 1
ATOM 2875 C CA . PRO A 1 374 ? 11.255 11.991 -28.952 1.00 86.50 374 PRO A CA 1
ATOM 2876 C C . PRO A 1 374 ? 11.507 10.596 -29.543 1.00 86.50 374 PRO A C 1
ATOM 2878 O O . PRO A 1 374 ? 11.973 9.687 -28.859 1.00 86.50 374 PRO A O 1
ATOM 2881 N N . SER A 1 375 ? 11.204 10.421 -30.830 1.00 87.31 375 SER A N 1
ATOM 2882 C CA . SER A 1 375 ? 11.548 9.219 -31.599 1.00 87.31 375 SER A CA 1
ATOM 2883 C C . SER A 1 375 ? 12.986 9.269 -32.107 1.00 87.31 375 SER A C 1
ATOM 2885 O O . SER A 1 375 ? 13.520 10.345 -32.377 1.00 87.31 375 SER A O 1
ATOM 2887 N N . GLY A 1 376 ? 13.616 8.108 -32.296 1.00 85.25 376 GLY A N 1
ATOM 2888 C CA . GLY A 1 376 ? 14.909 8.020 -32.989 1.00 85.25 376 GLY A CA 1
ATOM 2889 C C . GLY A 1 376 ? 16.120 8.556 -32.209 1.00 85.25 376 GLY A C 1
ATOM 2890 O O . GLY A 1 376 ? 17.239 8.482 -32.708 1.00 85.25 376 GLY A O 1
ATOM 2891 N N . THR A 1 377 ? 15.926 9.037 -30.977 1.00 87.25 377 THR A N 1
ATOM 2892 C CA . THR A 1 377 ? 17.009 9.414 -30.057 1.00 87.25 377 THR A CA 1
ATOM 2893 C C . THR A 1 377 ? 17.053 8.446 -28.882 1.00 87.25 377 THR A C 1
ATOM 2895 O O . THR A 1 377 ? 16.021 8.130 -28.294 1.00 87.25 377 THR A O 1
ATOM 2898 N N . LYS A 1 378 ? 18.253 7.983 -28.523 1.00 92.19 378 LYS A N 1
ATOM 2899 C CA . LYS A 1 378 ? 18.454 7.142 -27.343 1.00 92.19 378 LYS A CA 1
ATOM 2900 C C . LYS A 1 378 ? 18.395 8.010 -26.084 1.00 92.19 378 LYS A C 1
ATOM 2902 O O . LYS A 1 378 ? 19.253 8.869 -25.900 1.00 92.19 378 LYS A O 1
ATOM 2907 N N . VAL A 1 379 ? 17.402 7.785 -25.227 1.00 91.44 379 VAL A N 1
ATOM 2908 C CA . VAL A 1 379 ? 17.175 8.560 -23.994 1.00 91.44 379 VAL A CA 1
ATOM 2909 C C . VAL A 1 379 ? 16.957 7.625 -22.795 1.00 91.44 379 VAL A C 1
ATOM 2911 O O . VAL A 1 379 ? 16.536 6.484 -22.992 1.00 91.44 379 VAL A O 1
ATOM 2914 N N . PRO A 1 380 ? 17.235 8.058 -21.552 1.00 91.88 380 PRO A N 1
ATOM 2915 C CA . PRO A 1 380 ? 16.868 7.295 -20.360 1.00 91.88 380 PRO A CA 1
ATOM 2916 C C . PRO A 1 380 ? 15.357 7.050 -20.303 1.00 91.88 380 PRO A C 1
ATOM 2918 O O . PRO A 1 380 ? 14.586 7.983 -20.541 1.00 91.88 380 PRO A O 1
ATOM 2921 N N . LEU A 1 381 ? 14.932 5.838 -19.935 1.00 93.75 381 LEU A N 1
ATOM 2922 C CA . LEU A 1 381 ? 13.517 5.487 -19.762 1.00 93.75 381 LEU A CA 1
ATOM 2923 C C . LEU A 1 381 ? 12.820 6.416 -18.754 1.00 93.75 381 LEU A C 1
ATOM 2925 O O . LEU A 1 381 ? 11.664 6.777 -18.950 1.00 93.75 381 LEU A O 1
ATOM 2929 N N . TYR A 1 382 ? 13.564 6.890 -17.756 1.00 92.25 382 TYR A N 1
ATOM 2930 C CA . TYR A 1 382 ? 13.191 7.947 -16.817 1.00 92.25 382 TYR A CA 1
ATOM 2931 C C . TYR A 1 382 ? 12.524 9.172 -17.481 1.00 92.25 382 TYR A C 1
ATOM 2933 O O . TYR A 1 382 ? 11.557 9.731 -16.966 1.00 92.25 382 TYR A O 1
ATOM 2941 N N . ASN A 1 383 ? 13.006 9.590 -18.657 1.00 90.06 383 ASN A N 1
ATOM 2942 C CA . ASN A 1 383 ? 12.481 10.763 -19.364 1.00 90.06 383 ASN A CA 1
ATOM 2943 C C . ASN A 1 383 ? 11.143 10.506 -20.073 1.00 90.06 383 ASN A C 1
ATOM 2945 O O . ASN A 1 383 ? 10.538 11.454 -20.572 1.00 90.06 383 ASN A O 1
ATOM 2949 N N . ILE A 1 384 ? 10.715 9.246 -20.159 1.00 92.88 384 ILE A N 1
ATOM 2950 C CA . ILE A 1 384 ? 9.513 8.798 -20.872 1.00 92.88 384 ILE A CA 1
ATOM 2951 C C . ILE A 1 384 ? 8.473 8.248 -19.896 1.00 92.88 384 ILE A C 1
ATOM 2953 O O . ILE A 1 384 ? 7.280 8.380 -20.153 1.00 92.88 384 ILE A O 1
ATOM 2957 N N . ALA A 1 385 ? 8.907 7.645 -18.789 1.00 94.94 385 ALA A N 1
ATOM 2958 C CA . ALA A 1 385 ? 8.046 6.976 -17.828 1.00 94.94 385 ALA A CA 1
ATOM 2959 C C . ALA A 1 385 ? 8.505 7.188 -16.381 1.00 94.94 385 ALA A C 1
ATOM 2961 O O . ALA A 1 385 ? 9.674 7.462 -16.107 1.00 94.94 385 ALA A O 1
ATOM 2962 N N . HIS A 1 386 ? 7.574 6.997 -15.454 1.00 94.62 386 HIS A N 1
ATOM 2963 C CA . HIS A 1 386 ? 7.839 6.768 -14.042 1.00 94.62 386 HIS A CA 1
ATOM 2964 C C . HIS A 1 386 ? 7.505 5.314 -13.673 1.00 94.62 386 HIS A C 1
ATOM 2966 O O . HIS A 1 386 ? 6.942 4.555 -14.467 1.00 94.62 386 HIS A O 1
ATOM 2972 N N . SER A 1 387 ? 7.949 4.887 -12.496 1.00 94.75 387 SER A N 1
ATOM 2973 C CA . SER A 1 387 ? 7.921 3.486 -12.089 1.00 94.75 387 SER A CA 1
ATOM 2974 C C . SER A 1 387 ? 7.921 3.380 -10.575 1.00 94.75 387 SER A C 1
ATOM 2976 O O . SER A 1 387 ? 8.577 4.162 -9.886 1.00 94.75 387 SER A O 1
ATOM 2978 N N . ARG A 1 388 ? 7.250 2.346 -10.078 1.00 93.00 388 ARG A N 1
ATOM 2979 C CA . ARG A 1 388 ? 7.280 1.934 -8.682 1.00 93.00 388 ARG A CA 1
ATOM 2980 C C . ARG A 1 388 ? 7.595 0.449 -8.608 1.00 93.00 388 ARG A C 1
ATOM 2982 O O . ARG A 1 388 ? 7.012 -0.326 -9.360 1.00 93.00 388 ARG A O 1
ATOM 2989 N N . ALA A 1 389 ? 8.494 0.075 -7.702 1.00 94.12 389 ALA A N 1
ATOM 2990 C CA . ALA A 1 389 ? 8.809 -1.315 -7.396 1.00 94.12 389 ALA A CA 1
ATOM 2991 C C . ALA A 1 389 ? 8.114 -1.786 -6.107 1.00 94.12 389 ALA A C 1
ATOM 2993 O O . ALA A 1 389 ? 7.984 -1.021 -5.146 1.00 94.12 389 ALA A O 1
ATOM 2994 N N . GLY A 1 390 ? 7.707 -3.051 -6.088 1.00 92.69 390 GLY A N 1
ATOM 2995 C CA . GLY A 1 390 ? 7.176 -3.774 -4.935 1.00 92.69 390 GLY A CA 1
ATOM 2996 C C . GLY A 1 390 ? 7.820 -5.155 -4.815 1.00 92.69 390 GLY A C 1
ATOM 2997 O O . GLY A 1 390 ? 8.385 -5.668 -5.781 1.00 92.69 390 GLY A O 1
ATOM 2998 N N . ASP A 1 391 ? 7.758 -5.754 -3.628 1.00 91.25 391 ASP A N 1
ATOM 2999 C CA . ASP A 1 391 ? 8.249 -7.110 -3.389 1.00 91.25 391 ASP A CA 1
ATOM 3000 C C . ASP A 1 391 ? 7.168 -8.003 -2.792 1.00 91.25 391 ASP A C 1
ATOM 3002 O O . ASP A 1 391 ? 6.330 -7.556 -2.013 1.00 91.25 391 ASP A O 1
ATOM 3006 N N . LYS A 1 392 ? 7.200 -9.291 -3.142 1.00 87.81 392 LYS A N 1
ATOM 3007 C CA . LYS A 1 392 ? 6.397 -10.309 -2.464 1.00 87.81 392 LYS A CA 1
ATOM 3008 C C . LYS A 1 392 ? 7.203 -11.590 -2.320 1.00 87.81 392 LYS A C 1
ATOM 3010 O O . LYS A 1 392 ? 7.373 -12.361 -3.261 1.00 87.81 392 LYS A O 1
ATOM 3015 N N . GLY A 1 393 ? 7.725 -11.822 -1.118 1.00 85.75 393 GLY A N 1
ATOM 3016 C CA . GLY A 1 393 ? 8.618 -12.952 -0.872 1.00 85.75 393 GLY A CA 1
ATOM 3017 C C . GLY A 1 393 ? 9.924 -12.803 -1.654 1.00 85.75 393 GLY A C 1
ATOM 3018 O O . GLY A 1 393 ? 10.685 -11.874 -1.400 1.00 85.75 393 GLY A O 1
ATOM 3019 N N . ASN A 1 394 ? 10.196 -13.729 -2.577 1.00 88.44 394 ASN A N 1
ATOM 3020 C CA . ASN A 1 394 ? 11.389 -13.702 -3.434 1.00 88.44 394 ASN A CA 1
ATOM 3021 C C . ASN A 1 394 ? 11.156 -13.002 -4.789 1.00 88.44 394 ASN A C 1
ATOM 3023 O O . ASN A 1 394 ? 12.076 -12.892 -5.607 1.00 88.44 394 ASN A O 1
ATOM 3027 N N . ASP A 1 395 ? 9.933 -12.533 -5.022 1.00 92.88 395 ASP A N 1
ATOM 3028 C CA . ASP A 1 395 ? 9.519 -11.930 -6.278 1.00 92.88 395 ASP A CA 1
ATOM 3029 C C . ASP A 1 395 ? 9.585 -10.409 -6.205 1.00 92.88 395 ASP A C 1
ATOM 3031 O O . ASP A 1 395 ? 9.316 -9.798 -5.169 1.00 92.88 395 ASP A O 1
ATOM 3035 N N . LEU A 1 396 ? 9.896 -9.811 -7.348 1.00 94.69 396 LEU A N 1
ATOM 3036 C CA . LEU A 1 396 ? 9.862 -8.376 -7.580 1.00 94.69 396 LEU A CA 1
ATOM 3037 C C . LEU A 1 396 ? 8.740 -8.071 -8.566 1.00 94.69 396 LEU A C 1
ATOM 3039 O O . LEU A 1 396 ? 8.594 -8.774 -9.567 1.00 94.69 396 LEU A O 1
ATOM 3043 N N . ASN A 1 397 ? 8.031 -6.968 -8.366 1.00 96.62 397 ASN A N 1
ATOM 3044 C CA . ASN A 1 397 ? 7.279 -6.339 -9.440 1.00 96.62 397 ASN A CA 1
ATOM 3045 C C . ASN A 1 397 ? 7.717 -4.883 -9.622 1.00 96.62 397 ASN A C 1
ATOM 3047 O O . ASN A 1 397 ? 8.157 -4.234 -8.674 1.00 96.62 397 ASN A O 1
ATOM 3051 N N . PHE A 1 398 ? 7.612 -4.362 -10.841 1.00 97.38 398 PHE A N 1
ATOM 3052 C CA . PHE A 1 398 ? 7.747 -2.934 -11.094 1.00 97.38 398 PHE A CA 1
ATOM 3053 C C . PHE A 1 398 ? 6.826 -2.472 -12.220 1.00 97.38 398 PHE A C 1
ATOM 3055 O O . PHE A 1 398 ? 6.599 -3.184 -13.201 1.00 97.38 398 PHE A O 1
ATOM 3062 N N . SER A 1 399 ? 6.314 -1.253 -12.090 1.00 97.69 399 SER A N 1
ATOM 3063 C CA . SER A 1 399 ? 5.477 -0.630 -13.113 1.00 97.69 399 SER A CA 1
ATOM 3064 C C . SER A 1 399 ? 6.301 0.124 -14.159 1.00 97.69 399 SER A C 1
ATOM 3066 O O . SER A 1 399 ? 7.416 0.561 -13.891 1.00 97.69 399 SER A O 1
ATOM 3068 N N . ILE A 1 400 ? 5.762 0.316 -15.359 1.00 98.00 400 ILE A N 1
ATOM 3069 C CA . ILE A 1 400 ? 6.255 1.300 -16.331 1.00 98.00 400 ILE A CA 1
ATOM 3070 C C . ILE A 1 400 ? 5.054 2.132 -16.760 1.00 98.00 400 ILE A C 1
ATOM 3072 O O . ILE A 1 400 ? 4.191 1.649 -17.496 1.00 98.00 400 ILE A O 1
ATOM 3076 N N . ILE A 1 401 ? 4.991 3.366 -16.265 1.00 97.44 401 ILE A N 1
ATOM 3077 C CA . ILE A 1 401 ? 3.864 4.278 -16.460 1.00 97.44 401 ILE A CA 1
ATOM 3078 C C . ILE A 1 401 ? 4.370 5.479 -17.269 1.00 97.44 401 ILE A C 1
ATOM 3080 O O . ILE A 1 401 ? 5.169 6.262 -16.754 1.00 97.44 401 ILE A O 1
ATOM 3084 N N . PRO A 1 402 ? 3.986 5.620 -18.547 1.00 96.31 402 PRO A N 1
ATOM 3085 C CA . PRO A 1 402 ? 4.477 6.704 -19.389 1.00 96.31 402 PRO A CA 1
ATOM 3086 C C . PRO A 1 402 ? 3.954 8.072 -18.932 1.00 96.31 402 PRO A C 1
ATOM 3088 O O . PRO A 1 402 ? 2.777 8.221 -18.610 1.00 96.31 402 PRO A O 1
ATOM 3091 N N . HIS A 1 403 ? 4.806 9.099 -19.000 1.00 93.94 403 HIS A N 1
ATOM 3092 C CA . HIS A 1 403 ? 4.418 10.497 -18.758 1.00 93.94 403 HIS A CA 1
ATOM 3093 C C . HIS A 1 403 ? 3.406 10.992 -19.806 1.00 93.94 403 HIS A C 1
ATOM 3095 O O . HIS A 1 403 ? 2.522 11.791 -19.499 1.00 93.94 403 HIS A O 1
ATOM 3101 N N . PHE A 1 404 ? 3.504 10.473 -21.039 1.00 93.81 404 PHE A N 1
ATOM 3102 C CA . PHE A 1 404 ? 2.513 10.649 -22.101 1.00 93.81 404 PHE A CA 1
ATOM 3103 C C . PHE A 1 404 ? 1.817 9.312 -22.396 1.00 93.81 404 PHE A C 1
ATOM 3105 O O . PHE A 1 404 ? 2.414 8.451 -23.043 1.00 93.81 404 PHE A O 1
ATOM 3112 N N . PRO A 1 405 ? 0.553 9.105 -21.983 1.00 94.31 405 PRO A N 1
ATOM 3113 C CA . PRO A 1 405 ? -0.080 7.788 -22.035 1.00 94.31 405 PRO A CA 1
ATOM 3114 C C . PRO A 1 405 ? -0.062 7.064 -23.395 1.00 94.31 405 PRO A C 1
ATOM 3116 O O . PRO A 1 405 ? 0.077 5.844 -23.405 1.00 94.31 405 PRO A O 1
ATOM 3119 N N . PRO A 1 406 ? -0.188 7.737 -24.559 1.00 94.88 406 PRO A N 1
ATOM 3120 C CA . PRO A 1 406 ? -0.042 7.075 -25.859 1.00 94.88 406 PRO A CA 1
ATOM 3121 C C . PRO A 1 406 ? 1.339 6.457 -26.142 1.00 94.88 406 PRO A C 1
ATOM 3123 O O . PRO A 1 406 ? 1.421 5.562 -26.980 1.00 94.88 406 PRO A O 1
ATOM 3126 N N . ASP A 1 407 ? 2.410 6.864 -25.447 1.00 95.44 407 ASP A N 1
ATOM 3127 C CA . ASP A 1 407 ? 3.745 6.272 -25.630 1.00 95.44 407 ASP A CA 1
ATOM 3128 C C . ASP A 1 407 ? 3.818 4.805 -25.167 1.00 95.44 407 ASP A C 1
ATOM 3130 O O . ASP A 1 407 ? 4.777 4.110 -25.509 1.00 95.44 407 ASP A O 1
ATOM 3134 N N . ILE A 1 408 ? 2.798 4.292 -24.464 1.00 96.50 408 ILE A N 1
ATOM 3135 C CA . ILE A 1 408 ? 2.720 2.880 -24.066 1.00 96.50 408 ILE A CA 1
ATOM 3136 C C . ILE A 1 408 ? 2.866 1.924 -25.256 1.00 96.50 408 ILE A C 1
ATOM 3138 O O . ILE A 1 408 ? 3.571 0.920 -25.158 1.00 96.50 408 ILE A O 1
ATOM 3142 N N . GLU A 1 409 ? 2.288 2.271 -26.409 1.00 95.88 409 GLU A N 1
ATOM 3143 C CA . GLU A 1 409 ? 2.344 1.438 -27.614 1.00 95.88 409 GLU A CA 1
ATOM 3144 C C . GLU A 1 409 ? 3.770 1.328 -28.155 1.00 95.88 409 GLU A C 1
ATOM 3146 O O . GLU A 1 409 ? 4.180 0.274 -28.635 1.00 95.88 409 GLU A O 1
ATOM 3151 N N . ARG A 1 410 ? 4.568 2.387 -27.995 1.00 95.38 410 ARG A N 1
ATOM 3152 C CA . ARG A 1 410 ? 5.986 2.413 -28.372 1.00 95.38 410 ARG A CA 1
ATOM 3153 C C . ARG A 1 410 ? 6.830 1.657 -27.348 1.00 95.38 410 ARG A C 1
ATOM 3155 O O . ARG A 1 410 ? 7.717 0.901 -27.739 1.00 95.38 410 ARG A O 1
ATOM 3162 N N . ILE A 1 411 ? 6.534 1.802 -26.055 1.00 95.69 411 ILE A N 1
ATOM 3163 C CA . ILE A 1 411 ? 7.227 1.110 -24.952 1.00 95.69 411 ILE A CA 1
ATOM 3164 C C . ILE A 1 411 ? 7.070 -0.414 -25.053 1.00 95.69 411 ILE A C 1
ATOM 3166 O O . ILE A 1 411 ? 8.052 -1.151 -24.927 1.00 95.69 411 ILE A O 1
ATOM 3170 N N . LYS A 1 412 ? 5.857 -0.890 -25.359 1.00 95.62 412 LYS A N 1
ATOM 3171 C CA . LYS A 1 412 ? 5.534 -2.318 -25.529 1.00 95.62 412 LYS A CA 1
ATOM 3172 C C . LYS A 1 412 ? 6.396 -3.021 -26.580 1.00 95.62 412 LYS A C 1
ATOM 3174 O O . LYS A 1 412 ? 6.589 -4.228 -26.495 1.00 95.62 412 LYS A O 1
ATOM 3179 N N . THR A 1 413 ? 6.945 -2.285 -27.547 1.00 94.19 413 THR A N 1
ATOM 3180 C CA . THR A 1 413 ? 7.763 -2.874 -28.620 1.00 94.19 413 THR A CA 1
ATOM 3181 C C . THR A 1 413 ? 9.135 -3.369 -28.161 1.00 94.19 413 THR A C 1
ATOM 3183 O O . THR A 1 413 ? 9.705 -4.235 -28.821 1.00 94.19 413 THR A O 1
ATOM 3186 N N . PHE A 1 414 ? 9.677 -2.847 -27.052 1.00 92.81 414 PHE A N 1
ATOM 3187 C CA . PHE A 1 414 ? 11.033 -3.182 -26.599 1.00 92.81 414 PHE A CA 1
ATOM 3188 C C . PHE A 1 414 ? 11.112 -3.712 -25.163 1.00 92.81 414 PHE A C 1
ATOM 3190 O O . PHE A 1 414 ? 12.092 -4.384 -24.832 1.00 92.81 414 PHE A O 1
ATOM 3197 N N . ILE A 1 415 ? 10.108 -3.464 -24.312 1.00 95.88 415 ILE A N 1
ATOM 3198 C CA . ILE A 1 415 ? 10.030 -4.087 -22.983 1.00 95.88 415 ILE A CA 1
ATOM 3199 C C . ILE A 1 415 ? 9.593 -5.546 -23.153 1.00 95.88 415 ILE A C 1
ATOM 3201 O O . ILE A 1 415 ? 8.411 -5.873 -23.183 1.00 95.88 415 ILE A O 1
ATOM 3205 N N . THR A 1 416 ? 10.580 -6.427 -23.291 1.00 96.75 416 THR A N 1
ATOM 3206 C CA . THR A 1 416 ? 10.406 -7.876 -23.456 1.00 96.75 416 THR A CA 1
ATOM 3207 C C . THR A 1 416 ? 10.983 -8.632 -22.255 1.00 96.75 416 THR A C 1
ATOM 3209 O O . THR A 1 416 ? 11.821 -8.077 -21.536 1.00 96.75 416 THR A O 1
ATOM 3212 N N . PRO A 1 417 ? 10.604 -9.907 -22.031 1.00 97.00 417 PRO A N 1
ATOM 3213 C CA . PRO A 1 417 ? 11.208 -10.733 -20.984 1.00 97.00 417 PRO A CA 1
ATOM 3214 C C . PRO A 1 417 ? 12.742 -10.750 -21.024 1.00 97.00 417 PRO A C 1
ATOM 3216 O O . PRO A 1 417 ? 13.385 -10.617 -19.983 1.00 97.00 417 PRO A O 1
ATOM 3219 N N . ASP A 1 418 ? 13.332 -10.839 -22.218 1.00 95.06 418 ASP A N 1
ATOM 3220 C CA . ASP A 1 418 ? 14.788 -10.848 -22.394 1.00 95.06 418 ASP A CA 1
ATOM 3221 C C . ASP A 1 418 ? 15.420 -9.495 -22.066 1.00 95.06 418 ASP A C 1
ATOM 3223 O O . ASP A 1 418 ? 16.448 -9.443 -21.388 1.00 95.06 418 ASP A O 1
ATOM 3227 N N . TRP A 1 419 ? 14.779 -8.392 -22.469 1.00 95.88 419 TRP A N 1
ATOM 3228 C CA . TRP A 1 419 ? 15.231 -7.048 -22.106 1.00 95.88 419 TRP A CA 1
ATOM 3229 C C . TRP A 1 419 ? 15.241 -6.854 -20.585 1.00 95.88 419 TRP A C 1
ATOM 3231 O O . TRP A 1 419 ? 16.227 -6.371 -20.026 1.00 95.88 419 TRP A O 1
ATOM 3241 N N . VAL A 1 420 ? 14.180 -7.292 -19.898 1.00 96.50 420 VAL A N 1
ATOM 3242 C CA . VAL A 1 420 ? 14.071 -7.208 -18.432 1.00 96.50 420 VAL A CA 1
ATOM 3243 C C . VAL A 1 420 ? 15.153 -8.052 -17.760 1.00 96.50 420 VAL A C 1
ATOM 3245 O O . VAL A 1 420 ? 15.863 -7.558 -16.883 1.00 96.50 420 VAL A O 1
ATOM 3248 N N . LYS A 1 421 ? 15.341 -9.304 -18.200 1.00 94.44 421 LYS A N 1
ATOM 3249 C CA . LYS A 1 421 ? 16.414 -10.180 -17.701 1.00 94.44 421 LYS A CA 1
ATOM 3250 C C . LYS A 1 421 ? 17.788 -9.539 -17.873 1.00 94.44 421 LYS A C 1
ATOM 3252 O O . LYS A 1 421 ? 18.598 -9.575 -16.950 1.00 94.44 421 LYS A O 1
ATOM 3257 N N . GLN A 1 422 ? 18.050 -8.922 -19.024 1.00 92.88 422 GLN A N 1
ATOM 3258 C CA . GLN A 1 422 ? 19.314 -8.242 -19.287 1.00 92.88 422 GLN A CA 1
ATOM 3259 C C . GLN A 1 422 ? 19.515 -7.041 -18.357 1.00 92.88 422 GLN A C 1
ATOM 3261 O O . GLN A 1 422 ? 20.581 -6.931 -17.743 1.00 92.88 422 GLN A O 1
ATOM 3266 N N . ALA A 1 423 ? 18.497 -6.187 -18.214 1.00 93.44 423 ALA A N 1
ATOM 3267 C CA . ALA A 1 423 ? 18.531 -5.002 -17.360 1.00 93.44 423 ALA A CA 1
ATOM 3268 C C . ALA A 1 423 ? 18.775 -5.352 -15.881 1.00 93.44 423 ALA A C 1
ATOM 3270 O O . ALA A 1 423 ? 19.509 -4.645 -15.193 1.00 93.44 423 ALA A O 1
ATOM 3271 N N . LEU A 1 424 ? 18.210 -6.468 -15.408 1.00 91.94 424 LEU A N 1
ATOM 3272 C CA . LEU A 1 424 ? 18.343 -6.933 -14.024 1.00 91.94 424 LEU A CA 1
ATOM 3273 C C . LEU A 1 424 ? 19.540 -7.859 -13.788 1.00 91.94 424 LEU A C 1
ATOM 3275 O O . LEU A 1 424 ? 19.921 -8.079 -12.641 1.00 91.94 424 LEU A O 1
ATOM 3279 N N . SER A 1 425 ? 20.174 -8.374 -14.844 1.00 89.12 425 SER A N 1
ATOM 3280 C CA . SER A 1 425 ? 21.305 -9.300 -14.723 1.00 89.12 425 SER A CA 1
ATOM 3281 C C . SER A 1 425 ? 22.445 -8.816 -13.812 1.00 89.12 425 SER A C 1
ATOM 3283 O O . SER A 1 425 ? 22.998 -9.658 -13.101 1.00 89.12 425 SER A O 1
ATOM 3285 N N . PRO A 1 426 ? 22.794 -7.510 -13.722 1.00 86.81 426 PRO A N 1
ATOM 3286 C CA . PRO A 1 426 ? 23.834 -7.060 -12.798 1.00 86.81 426 PRO A CA 1
ATOM 3287 C C . PRO A 1 426 ? 23.518 -7.329 -11.321 1.00 86.81 426 PRO A C 1
ATOM 3289 O O . PRO A 1 426 ? 24.450 -7.484 -10.535 1.00 86.81 426 PRO A O 1
ATOM 3292 N N . LEU A 1 427 ? 22.237 -7.442 -10.943 1.00 83.38 427 LEU A N 1
ATOM 3293 C CA . LEU A 1 427 ? 21.818 -7.764 -9.572 1.00 83.38 427 LEU A CA 1
ATOM 3294 C C . LEU A 1 427 ? 22.281 -9.156 -9.128 1.00 83.38 427 LEU A C 1
ATOM 3296 O O . LEU A 1 427 ? 22.386 -9.422 -7.934 1.00 83.38 427 LEU A O 1
ATOM 3300 N N . LEU A 1 428 ? 22.553 -10.042 -10.087 1.00 83.38 428 LEU A N 1
ATOM 3301 C CA . LEU A 1 428 ? 22.954 -11.426 -9.856 1.00 83.38 428 LEU A CA 1
ATOM 3302 C C . LEU A 1 428 ? 24.474 -11.626 -9.963 1.00 83.38 428 LEU A C 1
ATOM 3304 O O . LEU A 1 428 ? 24.949 -12.758 -9.981 1.00 83.38 428 LEU A O 1
ATOM 3308 N N . ASN A 1 429 ? 25.254 -10.545 -10.041 1.00 83.31 429 ASN A N 1
ATOM 3309 C CA . ASN A 1 429 ? 26.710 -10.632 -10.003 1.00 83.31 429 ASN A CA 1
ATOM 3310 C C . ASN A 1 429 ? 27.202 -10.983 -8.591 1.00 83.31 429 ASN A C 1
ATOM 3312 O O . ASN A 1 429 ? 26.885 -10.296 -7.623 1.00 83.31 429 ASN A O 1
ATOM 3316 N N . HIS A 1 430 ? 28.057 -12.002 -8.479 1.00 77.50 430 HIS A N 1
ATOM 3317 C CA . HIS A 1 430 ? 28.697 -12.373 -7.208 1.00 77.50 430 HIS A CA 1
ATOM 3318 C C . HIS A 1 430 ? 29.876 -11.461 -6.819 1.00 77.50 430 HIS A C 1
ATOM 3320 O O . HIS A 1 430 ? 30.320 -11.476 -5.674 1.00 77.50 430 HIS A O 1
ATOM 3326 N N . THR A 1 431 ? 30.390 -10.672 -7.765 1.00 79.94 431 THR A N 1
ATOM 3327 C CA . THR A 1 431 ? 31.514 -9.741 -7.595 1.00 79.94 431 THR A CA 1
ATOM 3328 C C . THR A 1 431 ? 31.241 -8.454 -8.370 1.00 79.94 431 THR A C 1
ATOM 3330 O O . THR A 1 431 ? 30.579 -8.479 -9.407 1.00 79.94 431 THR A O 1
ATOM 3333 N N . SER A 1 432 ? 31.777 -7.325 -7.900 1.00 81.88 432 SER A N 1
ATOM 3334 C CA . SER A 1 432 ? 31.687 -6.034 -8.597 1.00 81.88 432 SER A CA 1
ATOM 3335 C C . SER A 1 432 ? 32.398 -6.029 -9.956 1.00 81.88 432 SER A C 1
ATOM 3337 O O . SER A 1 432 ? 32.095 -5.190 -10.799 1.00 81.88 432 SER A O 1
ATOM 3339 N N . PHE A 1 433 ? 33.327 -6.966 -10.175 1.00 87.62 433 PHE A N 1
ATOM 3340 C CA . PHE A 1 433 ? 34.110 -7.094 -11.405 1.00 87.62 433 PHE A CA 1
ATOM 3341 C C . PHE A 1 433 ? 34.059 -8.544 -11.908 1.00 87.62 433 PHE A C 1
ATOM 3343 O O . PHE A 1 433 ? 35.026 -9.287 -11.730 1.00 87.62 433 PHE A O 1
ATOM 3350 N N . PRO A 1 434 ? 32.919 -8.989 -12.465 1.00 88.88 434 PRO A N 1
ATOM 3351 C CA . PRO A 1 434 ? 32.775 -10.361 -12.935 1.00 88.88 434 PRO A CA 1
ATOM 3352 C C . PRO A 1 434 ? 33.661 -10.605 -14.161 1.00 88.88 434 PRO A C 1
ATOM 3354 O O . PRO A 1 434 ? 33.715 -9.787 -15.082 1.00 88.88 434 PRO A O 1
ATOM 3357 N N . SER A 1 435 ? 34.354 -11.741 -14.178 1.00 92.69 435 SER A N 1
ATOM 3358 C CA . SER A 1 435 ? 35.062 -12.226 -15.362 1.00 92.69 435 SER A CA 1
ATOM 3359 C C . SER A 1 435 ? 34.063 -12.640 -16.458 1.00 92.69 435 SER A C 1
ATOM 3361 O O . SER A 1 435 ? 32.886 -12.868 -16.167 1.00 92.69 435 SER A O 1
ATOM 3363 N N . PRO A 1 436 ? 34.492 -12.790 -17.726 1.00 93.31 436 PRO A N 1
ATOM 3364 C CA . PRO A 1 436 ? 33.617 -13.293 -18.788 1.00 93.31 436 PRO A CA 1
ATOM 3365 C C . PRO A 1 436 ? 32.938 -14.628 -18.441 1.00 93.31 436 PRO A C 1
ATOM 3367 O O . PRO A 1 436 ? 31.757 -14.806 -18.729 1.00 93.31 436 PRO A O 1
ATOM 3370 N N . THR A 1 437 ? 33.652 -15.523 -17.750 1.00 93.12 437 THR A N 1
ATOM 3371 C CA . THR A 1 437 ? 33.116 -16.804 -17.273 1.00 93.12 437 THR A CA 1
ATOM 3372 C C . THR A 1 437 ? 32.022 -16.611 -16.222 1.00 93.12 437 THR A C 1
ATOM 3374 O O . THR A 1 437 ? 30.989 -17.275 -16.289 1.00 93.12 437 THR A O 1
ATOM 3377 N N . ASP A 1 438 ? 32.208 -15.677 -15.281 1.00 90.69 438 ASP A N 1
ATOM 3378 C CA . ASP A 1 438 ? 31.193 -15.362 -14.264 1.00 90.69 438 ASP A CA 1
ATOM 3379 C C . ASP A 1 438 ? 29.913 -14.822 -14.920 1.00 90.69 438 ASP A C 1
ATOM 3381 O O . ASP A 1 438 ? 28.802 -15.200 -14.547 1.00 90.69 438 ASP A O 1
ATOM 3385 N N . ILE A 1 439 ? 30.065 -13.963 -15.936 1.00 90.69 439 ILE A N 1
ATOM 3386 C CA . ILE A 1 439 ? 28.945 -13.404 -16.704 1.00 90.69 439 ILE A CA 1
ATOM 3387 C C . ILE A 1 439 ? 28.189 -14.512 -17.445 1.00 90.69 439 ILE A C 1
ATOM 3389 O O . ILE A 1 439 ? 26.957 -14.524 -17.428 1.00 90.69 439 ILE A O 1
ATOM 3393 N N . GLU A 1 440 ? 28.900 -15.444 -18.082 1.00 91.50 440 GLU A N 1
ATOM 3394 C CA . GLU A 1 440 ? 28.294 -16.557 -18.817 1.00 91.50 440 GLU A CA 1
ATOM 3395 C C . GLU A 1 440 ? 27.509 -17.493 -17.885 1.00 91.50 440 GLU A C 1
ATOM 3397 O O . GLU A 1 440 ? 26.341 -17.790 -18.149 1.00 91.50 440 GLU A O 1
ATOM 3402 N N . GLN A 1 441 ? 28.103 -17.886 -16.753 1.00 90.62 441 GLN A N 1
ATOM 3403 C CA . GLN A 1 441 ? 27.445 -18.726 -15.746 1.00 90.62 441 GLN A CA 1
ATOM 3404 C C . GLN A 1 441 ? 26.190 -18.060 -15.177 1.00 90.62 441 GLN A C 1
ATOM 3406 O O . GLN A 1 441 ? 25.128 -18.682 -15.107 1.00 90.62 441 GLN A O 1
ATOM 3411 N N . ARG A 1 442 ? 26.287 -16.774 -14.831 1.00 91.50 442 ARG A N 1
ATOM 3412 C CA . ARG A 1 442 ? 25.155 -15.973 -14.363 1.00 91.50 442 ARG A CA 1
ATOM 3413 C C . ARG A 1 442 ? 24.041 -15.906 -15.406 1.00 91.50 442 ARG A C 1
ATOM 3415 O O . ARG A 1 442 ? 22.881 -16.123 -15.073 1.00 91.50 442 ARG A O 1
ATOM 3422 N N . ASN A 1 443 ? 24.369 -15.610 -16.665 1.00 91.00 443 ASN A N 1
ATOM 3423 C CA . ASN A 1 443 ? 23.373 -15.510 -17.737 1.00 91.00 443 ASN A CA 1
ATOM 3424 C C . ASN A 1 443 ? 22.659 -16.842 -17.975 1.00 91.00 443 ASN A C 1
ATOM 3426 O O . ASN A 1 443 ? 21.443 -16.855 -18.164 1.00 91.00 443 ASN A O 1
ATOM 3430 N N . LYS A 1 444 ? 23.394 -17.957 -17.910 1.00 91.19 444 LYS A N 1
ATOM 3431 C CA . LYS A 1 444 ? 22.809 -19.297 -17.970 1.00 91.19 444 LYS A CA 1
ATOM 3432 C C . LYS A 1 444 ? 21.829 -19.525 -16.816 1.00 91.19 444 LYS A C 1
ATOM 3434 O O . LYS A 1 444 ? 20.692 -19.917 -17.057 1.00 91.19 444 LYS A O 1
ATOM 3439 N N . TRP A 1 445 ? 22.232 -19.199 -15.587 1.00 90.94 445 TRP A N 1
ATOM 3440 C CA . TRP A 1 445 ? 21.359 -19.326 -14.419 1.00 90.94 445 TRP A CA 1
ATOM 3441 C C . TRP A 1 445 ? 20.083 -18.481 -14.557 1.00 90.94 445 TRP A C 1
ATOM 3443 O O . TRP A 1 445 ? 18.992 -18.975 -14.283 1.00 90.94 445 TRP A O 1
ATOM 3453 N N . ILE A 1 446 ? 20.193 -17.242 -15.048 1.00 89.19 446 ILE A N 1
ATOM 3454 C CA . ILE A 1 446 ? 19.046 -16.355 -15.313 1.00 89.19 446 ILE A CA 1
ATOM 3455 C C . ILE A 1 446 ? 18.086 -16.963 -16.333 1.00 89.19 446 ILE A C 1
ATOM 3457 O O . ILE A 1 446 ? 16.869 -16.906 -16.154 1.00 89.19 446 ILE A O 1
ATOM 3461 N N . ALA A 1 447 ? 18.619 -17.515 -17.422 1.00 88.62 447 ALA A N 1
ATOM 3462 C CA . ALA A 1 447 ? 17.803 -18.122 -18.463 1.00 88.62 447 ALA A CA 1
ATOM 3463 C C . ALA A 1 447 ? 16.982 -19.302 -17.916 1.00 88.62 447 ALA A C 1
ATOM 3465 O O . ALA A 1 447 ? 15.814 -19.433 -18.274 1.00 88.62 447 ALA A O 1
ATOM 3466 N N . GLU A 1 448 ? 17.577 -20.098 -17.024 1.00 91.06 448 GLU A N 1
ATOM 3467 C CA . GLU A 1 448 ? 16.984 -21.310 -16.452 1.00 91.06 448 GLU A CA 1
ATOM 3468 C C . GLU A 1 448 ? 16.028 -21.041 -15.274 1.00 91.06 448 GLU A C 1
ATOM 3470 O O . GLU A 1 448 ? 15.041 -21.758 -15.133 1.00 91.06 448 GLU A O 1
ATOM 3475 N N . ASN A 1 449 ? 16.295 -20.028 -14.439 1.00 90.19 449 ASN A N 1
ATOM 3476 C CA . ASN A 1 449 ? 15.621 -19.870 -13.139 1.00 90.19 449 ASN A CA 1
ATOM 3477 C C . ASN A 1 449 ? 14.745 -18.615 -13.023 1.00 90.19 449 ASN A C 1
ATOM 3479 O O . ASN A 1 449 ? 13.833 -18.589 -12.204 1.00 90.19 449 ASN A O 1
ATOM 3483 N N . VAL A 1 450 ? 14.982 -17.572 -13.826 1.00 91.69 450 VAL A N 1
ATOM 3484 C CA . VAL A 1 450 ? 14.220 -16.318 -13.718 1.00 91.69 450 VAL A CA 1
ATOM 3485 C C . VAL A 1 450 ? 13.055 -16.329 -14.704 1.00 91.69 450 VAL A C 1
ATOM 3487 O O . VAL A 1 450 ? 13.251 -16.388 -15.924 1.00 91.69 450 VAL A O 1
ATOM 3490 N N . LYS A 1 451 ? 11.829 -16.203 -14.189 1.00 96.06 451 LYS A N 1
ATOM 3491 C CA . LYS A 1 451 ? 10.615 -16.013 -14.996 1.00 96.06 451 LYS A CA 1
ATOM 3492 C C . LYS A 1 451 ? 10.227 -14.536 -15.000 1.00 96.06 451 LYS A C 1
ATOM 3494 O O . LYS A 1 451 ? 10.129 -13.927 -13.941 1.00 96.06 451 LYS A O 1
ATOM 3499 N N . VAL A 1 452 ? 9.987 -13.977 -16.186 1.00 97.75 452 VAL A N 1
ATOM 3500 C CA . VAL A 1 452 ? 9.465 -12.613 -16.346 1.00 97.75 452 VAL A CA 1
ATOM 3501 C C . VAL A 1 452 ? 8.070 -12.688 -16.950 1.00 97.75 452 VAL A C 1
ATOM 3503 O O . VAL A 1 452 ? 7.875 -13.333 -17.979 1.00 97.75 452 VAL A O 1
ATOM 3506 N N . GLU A 1 453 ? 7.119 -12.021 -16.311 1.00 98.12 453 GLU A N 1
ATOM 3507 C CA . GLU A 1 453 ? 5.725 -11.908 -16.729 1.00 98.12 453 GLU A CA 1
ATOM 3508 C C . GLU A 1 453 ? 5.418 -10.419 -16.927 1.00 98.12 453 GLU A C 1
ATOM 3510 O O . GLU A 1 453 ? 5.754 -9.599 -16.075 1.00 98.12 453 GLU A O 1
ATOM 3515 N N . ILE A 1 454 ? 4.838 -10.049 -18.068 1.00 98.50 454 ILE A N 1
ATOM 3516 C CA . ILE A 1 454 ? 4.557 -8.650 -18.414 1.00 98.50 454 ILE A CA 1
ATOM 3517 C C . ILE A 1 454 ? 3.059 -8.528 -18.649 1.00 98.50 454 ILE A C 1
ATOM 3519 O O . ILE A 1 454 ? 2.521 -9.156 -19.560 1.00 98.50 454 ILE A O 1
ATOM 3523 N N . TYR A 1 455 ? 2.406 -7.714 -17.830 1.00 98.44 455 TYR A N 1
ATOM 3524 C CA . TYR A 1 455 ? 0.969 -7.498 -17.861 1.00 98.44 455 TYR A CA 1
ATOM 3525 C C . TYR A 1 455 ? 0.660 -6.071 -18.293 1.00 98.44 455 TYR A C 1
ATOM 3527 O O . TYR A 1 455 ? 1.266 -5.118 -17.806 1.00 98.44 455 TYR A O 1
ATOM 3535 N N . GLU A 1 456 ? -0.308 -5.917 -19.189 1.00 98.06 456 GLU A N 1
ATOM 3536 C CA . GLU A 1 456 ? -0.826 -4.608 -19.573 1.00 98.06 456 GLU A CA 1
ATOM 3537 C C . GLU A 1 456 ? -1.982 -4.204 -18.658 1.00 98.06 456 GLU A C 1
ATOM 3539 O O . GLU A 1 456 ? -2.929 -4.966 -18.453 1.00 98.06 456 GLU A O 1
ATOM 3544 N N . VAL A 1 457 ? -1.923 -2.975 -18.149 1.00 98.38 457 VAL A N 1
ATOM 3545 C CA . VAL A 1 457 ? -2.984 -2.366 -17.343 1.00 98.38 457 VAL A CA 1
ATOM 3546 C C . VAL A 1 457 ? -3.601 -1.255 -18.181 1.00 98.38 457 VAL A C 1
ATOM 3548 O O . VAL A 1 457 ? -3.186 -0.094 -18.150 1.00 98.38 457 VAL A O 1
ATOM 3551 N N . ARG A 1 458 ? -4.560 -1.660 -19.017 1.00 97.94 458 ARG A N 1
ATOM 3552 C CA . ARG A 1 458 ? -5.178 -0.857 -20.081 1.00 97.94 458 ARG A CA 1
ATOM 3553 C C . ARG A 1 458 ? -5.762 0.455 -19.568 1.00 97.94 458 ARG A C 1
ATOM 3555 O O . ARG A 1 458 ? -5.576 1.488 -20.209 1.00 97.94 458 ARG A O 1
ATOM 3562 N N . GLY A 1 459 ? -6.433 0.428 -18.417 1.00 97.75 459 GLY A N 1
ATOM 3563 C CA . GLY A 1 459 ? -7.136 1.593 -17.877 1.00 97.75 459 GLY A CA 1
ATOM 3564 C C . GLY A 1 459 ? -6.214 2.768 -17.516 1.00 97.75 459 GLY A C 1
ATOM 3565 O O . GLY A 1 459 ? -6.591 3.924 -17.708 1.00 97.75 459 GLY A O 1
ATOM 3566 N N . ILE A 1 460 ? -4.967 2.487 -17.118 1.00 97.69 460 ILE A N 1
ATOM 3567 C CA . ILE A 1 460 ? -3.929 3.502 -16.850 1.00 97.69 460 ILE A CA 1
ATOM 3568 C C . ILE A 1 460 ? -2.799 3.522 -17.891 1.00 97.69 460 ILE A C 1
ATOM 3570 O O . ILE A 1 460 ? -1.825 4.250 -17.714 1.00 97.69 460 ILE A O 1
ATOM 3574 N N . ARG A 1 461 ? -2.930 2.760 -18.987 1.00 97.81 461 ARG A N 1
ATOM 3575 C CA . ARG A 1 461 ? -1.962 2.689 -20.098 1.00 97.81 461 ARG A CA 1
ATOM 3576 C C . ARG A 1 461 ? -0.528 2.436 -19.628 1.00 97.81 461 ARG A C 1
ATOM 3578 O O . ARG A 1 461 ? 0.395 3.169 -19.981 1.00 97.81 461 ARG A O 1
ATOM 3585 N N . SER A 1 462 ? -0.346 1.392 -18.829 1.00 98.31 462 SER A N 1
ATOM 3586 C CA . SER A 1 462 ? 0.948 1.040 -18.244 1.00 98.31 462 SER A CA 1
ATOM 3587 C C . SER A 1 462 ? 1.255 -0.452 -18.369 1.00 98.31 462 SER A C 1
ATOM 3589 O O . SER A 1 462 ? 0.401 -1.261 -18.747 1.00 98.31 462 SER A O 1
ATOM 3591 N N . LEU A 1 463 ? 2.499 -0.810 -18.047 1.00 98.56 463 LEU A N 1
ATOM 3592 C CA . LEU A 1 463 ? 2.920 -2.196 -17.858 1.00 98.56 463 LEU A CA 1
ATOM 3593 C C . LEU A 1 463 ? 3.162 -2.472 -16.375 1.00 98.56 463 LEU A C 1
ATOM 3595 O O . LEU A 1 463 ? 3.758 -1.646 -15.687 1.00 98.56 463 LEU A O 1
ATOM 3599 N N . ASN A 1 464 ? 2.769 -3.656 -15.913 1.00 98.50 464 ASN A N 1
ATOM 3600 C CA . ASN A 1 464 ? 3.251 -4.250 -14.673 1.00 98.50 464 ASN A CA 1
ATOM 3601 C C . ASN A 1 464 ? 4.146 -5.442 -15.019 1.00 98.50 464 ASN A C 1
ATOM 3603 O O . ASN A 1 464 ? 3.700 -6.394 -15.661 1.00 98.50 464 ASN A O 1
ATOM 3607 N N . VAL A 1 465 ? 5.413 -5.377 -14.626 1.00 98.44 465 VAL A N 1
ATOM 3608 C CA . VAL A 1 465 ? 6.397 -6.427 -14.886 1.00 98.44 465 VAL A CA 1
ATOM 3609 C C . VAL A 1 465 ? 6.662 -7.171 -13.590 1.00 98.44 465 VAL A C 1
ATOM 3611 O O . VAL A 1 465 ? 7.096 -6.567 -12.615 1.00 98.44 465 VAL A O 1
ATOM 3614 N N . VAL A 1 466 ? 6.443 -8.482 -13.590 1.00 97.94 466 VAL A N 1
ATOM 3615 C CA . VAL A 1 466 ? 6.742 -9.372 -12.466 1.00 97.94 466 VAL A CA 1
ATOM 3616 C C . VAL A 1 466 ? 7.953 -10.217 -12.816 1.00 97.94 466 VAL A C 1
ATOM 3618 O O . VAL A 1 466 ? 8.012 -10.838 -13.878 1.00 97.94 466 VAL A O 1
ATOM 3621 N N . VAL A 1 467 ? 8.923 -10.252 -11.913 1.00 96.56 467 VAL A N 1
ATOM 3622 C CA . VAL A 1 467 ? 10.151 -11.027 -12.047 1.00 96.56 467 VAL A CA 1
ATOM 3623 C C . VAL A 1 467 ? 10.233 -11.980 -10.867 1.00 96.56 467 VAL A C 1
ATOM 3625 O O . VAL A 1 467 ? 10.441 -11.564 -9.726 1.00 96.56 467 VAL A O 1
ATOM 3628 N N . ARG A 1 468 ? 10.039 -13.266 -11.156 1.00 94.50 468 ARG A N 1
ATOM 3629 C CA . ARG A 1 468 ? 10.045 -14.323 -10.148 1.00 94.50 468 ARG A CA 1
ATOM 3630 C C . ARG A 1 468 ? 11.464 -14.672 -9.733 1.00 94.50 468 ARG A C 1
ATOM 3632 O O . ARG A 1 468 ? 12.369 -14.693 -10.571 1.00 94.50 468 ARG A O 1
ATOM 3639 N N . ASP A 1 469 ? 11.620 -14.959 -8.449 1.00 87.62 469 ASP A N 1
ATOM 3640 C CA . ASP A 1 469 ? 12.844 -15.494 -7.851 1.00 87.62 469 ASP A CA 1
ATOM 3641 C C . ASP A 1 469 ? 14.121 -14.651 -8.041 1.00 87.62 469 ASP A C 1
ATOM 3643 O O . ASP A 1 469 ? 15.236 -15.174 -8.127 1.00 87.62 469 ASP A O 1
ATOM 3647 N N . ILE A 1 470 ? 13.990 -13.323 -8.086 1.00 88.88 470 ILE A N 1
ATOM 3648 C CA . ILE A 1 470 ? 15.113 -12.415 -8.375 1.00 88.88 470 ILE A CA 1
ATOM 3649 C C . ILE A 1 470 ? 15.758 -11.803 -7.124 1.00 88.88 470 ILE A C 1
ATOM 3651 O O . ILE A 1 470 ? 16.905 -11.339 -7.180 1.00 88.88 470 ILE A O 1
ATOM 3655 N N . LEU A 1 471 ? 15.059 -11.815 -5.984 1.00 87.94 471 LEU A N 1
ATOM 3656 C CA . LEU A 1 471 ? 15.451 -11.081 -4.775 1.00 87.94 471 LEU A CA 1
ATOM 3657 C C . LEU A 1 471 ? 16.374 -11.852 -3.817 1.00 87.94 471 LEU A C 1
ATOM 3659 O O . LEU A 1 471 ? 16.582 -11.400 -2.693 1.00 87.94 471 LEU A O 1
ATOM 3663 N N . ASP A 1 472 ? 16.990 -12.962 -4.239 1.00 83.12 472 ASP A N 1
ATOM 3664 C CA . ASP A 1 472 ? 17.964 -13.724 -3.426 1.00 83.12 472 ASP A CA 1
ATOM 3665 C C . ASP A 1 472 ? 17.375 -14.249 -2.100 1.00 83.12 472 ASP A C 1
ATOM 3667 O O . ASP A 1 472 ? 17.953 -14.121 -1.022 1.00 83.12 472 ASP A O 1
ATOM 3671 N N . GLY A 1 473 ? 16.162 -14.797 -2.166 1.00 79.50 473 GLY A N 1
ATOM 3672 C CA . GLY A 1 473 ? 15.386 -15.261 -1.014 1.00 79.50 473 GLY A CA 1
ATOM 3673 C C . GLY A 1 473 ? 14.570 -14.162 -0.322 1.00 79.50 473 GLY A C 1
ATOM 3674 O O . GLY A 1 473 ? 14.013 -14.402 0.751 1.00 79.50 473 GLY A O 1
ATOM 3675 N N . GLY A 1 474 ? 14.499 -12.963 -0.907 1.00 83.81 474 GLY A N 1
ATOM 3676 C CA . GLY A 1 474 ? 13.708 -11.848 -0.392 1.00 83.81 474 GLY A CA 1
ATOM 3677 C C . GLY A 1 474 ? 14.288 -11.192 0.861 1.00 83.81 474 GLY A C 1
ATOM 3678 O O . GLY A 1 474 ? 15.362 -11.539 1.349 1.00 83.81 474 GLY A O 1
ATOM 3679 N N . VAL A 1 475 ? 13.547 -10.244 1.426 1.00 80.31 475 VAL A N 1
ATOM 3680 C CA . VAL A 1 475 ? 13.961 -9.353 2.531 1.00 80.31 475 VAL A CA 1
ATOM 3681 C C . VAL A 1 475 ? 14.641 -10.067 3.706 1.00 80.31 475 VAL A C 1
ATOM 3683 O O . VAL A 1 475 ? 15.643 -9.589 4.259 1.00 80.31 475 VAL A O 1
ATOM 3686 N N . ASN A 1 476 ? 14.091 -11.219 4.092 1.00 76.38 476 ASN A N 1
ATOM 3687 C CA . ASN A 1 476 ? 14.535 -11.975 5.259 1.00 76.38 476 ASN A CA 1
ATOM 3688 C C . ASN A 1 476 ? 15.881 -12.674 5.005 1.00 76.38 476 ASN A C 1
ATOM 3690 O O . ASN A 1 476 ? 16.771 -12.631 5.860 1.00 76.38 476 ASN A O 1
ATOM 3694 N N . CYS A 1 477 ? 16.084 -13.237 3.812 1.00 79.56 477 CYS A N 1
ATOM 3695 C CA . CYS A 1 477 ? 17.255 -14.058 3.492 1.00 79.56 477 CYS A CA 1
ATOM 3696 C C . CYS A 1 477 ? 18.344 -13.283 2.742 1.00 79.56 477 CYS A C 1
ATOM 3698 O O . CYS A 1 477 ? 19.519 -13.401 3.096 1.00 79.56 477 CYS A O 1
ATOM 3700 N N . SER A 1 478 ? 17.952 -12.426 1.800 1.00 81.31 478 SER A N 1
ATOM 3701 C CA . SER A 1 478 ? 18.830 -11.725 0.862 1.00 81.31 478 SER A CA 1
ATOM 3702 C C . SER A 1 478 ? 19.998 -11.037 1.544 1.00 81.31 478 SER A C 1
ATOM 3704 O O . SER A 1 478 ? 19.856 -10.423 2.607 1.00 81.31 478 SER A O 1
ATOM 3706 N N . ARG A 1 479 ? 21.180 -11.135 0.942 1.00 78.50 479 ARG A N 1
ATOM 3707 C CA . ARG A 1 479 ? 22.410 -10.514 1.459 1.00 78.50 479 ARG A CA 1
ATOM 3708 C C . ARG A 1 479 ? 22.769 -9.208 0.754 1.00 78.50 479 ARG A C 1
ATOM 3710 O O . ARG A 1 479 ? 23.826 -8.644 1.031 1.00 78.50 479 ARG A O 1
ATOM 3717 N N . ARG A 1 480 ? 21.928 -8.762 -0.176 1.00 78.19 480 ARG A N 1
ATOM 3718 C CA . ARG A 1 480 ? 22.180 -7.589 -1.017 1.00 78.19 480 ARG A CA 1
ATOM 3719 C C . ARG A 1 480 ? 21.922 -6.284 -0.265 1.00 78.19 480 ARG A C 1
ATOM 3721 O O . ARG A 1 480 ? 21.304 -6.279 0.798 1.00 78.19 480 ARG A O 1
ATOM 3728 N N . ILE A 1 481 ? 22.405 -5.189 -0.844 1.00 79.19 481 ILE A N 1
ATOM 3729 C CA . ILE A 1 481 ? 21.888 -3.844 -0.564 1.00 79.19 481 ILE A CA 1
ATOM 3730 C C . ILE A 1 481 ? 20.510 -3.751 -1.229 1.00 79.19 481 ILE A C 1
ATOM 3732 O O . ILE A 1 481 ? 20.341 -4.299 -2.317 1.00 79.19 481 ILE A O 1
ATOM 3736 N N . ASP A 1 482 ? 19.549 -3.085 -0.586 1.00 82.69 482 ASP A N 1
ATOM 3737 C CA . ASP A 1 482 ? 18.166 -2.970 -1.070 1.00 82.69 482 ASP A CA 1
ATOM 3738 C C . ASP A 1 482 ? 17.486 -4.335 -1.278 1.00 82.69 482 ASP A C 1
ATOM 3740 O O . ASP A 1 482 ? 17.104 -4.748 -2.370 1.00 82.69 482 ASP A O 1
ATOM 3744 N N . ARG A 1 483 ? 17.325 -5.071 -0.180 1.00 81.50 483 ARG A N 1
ATOM 3745 C CA . ARG A 1 483 ? 16.760 -6.436 -0.197 1.00 81.50 483 ARG A CA 1
ATOM 3746 C C . ARG A 1 483 ? 15.280 -6.504 -0.539 1.00 81.50 483 ARG A C 1
ATOM 3748 O O . ARG A 1 483 ? 14.792 -7.566 -0.904 1.00 81.50 483 ARG A O 1
ATOM 3755 N N . HIS A 1 484 ? 14.591 -5.385 -0.372 1.00 81.88 484 HIS A N 1
ATOM 3756 C CA . HIS A 1 484 ? 13.217 -5.200 -0.814 1.00 81.88 484 HIS A CA 1
ATOM 3757 C C . HIS A 1 484 ? 13.141 -4.898 -2.316 1.00 81.88 484 HIS A C 1
ATOM 3759 O O . HIS A 1 484 ? 12.060 -4.890 -2.887 1.00 81.88 484 HIS A O 1
ATOM 3765 N N . GLY A 1 485 ? 14.265 -4.580 -2.964 1.00 85.44 485 GLY A N 1
ATOM 3766 C CA . GLY A 1 485 ? 14.279 -4.164 -4.358 1.00 85.44 485 GLY A CA 1
ATOM 3767 C C . GLY A 1 485 ? 13.553 -2.841 -4.618 1.00 85.44 485 GLY A C 1
ATOM 3768 O O . GLY A 1 485 ? 13.119 -2.601 -5.745 1.00 85.44 485 GLY A O 1
ATOM 3769 N N . LYS A 1 486 ? 13.400 -1.968 -3.609 1.00 87.12 486 LYS A N 1
ATOM 3770 C CA . LYS A 1 486 ? 12.634 -0.715 -3.744 1.00 87.12 486 LYS A CA 1
ATOM 3771 C C . LYS A 1 486 ? 13.296 0.283 -4.696 1.00 87.12 486 LYS A C 1
ATOM 3773 O O . LYS A 1 486 ? 12.606 1.126 -5.257 1.00 87.12 486 LYS A O 1
ATOM 3778 N N . THR A 1 487 ? 14.607 0.182 -4.903 1.00 88.38 487 THR A N 1
ATOM 3779 C CA . THR A 1 487 ? 15.377 1.001 -5.852 1.00 88.38 487 THR A CA 1
ATOM 3780 C C . THR A 1 487 ? 15.499 0.354 -7.234 1.00 88.38 487 THR A C 1
ATOM 3782 O O . THR A 1 487 ? 16.069 0.950 -8.148 1.00 88.38 487 THR A O 1
ATOM 3785 N N . ILE A 1 488 ? 14.951 -0.851 -7.444 1.00 89.06 488 ILE A N 1
ATOM 3786 C CA . ILE A 1 488 ? 15.078 -1.541 -8.735 1.00 89.06 488 ILE A CA 1
ATOM 3787 C C . ILE A 1 488 ? 14.292 -0.817 -9.835 1.00 89.06 488 ILE A C 1
ATOM 3789 O O . ILE A 1 488 ? 14.741 -0.793 -10.982 1.00 89.06 488 ILE A O 1
ATOM 3793 N N . SER A 1 489 ? 13.190 -0.135 -9.507 1.00 91.06 489 SER A N 1
ATOM 3794 C CA . SER A 1 489 ? 12.523 0.761 -10.459 1.00 91.06 489 SER A CA 1
ATOM 3795 C C . SER A 1 489 ? 13.482 1.834 -10.991 1.00 91.06 489 SER A C 1
ATOM 3797 O O . SER A 1 489 ? 13.494 2.094 -12.189 1.00 91.06 489 SER A O 1
ATOM 3799 N N . ASP A 1 490 ? 14.369 2.389 -10.158 1.00 90.06 490 ASP A N 1
ATOM 3800 C CA . ASP A 1 490 ? 15.361 3.382 -10.592 1.00 90.06 490 ASP A CA 1
ATOM 3801 C C . ASP A 1 490 ? 16.436 2.780 -11.514 1.00 90.06 490 ASP A C 1
ATOM 3803 O O . ASP A 1 490 ? 16.890 3.438 -12.457 1.00 90.06 490 ASP A O 1
ATOM 3807 N N . LEU A 1 491 ? 16.827 1.519 -11.289 1.00 91.12 491 LEU A N 1
ATOM 3808 C CA . LEU A 1 491 ? 17.718 0.778 -12.191 1.00 91.12 491 LEU A CA 1
ATOM 3809 C C . LEU A 1 491 ? 17.083 0.612 -13.580 1.00 91.12 491 LEU A C 1
ATOM 3811 O O . LEU A 1 491 ? 17.757 0.813 -14.595 1.00 91.12 491 LEU A O 1
ATOM 3815 N N . ILE A 1 492 ? 15.793 0.268 -13.621 1.00 94.12 492 ILE A N 1
ATOM 3816 C CA . ILE A 1 492 ? 15.018 0.140 -14.860 1.00 94.12 492 ILE A CA 1
ATOM 3817 C C . ILE A 1 492 ? 14.869 1.499 -15.550 1.00 94.12 492 ILE A C 1
ATOM 3819 O O . ILE A 1 492 ? 15.158 1.619 -16.740 1.00 94.12 492 ILE A O 1
ATOM 3823 N N . LEU A 1 493 ? 14.502 2.547 -14.811 1.00 93.44 493 LEU A N 1
ATOM 3824 C CA . LEU A 1 493 ? 14.363 3.901 -15.353 1.00 93.44 493 LEU A CA 1
ATOM 3825 C C . LEU A 1 493 ? 15.696 4.469 -15.882 1.00 93.44 493 LEU A C 1
ATOM 3827 O O . LEU A 1 493 ? 15.698 5.285 -16.803 1.00 93.44 493 LEU A O 1
ATOM 3831 N N . SER A 1 494 ? 16.838 4.008 -15.368 1.00 92.25 494 SER A N 1
ATOM 3832 C CA . SER A 1 494 ? 18.169 4.414 -15.849 1.00 92.25 494 SER A CA 1
ATOM 3833 C C . SER A 1 494 ? 18.572 3.761 -17.182 1.00 92.25 494 SER A C 1
ATOM 3835 O O . SER A 1 494 ? 19.544 4.191 -17.815 1.00 92.25 494 SER A O 1
ATOM 3837 N N . GLN A 1 495 ? 17.846 2.735 -17.642 1.00 93.56 495 GLN A N 1
ATOM 3838 C CA . GLN A 1 495 ? 18.131 2.095 -18.924 1.00 93.56 495 GLN A CA 1
ATOM 3839 C C . GLN A 1 495 ? 17.874 3.064 -20.078 1.00 93.56 495 GLN A C 1
ATOM 3841 O O . GLN A 1 495 ? 16.863 3.762 -20.124 1.00 93.56 495 GLN A O 1
ATOM 3846 N N . HIS A 1 496 ? 18.799 3.099 -21.034 1.00 93.00 496 HIS A N 1
ATOM 3847 C CA . HIS A 1 496 ? 18.664 3.944 -22.213 1.00 93.00 496 HIS A CA 1
ATOM 3848 C C . HIS A 1 496 ? 17.944 3.201 -23.332 1.00 93.00 496 HIS A C 1
ATOM 3850 O O . HIS A 1 496 ? 18.428 2.174 -23.814 1.00 93.00 496 HIS A O 1
ATOM 3856 N N . VAL A 1 497 ? 16.836 3.771 -23.788 1.00 92.69 497 VAL A N 1
ATOM 3857 C CA . VAL A 1 497 ? 15.923 3.173 -24.761 1.00 92.69 497 VAL A CA 1
ATOM 3858 C C . VAL A 1 497 ? 15.806 4.058 -25.997 1.00 92.69 497 VAL A C 1
ATOM 3860 O O . VAL A 1 497 ? 16.010 5.271 -25.938 1.00 92.69 497 VAL A O 1
ATOM 3863 N N . LEU A 1 498 ? 15.520 3.437 -27.138 1.00 92.38 498 LEU A N 1
ATOM 3864 C CA . LEU A 1 498 ? 15.282 4.114 -28.408 1.00 92.38 498 LEU A CA 1
ATOM 3865 C C . LEU A 1 498 ? 13.815 3.903 -28.767 1.00 92.38 498 LEU A C 1
ATOM 3867 O O . LEU A 1 498 ? 13.435 2.781 -29.096 1.00 92.38 498 LEU A O 1
ATOM 3871 N N . LEU A 1 499 ? 12.995 4.952 -28.691 1.00 88.12 499 LEU A N 1
ATOM 3872 C CA . LEU A 1 499 ? 11.590 4.797 -29.049 1.00 88.12 499 LEU A CA 1
ATOM 3873 C C . LEU A 1 499 ? 11.421 4.774 -30.575 1.00 88.12 499 LEU A C 1
ATOM 3875 O O . LEU A 1 499 ? 11.993 5.641 -31.258 1.00 88.12 499 LEU A O 1
ATOM 3879 N N . PRO A 1 500 ? 10.606 3.841 -31.105 1.00 86.25 500 PRO A N 1
ATOM 3880 C CA . PRO A 1 500 ? 10.213 3.855 -32.510 1.00 86.25 500 PRO A CA 1
ATOM 3881 C C . PRO A 1 500 ? 9.444 5.146 -32.858 1.00 86.25 500 PRO A C 1
ATOM 3883 O O . PRO A 1 500 ? 8.987 5.838 -31.942 1.00 86.25 500 PRO A O 1
ATOM 3886 N N . PRO A 1 501 ? 9.367 5.527 -34.145 1.00 79.75 501 PRO A N 1
ATOM 3887 C CA . PRO A 1 501 ? 8.575 6.669 -34.605 1.00 79.75 501 PRO A CA 1
ATOM 3888 C C . PRO A 1 501 ? 7.088 6.559 -34.266 1.00 79.75 501 PRO A C 1
ATOM 3890 O O . PRO A 1 501 ? 6.579 5.418 -34.181 1.00 79.75 501 PRO A O 1
#

Solvent-accessible surface area (backbone atoms only — not comparable to full-atom values): 28570 Å² total; per-residue (Å²): 108,50,70,54,50,47,68,68,68,52,84,88,50,62,67,47,76,45,85,75,72,51,80,66,55,48,46,50,24,47,53,35,33,78,73,76,46,72,12,26,48,73,62,55,58,60,49,47,70,68,40,45,69,60,26,61,76,67,65,23,28,38,37,29,32,41,7,41,76,20,39,69,54,38,51,54,51,52,52,52,49,31,55,76,71,73,45,89,81,45,76,32,75,31,60,82,71,88,80,60,69,82,84,38,60,93,75,47,97,57,96,82,56,51,77,46,54,40,36,41,22,62,53,47,28,56,35,45,75,76,62,66,33,48,28,39,34,16,14,58,48,37,76,26,25,66,50,27,14,59,51,36,55,78,52,65,57,56,94,82,45,41,53,45,50,17,30,35,39,50,52,17,51,47,53,44,82,52,32,35,33,22,22,71,76,58,64,34,69,92,34,96,88,38,64,55,58,75,72,29,65,77,42,46,29,44,50,49,72,52,73,47,77,89,38,52,33,32,41,32,42,56,86,91,39,36,54,44,46,46,51,67,26,45,51,41,39,65,44,44,61,40,70,51,49,58,56,38,79,40,64,72,37,15,23,17,46,27,51,28,33,63,46,69,76,47,79,42,29,32,38,48,47,50,38,29,50,25,94,66,40,62,61,96,69,69,60,69,50,72,45,75,94,83,82,89,85,87,86,87,86,86,86,68,51,50,77,69,21,67,56,49,48,51,52,49,49,57,66,59,68,38,91,91,55,84,88,80,89,81,82,90,70,86,83,81,88,82,84,88,86,88,84,88,85,86,90,80,89,83,91,83,86,84,88,81,85,87,78,91,78,84,84,71,85,75,80,86,61,56,74,77,69,70,50,81,44,79,39,44,35,49,83,42,26,52,57,32,32,19,50,59,69,28,26,38,22,31,34,44,37,37,60,24,53,80,50,36,68,48,49,61,76,63,71,40,58,66,49,52,50,61,74,52,46,73,80,66,52,94,49,100,76,63,50,74,66,52,49,51,54,43,52,52,49,44,69,75,64,48,48,61,48,80,43,72,26,64,40,67,32,27,38,40,38,28,35,38,71,70,35,60,66,4,63,89,61,24,86,60,83,64,32,57,38,61,49,48,28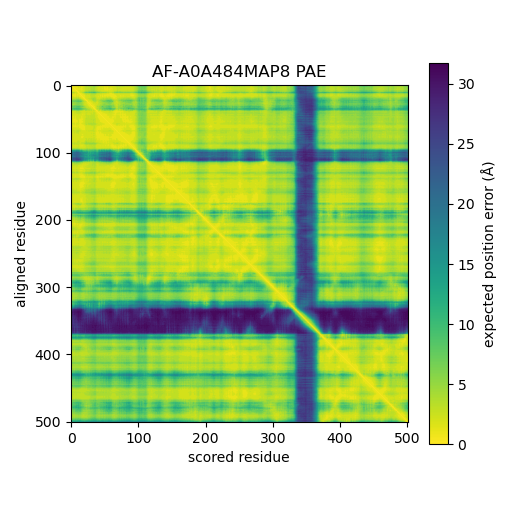,31,56,57,28,53,40,72,41,66,37,63,124